Protein AF-A0AB34PVZ3-F1 (afdb_monomer_lite)

InterPro domains:
  IPR032675 Leucine-rich repeat domain superfamily [G3DSA:3.80.10.10] (168-484)

Radius of gyration: 29.31 Å; chains: 1; bounding box: 71×50×78 Å

Secondary structure (DSSP, 8-state):
----S--HHHHHHGGGS-HHHHHHHHHTS-GGGHHHHTT-TTTHHHHHHHHHHEEEE-SS--PPPPB-STTTBTTT---SSEEE-HHHHHHHHHHH----SEEEE-SHHHHHHHHHH-TTHHHH-SEEEEEEE--S-HHHHHHHHHHHTSS--EEEEEEES-SS-TT--S-EEEEEEEEEEP--B--TT--EEEEEEEE--S---EEEB-TT-SEEEEEESS-EEEE--TT-SEEEEEESS--EEEE-S--TT--EEEEE-TT--BSGGG----TT--EEEEE-TT--B-GGGGG-TT--EEEEESSB--GGG-SS--TT--EEEEESPBPP--GGGGG------TT--EEEEE-TT-SS--GGG----TT--EEEEEEEEE--S---TT-SEEEEEEEEEEE-TT----TT-SEEEEEEEEEEES-SGGGGS--TT--EEEEEEEEEEEPPPP-S-----TT--EEEEESS---HHHHHHTT-

pLDDT: mean 82.57, std 12.22, range [41.12, 98.38]

Sequence (484 aa):
MVITSIDIDLFINLGELPSEVIALILVLLPKCMLPELLYCLPIRKIVASNILSNVNIIDEIRRHKFSDMPGDGYSECVCEQFELTLSNLKQGIRQWNVFPRCVHLNHTNQLENVRDEYPELLVDAQSINGSFLGNEDQSSEESLRGFFTSKFKFDSLTLSYFRNPLTIPPIATNVTLRNVRMNNYVIPGVKKLDISVCFDNDESHLYMFSPDLEDLRIYTERSMQVILPPNLRKLAIVTESYPISFISEEMVNLKHLSLLWPGMSSFEQTGIEAPNLETLILESINVADFTGLQNLEHLKQLEVVQSIFPIGLFNEGFPELEMLSFSDCIFPDFEDFNNSSLIFSSNLKELRIKNSGFSSVHFSNFVQPPTLKILDLDSLSFNYEHLGENLSYIHVRASKATLKSDFRIPPMTEKFTLNASYLTFESMDFMYHLPTNLASLHLSAKRSGKLYPITQMVEWPSKMSEINFKNFNIDYFKLKQLNL

Structure (mmCIF, N/CA/C/O backbone):
data_AF-A0AB34PVZ3-F1
#
_entry.id   AF-A0AB34PVZ3-F1
#
loop_
_atom_site.group_PDB
_atom_site.id
_atom_site.type_symbol
_atom_site.label_atom_id
_atom_site.label_alt_id
_atom_site.label_comp_id
_atom_site.label_asym_id
_atom_site.label_entity_id
_atom_site.label_seq_id
_atom_site.pdbx_PDB_ins_code
_atom_site.Cartn_x
_atom_site.Cartn_y
_atom_site.Cartn_z
_atom_site.occupancy
_atom_site.B_iso_or_equiv
_atom_site.auth_seq_id
_atom_site.auth_comp_id
_atom_site.auth_asym_id
_atom_site.auth_atom_id
_atom_site.pdbx_PDB_model_num
ATOM 1 N N . MET A 1 1 ? -17.771 -1.722 -13.453 1.00 41.12 1 MET A N 1
ATOM 2 C CA . MET A 1 1 ? -18.915 -2.395 -14.104 1.00 41.12 1 MET A CA 1
ATOM 3 C C . MET A 1 1 ? -20.128 -1.523 -13.846 1.00 41.12 1 MET A C 1
ATOM 5 O O . MET A 1 1 ? -20.452 -1.320 -12.687 1.00 41.12 1 MET A O 1
ATOM 9 N N . VAL A 1 2 ? -20.709 -0.915 -14.881 1.00 43.91 2 VAL A N 1
ATOM 10 C CA . VAL A 1 2 ? -21.877 -0.037 -14.722 1.00 43.91 2 VAL A CA 1
ATOM 11 C C . VAL A 1 2 ? -23.125 -0.904 -14.841 1.00 43.91 2 VAL A C 1
ATOM 13 O O . VAL A 1 2 ? -23.388 -1.454 -15.906 1.00 43.91 2 VAL A O 1
ATOM 16 N N . ILE A 1 3 ? -23.840 -1.095 -13.732 1.00 53.56 3 ILE A N 1
ATOM 17 C CA . ILE A 1 3 ? -25.097 -1.849 -13.711 1.00 53.56 3 ILE A CA 1
ATOM 18 C C . ILE A 1 3 ? -26.221 -0.846 -13.978 1.00 53.56 3 ILE A C 1
ATOM 20 O O . ILE A 1 3 ? -26.562 -0.035 -13.118 1.00 53.56 3 ILE A O 1
ATOM 24 N N . THR A 1 4 ? -26.745 -0.874 -15.203 1.00 52.47 4 THR A N 1
ATOM 25 C CA . THR A 1 4 ? -27.746 0.078 -15.711 1.00 52.47 4 THR A CA 1
ATOM 26 C C . THR A 1 4 ? -29.192 -0.364 -15.480 1.00 52.47 4 THR A C 1
ATOM 28 O O . THR A 1 4 ? -30.096 0.430 -15.700 1.00 52.47 4 THR A O 1
ATOM 31 N N . SER A 1 5 ? -29.438 -1.607 -15.050 1.00 60.06 5 SER A N 1
ATOM 32 C CA . SER A 1 5 ? -30.764 -2.109 -14.655 1.00 60.06 5 SER A CA 1
ATOM 33 C C . SER A 1 5 ? -30.649 -3.404 -13.839 1.00 60.06 5 SER A C 1
ATOM 35 O O . SER A 1 5 ? -29.633 -4.101 -13.916 1.00 60.06 5 SER A O 1
ATOM 37 N N . ILE A 1 6 ? -31.679 -3.724 -13.048 1.00 65.19 6 ILE A N 1
ATOM 38 C CA . ILE A 1 6 ? -31.799 -5.016 -12.360 1.00 65.19 6 ILE A CA 1
ATOM 39 C C . ILE A 1 6 ? -32.455 -6.017 -13.314 1.00 65.19 6 ILE A C 1
ATOM 41 O O . ILE A 1 6 ? -33.667 -5.978 -13.521 1.00 65.19 6 ILE A O 1
ATOM 45 N N . ASP A 1 7 ? -31.666 -6.930 -13.874 1.00 72.38 7 ASP A N 1
ATOM 46 C CA . ASP A 1 7 ? -32.195 -8.086 -14.602 1.00 72.38 7 ASP A CA 1
ATOM 47 C C . ASP A 1 7 ? -32.738 -9.111 -13.593 1.00 72.38 7 ASP A C 1
ATOM 49 O O . ASP A 1 7 ? -31.992 -9.883 -12.990 1.00 72.38 7 ASP A O 1
ATOM 53 N N . ILE A 1 8 ? -34.048 -9.076 -13.349 1.00 68.50 8 ILE A N 1
ATOM 54 C CA . ILE A 1 8 ? -34.706 -9.940 -12.361 1.00 68.50 8 ILE A CA 1
ATOM 55 C C . ILE A 1 8 ? -34.503 -11.426 -12.700 1.00 68.50 8 ILE A C 1
ATOM 57 O O . ILE A 1 8 ? -34.313 -12.225 -11.782 1.00 68.50 8 ILE A O 1
ATOM 61 N N . ASP A 1 9 ? -34.474 -11.795 -13.984 1.00 74.31 9 ASP A N 1
ATOM 62 C CA . ASP A 1 9 ? -34.283 -13.184 -14.412 1.00 74.31 9 ASP A CA 1
ATOM 63 C C . ASP A 1 9 ? -32.865 -13.666 -14.079 1.00 74.31 9 ASP A C 1
ATOM 65 O O . ASP A 1 9 ? -32.684 -14.782 -13.585 1.00 74.31 9 ASP A O 1
ATOM 69 N N . LEU A 1 10 ? -31.859 -12.796 -14.232 1.00 79.94 10 LEU A N 1
ATOM 70 C CA . LEU A 1 10 ? -30.496 -13.066 -13.768 1.00 79.94 10 LEU A CA 1
ATOM 71 C C . LEU A 1 10 ? -30.470 -13.380 -12.263 1.00 79.94 10 LEU A C 1
ATOM 73 O O . LEU A 1 10 ? -29.889 -14.386 -11.855 1.00 79.94 10 LEU A O 1
ATOM 77 N N . PHE A 1 11 ? -31.111 -12.553 -11.430 1.00 78.88 11 PHE A N 1
ATOM 78 C CA . PHE A 1 11 ? -31.098 -12.724 -9.968 1.00 78.88 11 PHE A CA 1
ATOM 79 C C . PHE A 1 11 ? -31.953 -13.893 -9.474 1.00 78.88 11 PHE A C 1
ATOM 81 O O . PHE A 1 11 ? -31.647 -14.471 -8.428 1.00 78.88 11 PHE A O 1
ATOM 88 N N . ILE A 1 12 ? -32.993 -14.277 -10.215 1.00 77.56 12 ILE A N 1
ATOM 89 C CA . ILE A 1 12 ? -33.734 -15.516 -9.963 1.00 77.56 12 ILE A CA 1
ATOM 90 C C . ILE A 1 12 ? -32.826 -16.723 -10.220 1.00 77.56 12 ILE A C 1
ATOM 92 O O . ILE A 1 12 ? -32.728 -17.591 -9.351 1.00 77.56 12 ILE A O 1
ATOM 96 N N . ASN A 1 13 ? -32.106 -16.736 -11.347 1.00 82.44 13 ASN A N 1
ATOM 97 C CA . ASN A 1 13 ? -31.187 -17.820 -11.707 1.00 82.44 13 ASN A CA 1
ATOM 98 C C . ASN A 1 13 ? -29.995 -17.935 -10.742 1.00 82.44 13 ASN A C 1
ATOM 100 O O . ASN A 1 13 ? -29.501 -19.034 -10.501 1.00 82.44 13 ASN A O 1
ATOM 104 N N . LEU A 1 14 ? -29.565 -16.834 -10.107 1.00 82.25 14 LEU A N 1
ATOM 105 C CA . LEU A 1 14 ? -28.553 -16.897 -9.042 1.00 82.25 14 LEU A CA 1
ATOM 106 C C . LEU A 1 14 ? -28.972 -17.793 -7.870 1.00 82.25 14 LEU A C 1
ATOM 108 O O . LEU A 1 14 ? -28.100 -18.298 -7.171 1.00 82.25 14 LEU A O 1
ATOM 112 N N . GLY A 1 15 ? -30.273 -18.016 -7.657 1.00 80.12 15 GLY A N 1
ATOM 113 C CA . GLY A 1 15 ? -30.778 -18.919 -6.622 1.00 80.12 15 GLY A CA 1
ATOM 114 C C . GLY A 1 15 ? -30.360 -20.384 -6.789 1.00 80.12 15 GLY A C 1
ATOM 115 O O . GLY A 1 15 ? -30.480 -21.147 -5.834 1.00 80.12 15 GLY A O 1
ATOM 116 N N . GLU A 1 16 ? -29.864 -20.777 -7.964 1.00 87.50 16 GLU A N 1
ATOM 117 C CA . GLU A 1 16 ? -29.350 -22.127 -8.229 1.00 87.50 16 GLU A CA 1
ATOM 118 C C . GLU A 1 16 ? -27.898 -22.323 -7.756 1.00 87.50 16 GLU A C 1
ATOM 120 O O . GLU A 1 16 ? -27.406 -23.451 -7.693 1.00 87.50 16 GLU A O 1
ATOM 125 N N . LEU A 1 17 ? -27.196 -21.237 -7.413 1.00 89.31 17 LEU A N 1
ATOM 126 C CA . LEU A 1 17 ? -25.806 -21.280 -6.964 1.00 89.31 17 LEU A CA 1
ATOM 127 C C . LEU A 1 17 ? -25.690 -21.562 -5.453 1.00 89.31 17 LEU A C 1
ATOM 129 O O . LEU A 1 17 ? -26.611 -21.275 -4.685 1.00 89.31 17 LEU A O 1
ATOM 133 N N . PRO A 1 18 ? -24.530 -22.064 -4.982 1.00 90.75 18 PRO A N 1
ATOM 134 C CA . PRO A 1 18 ? -24.247 -22.170 -3.552 1.00 90.75 18 PRO A CA 1
ATOM 135 C C . PRO A 1 18 ? -24.325 -20.813 -2.840 1.00 90.75 18 PRO A C 1
ATOM 137 O O . PRO A 1 18 ? -23.940 -19.777 -3.393 1.00 90.75 18 PRO A O 1
ATOM 140 N N . SER A 1 19 ? -24.765 -20.819 -1.579 1.00 86.56 19 SER A N 1
ATOM 141 C CA . SER A 1 19 ? -24.972 -19.610 -0.772 1.00 86.56 19 SER A CA 1
ATOM 142 C C . SER A 1 19 ? -23.733 -18.727 -0.654 1.00 86.56 19 SER A C 1
ATOM 144 O O . SER A 1 19 ? -23.842 -17.500 -0.644 1.00 86.56 19 SER A O 1
ATOM 146 N N . GLU A 1 20 ? -22.555 -19.339 -0.594 1.00 88.00 20 GLU A N 1
ATOM 147 C CA . GLU A 1 20 ? -21.269 -18.658 -0.468 1.00 88.00 20 GLU A CA 1
ATOM 148 C C . GLU A 1 20 ? -20.942 -17.879 -1.745 1.00 88.00 20 GLU A C 1
ATOM 150 O O . GLU A 1 20 ? -20.461 -16.748 -1.681 1.00 88.00 20 GLU A O 1
ATOM 155 N N . VAL A 1 21 ? -21.265 -18.454 -2.908 1.00 88.50 21 VAL A N 1
ATOM 156 C CA . VAL A 1 21 ? -21.062 -17.817 -4.215 1.00 88.50 21 VAL A CA 1
ATOM 157 C C . VAL A 1 21 ? -22.006 -16.629 -4.369 1.00 88.50 21 VAL A C 1
ATOM 159 O O . VAL A 1 21 ? -21.570 -15.546 -4.754 1.00 88.50 21 VAL A O 1
ATOM 162 N N . ILE A 1 22 ? -23.278 -16.790 -3.993 1.00 89.12 22 ILE A N 1
ATOM 163 C CA . ILE A 1 22 ? -24.257 -15.695 -4.019 1.00 89.12 22 ILE A CA 1
ATOM 164 C C . ILE A 1 22 ? -23.799 -14.558 -3.099 1.00 89.12 22 ILE A C 1
ATOM 166 O O . ILE A 1 22 ? -23.816 -13.397 -3.500 1.00 89.12 22 ILE A O 1
ATOM 170 N N . ALA A 1 23 ? -23.339 -14.872 -1.884 1.00 86.56 23 ALA A N 1
ATOM 171 C CA . ALA A 1 23 ? -22.845 -13.867 -0.947 1.00 86.56 23 ALA A CA 1
ATOM 172 C C . ALA A 1 23 ? -21.655 -13.075 -1.515 1.00 86.56 23 ALA A C 1
ATOM 174 O O . ALA A 1 23 ? -21.638 -11.851 -1.388 1.00 86.56 23 ALA A O 1
ATOM 175 N N . LEU A 1 24 ? -20.703 -13.744 -2.179 1.00 88.06 24 LEU A N 1
ATOM 176 C CA . LEU A 1 24 ? -19.575 -13.089 -2.852 1.00 88.06 24 LEU A CA 1
ATOM 177 C C . LEU A 1 24 ? -20.037 -12.160 -3.981 1.00 88.06 24 LEU A C 1
ATOM 179 O O . LEU A 1 24 ? -19.548 -11.036 -4.077 1.00 88.06 24 LEU A O 1
ATOM 183 N N . ILE A 1 25 ? -21.010 -12.587 -4.790 1.00 87.75 25 ILE A N 1
ATOM 184 C CA . ILE A 1 25 ? -21.585 -11.753 -5.857 1.00 87.75 25 ILE A CA 1
ATOM 185 C C . ILE A 1 25 ? -22.244 -10.504 -5.260 1.00 87.75 25 ILE A C 1
ATOM 187 O O . ILE A 1 25 ? -21.983 -9.395 -5.719 1.00 87.75 25 ILE A O 1
ATOM 191 N N . LEU A 1 26 ? -23.047 -10.655 -4.201 1.00 88.19 26 LEU A N 1
ATOM 192 C CA . LEU A 1 26 ? -23.746 -9.537 -3.556 1.00 88.19 26 LEU A CA 1
ATOM 193 C C . LEU A 1 26 ? -22.796 -8.502 -2.935 1.00 88.19 26 LEU A C 1
ATOM 195 O O . LEU A 1 26 ? -23.133 -7.320 -2.882 1.00 88.19 26 LEU A O 1
ATOM 199 N N . VAL A 1 27 ? -21.605 -8.911 -2.480 1.00 84.50 27 VAL A N 1
ATOM 200 C CA . VAL A 1 27 ? -20.591 -7.976 -1.958 1.00 84.50 27 VAL A CA 1
ATOM 201 C C . VAL A 1 27 ? -20.135 -6.989 -3.035 1.00 84.50 27 VAL A C 1
ATOM 203 O O . VAL A 1 27 ? -19.883 -5.832 -2.701 1.00 84.50 27 VAL A O 1
ATOM 2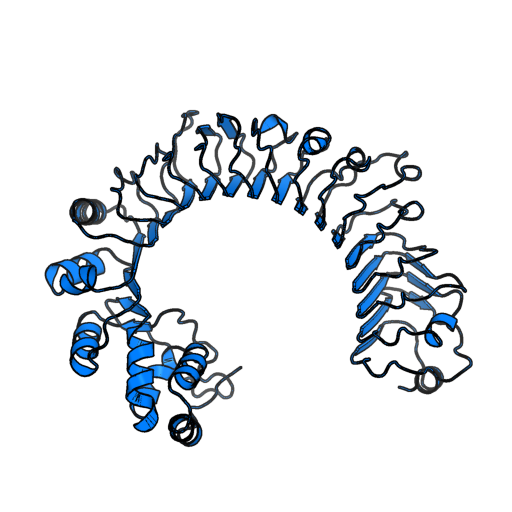06 N N . LEU A 1 28 ? -20.088 -7.425 -4.297 1.00 84.31 28 LEU A N 1
ATOM 207 C CA . LEU A 1 28 ? -19.641 -6.631 -5.445 1.00 84.31 28 LEU A CA 1
ATOM 208 C C . LEU A 1 28 ? -20.724 -5.695 -6.004 1.00 84.31 28 LEU A C 1
ATOM 210 O O . LEU A 1 28 ? -20.424 -4.870 -6.867 1.00 84.31 28 LEU A O 1
ATOM 214 N N . LEU A 1 29 ? -21.974 -5.817 -5.546 1.00 85.62 29 LEU A N 1
ATOM 215 C CA . LEU A 1 29 ? -23.074 -4.975 -6.012 1.00 85.62 29 LEU A CA 1
ATOM 216 C C . LEU A 1 29 ? -23.137 -3.641 -5.252 1.00 85.62 29 LEU A C 1
ATOM 218 O O . LEU A 1 29 ? -22.863 -3.604 -4.045 1.00 85.62 29 LEU A O 1
ATOM 222 N N . PRO A 1 30 ? -23.590 -2.557 -5.914 1.00 85.06 30 PRO A N 1
ATOM 223 C CA . PRO A 1 30 ? -23.926 -1.307 -5.243 1.00 85.06 30 PRO A CA 1
ATOM 224 C C . PRO A 1 30 ? -24.909 -1.542 -4.092 1.00 85.06 30 PRO A C 1
ATOM 226 O O . PRO A 1 30 ? -25.960 -2.161 -4.269 1.00 85.06 30 PRO A O 1
ATOM 229 N N . LYS A 1 31 ? -24.602 -1.020 -2.899 1.00 85.62 31 LYS A N 1
ATOM 230 C CA . LYS A 1 31 ? -25.418 -1.264 -1.696 1.00 85.62 31 LYS A CA 1
ATOM 231 C C . LYS A 1 31 ? -26.858 -0.771 -1.847 1.00 85.62 31 LYS A C 1
ATOM 233 O O . LYS A 1 31 ? -27.773 -1.412 -1.337 1.00 85.62 31 LYS A O 1
ATOM 238 N N . CYS A 1 32 ? -27.073 0.299 -2.612 1.00 85.06 32 CYS A N 1
ATOM 239 C CA . CYS A 1 32 ? -28.400 0.838 -2.917 1.00 85.06 32 CYS A CA 1
ATOM 240 C C . CYS A 1 32 ? -29.306 -0.115 -3.710 1.00 85.06 32 CYS A C 1
ATOM 242 O O . CYS A 1 32 ? -30.520 0.042 -3.642 1.00 85.06 32 CYS A O 1
ATOM 244 N N . MET A 1 33 ? -28.743 -1.111 -4.401 1.00 86.19 33 MET A N 1
ATOM 245 C CA . MET A 1 33 ? -29.489 -2.092 -5.195 1.00 86.19 33 MET A CA 1
ATOM 246 C C . MET A 1 33 ? -30.046 -3.246 -4.344 1.00 86.19 33 MET A C 1
ATOM 248 O O . MET A 1 33 ? -31.070 -3.844 -4.671 1.00 86.19 33 MET A O 1
ATOM 252 N N . LEU A 1 34 ? -29.399 -3.560 -3.215 1.00 88.19 34 LEU A N 1
ATOM 253 C CA . LEU A 1 34 ? -29.757 -4.706 -2.368 1.00 88.19 34 LEU A CA 1
ATOM 254 C C . LEU A 1 34 ? -31.228 -4.735 -1.895 1.00 88.19 34 LEU A C 1
ATOM 256 O O . LEU A 1 34 ? -31.793 -5.827 -1.843 1.00 88.19 34 LEU A O 1
ATOM 260 N N . PRO A 1 35 ? -31.895 -3.608 -1.568 1.00 88.06 35 PRO A N 1
ATOM 261 C CA . PRO A 1 35 ? -33.298 -3.619 -1.152 1.00 88.06 35 PRO A CA 1
ATOM 262 C C . PRO A 1 35 ? -34.239 -4.187 -2.209 1.00 88.06 35 PRO A C 1
ATOM 264 O O . PRO A 1 35 ? -35.200 -4.867 -1.866 1.00 88.06 35 PRO A O 1
ATOM 267 N N . GLU A 1 36 ? -33.964 -3.936 -3.487 1.00 85.81 36 GLU A N 1
ATOM 268 C CA . GLU A 1 36 ? -34.794 -4.420 -4.592 1.00 85.81 36 GLU A CA 1
ATOM 269 C C . GLU A 1 36 ? -34.632 -5.934 -4.770 1.00 85.81 36 GLU A C 1
ATOM 271 O O . GLU A 1 36 ? -35.592 -6.659 -5.037 1.00 85.81 36 GLU A O 1
ATOM 276 N N . LEU A 1 37 ? -33.440 -6.452 -4.468 1.00 88.94 37 LEU A N 1
ATOM 277 C CA . LEU A 1 37 ? -33.169 -7.886 -4.470 1.00 88.94 37 LEU A CA 1
ATOM 278 C C . LEU A 1 37 ? -33.864 -8.637 -3.324 1.00 88.94 37 LEU A C 1
ATOM 280 O O . LEU A 1 37 ? -33.986 -9.860 -3.387 1.00 88.94 37 LEU A O 1
ATOM 284 N N . LEU A 1 38 ? -34.400 -7.948 -2.306 1.00 88.56 38 LEU A N 1
ATOM 285 C CA . LEU A 1 38 ? -35.240 -8.598 -1.292 1.00 88.56 38 LEU A CA 1
ATOM 286 C C . LEU A 1 38 ? -36.540 -9.147 -1.893 1.00 88.56 38 LEU A C 1
ATOM 288 O O . LEU A 1 38 ? -37.104 -10.101 -1.355 1.00 88.56 38 LEU A O 1
ATOM 292 N N . TYR A 1 39 ? -37.023 -8.609 -3.015 1.00 86.56 39 TYR A N 1
ATOM 293 C CA . TYR A 1 39 ? -38.205 -9.158 -3.679 1.00 86.56 39 TYR A CA 1
ATOM 294 C C . TYR A 1 39 ? -37.913 -10.499 -4.369 1.00 86.56 39 TYR A C 1
ATOM 296 O O . TYR A 1 39 ? -38.815 -11.338 -4.447 1.00 86.56 39 TYR A O 1
ATOM 304 N N . CYS A 1 40 ? -36.653 -10.768 -4.732 1.00 87.50 40 CYS A N 1
ATOM 305 C CA . CYS A 1 40 ? -36.209 -12.018 -5.352 1.00 87.50 40 CYS A CA 1
ATOM 306 C C . CYS A 1 40 ? -36.230 -13.175 -4.340 1.00 87.50 40 CYS A C 1
ATOM 308 O O . CYS A 1 40 ? -35.287 -13.381 -3.576 1.00 87.50 40 CYS A O 1
ATOM 310 N N . LEU A 1 41 ? -37.324 -13.946 -4.339 1.00 86.69 41 LEU A N 1
ATOM 311 C CA . LEU A 1 41 ? -37.571 -15.053 -3.403 1.00 86.69 41 LEU A CA 1
ATOM 312 C C . LEU A 1 41 ? -36.387 -16.027 -3.221 1.00 86.69 41 LEU A C 1
ATOM 314 O O . LEU A 1 41 ? -36.099 -16.331 -2.060 1.00 86.69 41 LEU A O 1
ATOM 318 N N . PRO A 1 42 ? -35.686 -16.487 -4.282 1.00 88.38 42 PRO A N 1
ATOM 319 C CA . PRO A 1 42 ? -34.633 -17.498 -4.137 1.00 88.38 42 PRO A CA 1
ATOM 320 C C . PRO A 1 42 ? -33.430 -17.025 -3.311 1.00 88.38 42 PRO A C 1
ATOM 322 O O . PRO A 1 42 ? -32.888 -17.782 -2.512 1.00 88.38 42 PRO A O 1
ATOM 325 N N . ILE A 1 43 ? -33.045 -15.754 -3.451 1.00 89.88 43 ILE A N 1
ATOM 326 C CA . ILE A 1 43 ? -31.844 -15.187 -2.816 1.00 89.88 43 ILE A CA 1
ATOM 327 C C . ILE A 1 43 ? -32.157 -14.289 -1.612 1.00 89.88 43 ILE A C 1
ATOM 329 O O . ILE A 1 43 ? -31.247 -13.852 -0.907 1.00 89.88 43 ILE A O 1
ATOM 333 N N . ARG A 1 44 ? -33.443 -14.035 -1.333 1.00 91.12 44 ARG A N 1
ATOM 334 C CA . ARG A 1 44 ? -33.933 -13.060 -0.343 1.00 91.12 44 ARG A CA 1
ATOM 335 C C . ARG A 1 44 ? -33.239 -13.134 1.016 1.00 91.12 44 ARG A C 1
ATOM 337 O O . ARG A 1 44 ? -32.879 -12.102 1.572 1.00 91.12 44 ARG A O 1
ATOM 344 N N . LYS A 1 45 ? -33.054 -14.339 1.567 1.00 90.94 45 LYS A N 1
ATOM 345 C CA . LYS A 1 45 ? -32.412 -14.520 2.884 1.00 90.94 45 LYS A CA 1
ATOM 346 C C . LYS A 1 45 ? -30.938 -14.112 2.870 1.00 90.94 45 LYS A C 1
ATOM 348 O O . LYS A 1 45 ? -30.468 -13.501 3.824 1.00 90.94 45 LYS A O 1
ATOM 353 N N . ILE A 1 46 ? -30.227 -14.424 1.788 1.00 91.56 46 ILE A N 1
ATOM 354 C CA . ILE A 1 46 ? -28.808 -14.088 1.619 1.00 91.56 46 ILE A CA 1
ATOM 355 C C . ILE A 1 46 ? -28.663 -12.575 1.432 1.00 91.56 46 ILE A C 1
ATOM 357 O O . ILE A 1 46 ? -27.806 -11.957 2.060 1.00 91.56 46 ILE A O 1
ATOM 361 N N . VAL A 1 47 ? -29.561 -11.962 0.655 1.00 92.50 47 VAL A N 1
ATOM 362 C CA . VAL A 1 47 ? -29.638 -10.502 0.490 1.00 92.50 47 VAL A CA 1
ATOM 363 C C . VAL A 1 47 ? -29.890 -9.810 1.828 1.00 92.50 47 VAL A C 1
ATOM 365 O O . VAL A 1 47 ? -29.148 -8.900 2.188 1.00 92.50 47 VAL A O 1
ATOM 368 N N . ALA A 1 48 ? -30.882 -10.264 2.599 1.00 92.56 48 ALA A N 1
ATOM 369 C CA . ALA A 1 48 ? -31.168 -9.716 3.924 1.00 92.56 48 ALA A CA 1
ATOM 370 C C . ALA A 1 48 ? -29.966 -9.849 4.869 1.00 92.56 48 ALA A C 1
ATOM 372 O O . ALA A 1 48 ? -29.629 -8.900 5.574 1.00 92.56 48 ALA A O 1
ATOM 373 N N . SER A 1 49 ? -29.277 -10.994 4.840 1.00 91.69 49 SER A N 1
ATOM 374 C CA . SER A 1 49 ? -28.052 -11.191 5.613 1.00 91.69 49 SER A CA 1
ATOM 375 C C . SER A 1 49 ? -26.941 -10.226 5.193 1.00 91.69 49 SER A C 1
ATOM 377 O O . SER A 1 49 ? -26.286 -9.662 6.062 1.00 91.69 49 SER A O 1
ATOM 379 N N . ASN A 1 50 ? -26.759 -9.975 3.892 1.00 90.88 50 ASN A N 1
ATOM 380 C CA . ASN A 1 50 ? -25.756 -9.032 3.391 1.00 90.88 50 ASN A CA 1
ATOM 381 C C . ASN A 1 50 ? -26.071 -7.586 3.814 1.00 90.88 50 ASN A C 1
ATOM 383 O O . ASN A 1 50 ? -25.187 -6.892 4.309 1.00 90.88 50 ASN A O 1
ATOM 387 N N . ILE A 1 51 ? -27.340 -7.176 3.699 1.00 91.00 51 ILE A N 1
ATOM 388 C CA . ILE A 1 51 ? -27.837 -5.865 4.145 1.00 91.00 51 ILE A CA 1
ATOM 389 C C . ILE A 1 51 ? -27.578 -5.654 5.639 1.00 91.00 51 ILE A C 1
ATOM 391 O O . ILE A 1 51 ? -27.084 -4.604 6.037 1.00 91.00 51 ILE A O 1
ATOM 395 N N . LEU A 1 52 ? -27.918 -6.645 6.466 1.00 92.12 52 LEU A N 1
ATOM 396 C CA . LEU A 1 52 ? -27.821 -6.533 7.921 1.00 92.12 52 LEU A CA 1
ATOM 397 C C . LEU A 1 52 ? -26.401 -6.765 8.447 1.00 92.12 52 LEU A C 1
ATOM 399 O O . LEU A 1 52 ? -26.136 -6.439 9.595 1.00 92.12 52 LEU A O 1
ATOM 403 N N . SER A 1 53 ? -25.484 -7.317 7.646 1.00 89.88 53 SER A N 1
ATOM 404 C CA . SER A 1 53 ? -24.144 -7.682 8.115 1.00 89.88 53 SER A CA 1
ATOM 405 C C . SER A 1 53 ? -23.250 -6.477 8.413 1.00 89.88 53 SER A C 1
ATOM 407 O O . SER A 1 53 ? -22.413 -6.592 9.306 1.00 89.88 53 SER A O 1
ATOM 409 N N . ASN A 1 54 ? -23.364 -5.378 7.661 1.00 90.06 54 ASN A N 1
ATOM 410 C CA . ASN A 1 54 ? -22.533 -4.183 7.828 1.00 90.06 54 ASN A CA 1
ATOM 411 C C . ASN A 1 54 ? -23.391 -2.918 7.702 1.00 90.06 54 ASN A C 1
ATOM 413 O O . ASN A 1 54 ? -23.714 -2.487 6.590 1.00 90.06 54 ASN A O 1
ATOM 417 N N . VAL A 1 55 ? -23.787 -2.365 8.847 1.00 91.81 55 VAL A N 1
ATOM 418 C CA . VAL A 1 55 ? -24.839 -1.349 8.926 1.00 91.81 55 VAL A CA 1
ATOM 419 C C . VAL A 1 55 ? -24.297 -0.041 9.475 1.00 91.81 55 VAL A C 1
ATOM 421 O O . VAL A 1 55 ? -23.663 -0.019 10.525 1.00 91.81 55 VAL A O 1
ATOM 424 N N . ASN A 1 56 ? -24.626 1.054 8.798 1.00 91.56 56 ASN A N 1
ATOM 425 C CA . ASN A 1 56 ? -24.465 2.408 9.307 1.00 91.56 56 ASN A CA 1
ATOM 426 C C . ASN A 1 56 ? -25.800 2.902 9.866 1.00 91.56 56 ASN A C 1
ATOM 428 O O . ASN A 1 56 ? -26.781 3.003 9.120 1.00 91.56 56 ASN A O 1
ATOM 432 N N . ILE A 1 57 ? -25.851 3.165 11.172 1.00 91.06 57 ILE A N 1
ATOM 433 C CA . ILE A 1 57 ? -27.066 3.674 11.806 1.00 91.06 57 ILE A CA 1
ATOM 434 C C . ILE A 1 57 ? -27.150 5.169 11.544 1.00 91.06 57 ILE A C 1
ATOM 436 O O . ILE A 1 57 ? -26.226 5.909 11.858 1.00 91.06 57 ILE A O 1
ATOM 440 N N . ILE A 1 58 ? -28.267 5.609 10.975 1.00 89.31 58 ILE A N 1
ATOM 441 C CA . ILE A 1 58 ? -28.518 7.017 10.670 1.00 89.31 58 ILE A CA 1
ATOM 442 C C . ILE A 1 58 ? -29.922 7.439 11.080 1.00 89.31 58 ILE A C 1
ATOM 444 O O . ILE A 1 58 ? -30.826 6.610 11.181 1.00 89.31 58 ILE A O 1
ATOM 448 N N . ASP A 1 59 ? -30.112 8.738 11.292 1.00 82.88 59 ASP A N 1
ATOM 449 C CA . ASP A 1 59 ? -31.410 9.280 11.703 1.00 82.88 59 ASP A CA 1
ATOM 450 C C . ASP A 1 59 ? -32.389 9.365 10.519 1.00 82.88 59 ASP A C 1
ATOM 452 O O . ASP A 1 59 ? -33.574 9.065 10.659 1.00 82.88 59 ASP A O 1
ATOM 456 N N . GLU A 1 60 ? -31.885 9.689 9.323 1.00 79.88 60 GLU A N 1
ATOM 457 C CA . GLU A 1 60 ? -32.672 9.815 8.093 1.00 79.88 60 GLU A CA 1
ATOM 458 C C . GLU A 1 60 ? -32.009 9.081 6.928 1.00 79.88 60 GLU A C 1
ATOM 460 O O . GLU A 1 60 ? -30.845 9.321 6.625 1.00 79.88 60 GLU A O 1
ATOM 465 N N . ILE A 1 61 ? -32.758 8.228 6.224 1.00 76.88 61 ILE A N 1
ATOM 466 C CA . ILE A 1 61 ? -32.215 7.415 5.126 1.00 76.88 61 ILE A CA 1
ATOM 467 C C . ILE A 1 61 ? -31.948 8.261 3.879 1.00 76.88 61 ILE A C 1
ATOM 469 O O . ILE A 1 61 ? -32.893 8.746 3.255 1.00 76.88 61 ILE A O 1
ATOM 473 N N . ARG A 1 62 ? -30.679 8.356 3.456 1.00 68.25 62 ARG A N 1
ATOM 474 C CA . ARG A 1 62 ? -30.256 9.065 2.236 1.00 68.25 62 ARG A CA 1
ATOM 475 C C . ARG A 1 62 ? -29.578 8.119 1.250 1.00 68.25 62 ARG A C 1
ATOM 477 O O . ARG A 1 62 ? -28.401 8.233 0.940 1.00 68.25 62 ARG A O 1
ATOM 484 N N . ARG A 1 63 ? -30.353 7.184 0.702 1.00 69.56 63 ARG A N 1
ATOM 485 C CA . ARG A 1 63 ? -29.845 6.270 -0.331 1.00 69.56 63 ARG A CA 1
ATOM 486 C C . ARG A 1 63 ? -29.888 6.922 -1.705 1.00 69.56 63 ARG A C 1
ATOM 488 O O . ARG A 1 63 ? -30.913 7.498 -2.079 1.00 69.56 63 ARG A O 1
ATOM 495 N N . HIS A 1 64 ? -28.817 6.734 -2.474 1.00 71.81 64 HIS A N 1
ATOM 496 C CA . HIS A 1 64 ? -28.832 7.001 -3.908 1.00 71.81 64 HIS A CA 1
ATOM 497 C C . HIS A 1 64 ? -29.982 6.221 -4.544 1.00 71.81 64 HIS A C 1
ATOM 499 O O . HIS A 1 64 ? -30.152 5.021 -4.301 1.00 71.81 64 HIS A O 1
ATOM 505 N N . LYS A 1 65 ? -30.805 6.929 -5.314 1.00 70.56 65 LYS A N 1
ATOM 506 C CA . LYS A 1 65 ? -31.865 6.313 -6.104 1.00 70.56 65 LYS A CA 1
ATOM 507 C C . LYS A 1 65 ? -31.305 5.928 -7.464 1.00 70.56 65 LYS A C 1
ATOM 509 O O . LYS A 1 65 ? -30.353 6.540 -7.937 1.00 70.56 65 LYS A O 1
ATOM 514 N N . PHE A 1 66 ? -31.923 4.924 -8.069 1.00 68.56 66 PHE A N 1
ATOM 515 C CA . PHE A 1 66 ? -31.687 4.588 -9.463 1.00 68.56 66 PHE A CA 1
ATOM 516 C C . PHE A 1 66 ? -31.927 5.820 -10.352 1.00 68.56 66 PHE A C 1
ATOM 518 O O . PHE A 1 66 ? -32.941 6.503 -10.186 1.00 68.56 66 PHE A O 1
ATOM 525 N N . SER A 1 67 ? -30.990 6.108 -11.258 1.00 70.38 67 SER A N 1
ATOM 526 C CA . SER A 1 67 ? -31.133 7.155 -12.271 1.00 70.38 67 SER A CA 1
ATOM 527 C C . SER A 1 67 ? -31.677 6.572 -13.574 1.00 70.38 67 SER A C 1
ATOM 529 O O . SER A 1 67 ? -31.083 5.655 -14.143 1.00 70.38 67 SER A O 1
ATOM 531 N N . ASP A 1 68 ? -32.769 7.154 -14.076 1.00 67.44 68 ASP A N 1
ATOM 532 C CA . ASP A 1 68 ? -33.366 6.806 -15.374 1.00 67.44 68 ASP A CA 1
ATOM 533 C C . ASP A 1 68 ? -32.545 7.329 -16.572 1.00 67.44 68 ASP A C 1
ATOM 535 O O . ASP A 1 68 ? -32.876 7.056 -17.729 1.00 67.44 68 ASP A O 1
ATOM 539 N N . MET A 1 69 ? -31.476 8.097 -16.323 1.00 72.00 69 MET A N 1
ATOM 540 C CA . MET A 1 69 ? -30.596 8.597 -17.376 1.00 72.00 69 MET A CA 1
ATOM 541 C C . MET A 1 69 ? -29.785 7.443 -17.994 1.00 72.00 69 MET A C 1
ATOM 543 O O . MET A 1 69 ? -29.164 6.658 -17.268 1.00 72.00 69 MET A O 1
ATOM 547 N N . PRO A 1 70 ? -29.760 7.313 -19.337 1.00 64.81 70 PRO A N 1
ATOM 548 C CA . PRO A 1 70 ? -29.043 6.233 -20.004 1.00 64.81 70 PRO A CA 1
ATOM 549 C C . PRO A 1 70 ? -27.552 6.225 -19.648 1.00 64.81 70 PRO A C 1
ATOM 551 O O . PRO A 1 70 ? -26.827 7.156 -19.981 1.00 64.81 70 PRO A O 1
ATOM 554 N N . GLY A 1 71 ? -27.094 5.139 -19.022 1.00 62.66 71 GLY A N 1
ATOM 555 C CA . GLY A 1 71 ? -25.699 4.972 -18.600 1.00 62.66 71 GLY A CA 1
ATOM 556 C C . GLY A 1 71 ? -25.427 5.305 -17.131 1.00 62.66 71 GLY A C 1
ATOM 557 O O . GLY A 1 71 ? -24.368 4.921 -16.640 1.00 62.66 71 GLY A O 1
ATOM 558 N N . ASP A 1 72 ? -26.381 5.910 -16.418 1.00 67.94 72 ASP A N 1
ATOM 559 C CA . ASP A 1 72 ? -26.190 6.306 -15.022 1.00 67.94 72 ASP A CA 1
ATOM 560 C C . ASP A 1 72 ? -26.646 5.195 -14.067 1.00 67.94 72 ASP A C 1
ATOM 562 O O . ASP A 1 72 ? -25.815 4.615 -13.380 1.00 67.94 72 ASP A O 1
ATOM 566 N N . GLY A 1 73 ? -27.918 4.780 -14.057 1.00 70.75 73 GLY A N 1
ATOM 567 C CA . GLY A 1 73 ? -28.377 3.665 -13.209 1.00 70.75 73 GLY A CA 1
ATOM 568 C C . GLY A 1 73 ? -27.938 3.801 -11.739 1.00 70.75 73 GLY A C 1
ATOM 569 O O . GLY A 1 73 ? -28.323 4.759 -11.072 1.00 70.75 73 GLY A O 1
ATOM 570 N N . TYR A 1 74 ? -27.123 2.858 -11.233 1.00 71.94 74 TYR A N 1
ATOM 571 C CA . TYR A 1 74 ? -26.462 2.946 -9.910 1.00 71.94 74 TYR A CA 1
ATOM 572 C C . TYR A 1 74 ? -24.965 3.309 -9.971 1.00 71.94 74 TYR A C 1
ATOM 574 O O . TYR A 1 74 ? -24.237 3.073 -9.005 1.00 71.94 74 TYR A O 1
ATOM 582 N N . SER A 1 75 ? -24.470 3.834 -11.090 1.00 66.38 75 SER A N 1
ATOM 583 C CA . SER A 1 75 ? -23.050 4.162 -11.289 1.00 66.38 75 SER A CA 1
ATOM 584 C C . SER A 1 75 ? -22.518 5.179 -10.274 1.00 66.38 75 SER A C 1
ATOM 586 O O . SER A 1 75 ? -21.351 5.106 -9.901 1.00 66.38 75 SER A O 1
ATOM 588 N N . GLU A 1 76 ? -23.383 6.066 -9.778 1.00 68.69 76 GLU A N 1
ATOM 589 C CA . GLU A 1 76 ? -23.054 7.106 -8.795 1.00 68.69 76 GLU A CA 1
ATOM 590 C C . GLU A 1 76 ? -23.161 6.630 -7.335 1.00 68.69 76 GLU A C 1
ATOM 592 O O . GLU A 1 76 ? -22.934 7.398 -6.401 1.00 68.69 76 GLU A O 1
ATOM 597 N N . CYS A 1 77 ? -23.517 5.364 -7.095 1.00 74.94 77 CYS A N 1
ATOM 598 C CA . CYS A 1 77 ? -23.655 4.843 -5.740 1.00 74.94 77 CYS A CA 1
ATOM 599 C C . CYS A 1 77 ? -22.289 4.717 -5.045 1.00 74.94 77 CYS A C 1
ATOM 601 O O . CYS A 1 77 ? -21.575 3.733 -5.232 1.00 74.94 77 CYS A O 1
ATOM 603 N N . VAL A 1 78 ? -21.986 5.655 -4.145 1.00 72.69 78 VAL A N 1
ATOM 604 C CA . VAL A 1 78 ? -20.774 5.650 -3.299 1.00 72.69 78 VAL A CA 1
ATOM 605 C C . VAL A 1 78 ? -20.987 5.049 -1.902 1.00 72.69 78 VAL A C 1
ATOM 607 O O . VAL A 1 78 ? -20.172 5.233 -1.004 1.00 72.69 78 VAL A O 1
ATOM 610 N N . CYS A 1 79 ? -22.098 4.342 -1.676 1.00 77.31 79 CYS A N 1
ATOM 611 C CA . CYS A 1 79 ? -22.398 3.756 -0.369 1.00 77.31 79 CYS A CA 1
ATOM 612 C C . CYS A 1 79 ? -21.437 2.601 -0.043 1.00 77.31 79 CYS A C 1
ATOM 614 O O . CYS A 1 79 ? -21.583 1.499 -0.573 1.00 77.31 79 CYS A O 1
ATOM 616 N N . GLU A 1 80 ? -20.495 2.836 0.870 1.00 77.56 80 GLU A N 1
ATOM 617 C CA . GLU A 1 80 ? -19.599 1.795 1.393 1.00 77.56 80 GLU A CA 1
ATOM 618 C C . GLU A 1 80 ? -20.312 0.868 2.391 1.00 77.56 80 GLU A C 1
ATOM 620 O O . GLU A 1 80 ? -20.106 -0.348 2.402 1.00 77.56 80 GLU A O 1
ATOM 625 N N . GLN A 1 81 ? -21.194 1.446 3.209 1.00 85.38 81 GLN A N 1
ATOM 626 C CA . GLN A 1 81 ? -21.968 0.770 4.250 1.00 85.38 81 GLN A CA 1
ATOM 627 C C . GLN A 1 81 ? -23.458 0.865 3.938 1.00 85.38 81 GLN A C 1
ATOM 629 O O . GLN A 1 81 ? -23.910 1.777 3.240 1.00 85.38 81 GLN A O 1
ATOM 634 N N . PHE A 1 82 ? -24.243 -0.078 4.461 1.00 88.19 82 PHE A N 1
ATOM 635 C CA . PHE A 1 82 ? -25.681 -0.041 4.262 1.00 88.19 82 PHE A CA 1
ATOM 636 C C . PHE A 1 82 ? -26.359 0.807 5.341 1.00 88.19 82 PHE A C 1
ATOM 638 O O . PHE A 1 82 ? -26.302 0.507 6.530 1.00 88.19 82 PHE A O 1
ATOM 645 N N . GLU A 1 83 ? -27.023 1.871 4.915 1.00 89.50 83 GLU A N 1
ATOM 646 C CA . GLU A 1 83 ? -27.648 2.848 5.800 1.00 89.50 83 GLU A CA 1
ATOM 647 C C . GLU A 1 83 ? -29.041 2.417 6.283 1.00 89.50 83 GLU A C 1
ATOM 649 O O . GLU A 1 83 ? -29.941 2.161 5.470 1.00 89.50 83 GLU A O 1
ATOM 654 N N . LEU A 1 84 ? -29.251 2.379 7.601 1.00 89.69 84 LEU A N 1
ATOM 655 C CA . LEU A 1 84 ? -30.530 2.042 8.235 1.00 89.69 84 LEU A CA 1
ATOM 656 C C . LEU A 1 84 ? -30.820 2.942 9.436 1.00 89.69 84 LEU A C 1
ATOM 658 O O . LEU A 1 84 ? -29.930 3.276 10.207 1.00 89.69 84 LEU A O 1
ATOM 662 N N . THR A 1 85 ? -32.097 3.251 9.656 1.00 91.94 85 THR A N 1
ATOM 663 C CA . THR A 1 85 ? -32.539 3.761 10.959 1.00 91.94 85 THR A CA 1
ATOM 664 C C . THR A 1 85 ? -32.510 2.646 11.999 1.00 91.94 85 THR A C 1
ATOM 666 O O . THR A 1 85 ? -32.687 1.467 11.668 1.00 91.94 85 THR A O 1
ATOM 669 N N . LEU A 1 86 ? -32.371 3.008 13.278 1.00 92.25 86 LEU A N 1
ATOM 670 C CA . LEU A 1 86 ? -32.419 2.043 14.381 1.00 92.25 86 LEU A CA 1
ATOM 671 C C . LEU A 1 86 ? -33.728 1.230 14.384 1.00 92.25 86 LEU A C 1
ATOM 673 O O . LEU A 1 86 ? -33.713 0.020 14.610 1.00 92.25 86 LEU A O 1
ATOM 677 N N . SER A 1 87 ? -34.862 1.866 14.075 1.00 92.06 87 SER A N 1
ATOM 678 C CA . SER A 1 87 ? -36.167 1.199 13.972 1.00 92.06 87 SER A CA 1
ATOM 679 C C . SER A 1 87 ? -36.202 0.135 12.869 1.00 92.06 87 SER A C 1
ATOM 681 O O . SER A 1 87 ? -36.641 -0.992 13.113 1.00 92.06 87 SER A O 1
ATOM 683 N N . ASN A 1 88 ? -35.679 0.451 11.681 1.00 91.62 88 ASN A N 1
ATOM 684 C CA . ASN A 1 88 ? -35.622 -0.485 10.560 1.00 91.62 88 ASN A CA 1
ATOM 685 C C . ASN A 1 88 ? -34.626 -1.617 10.821 1.00 91.62 88 ASN A C 1
ATOM 687 O O . ASN A 1 88 ? -34.892 -2.757 10.442 1.00 91.62 88 ASN A O 1
ATOM 691 N N . LEU A 1 89 ? -33.514 -1.335 11.506 1.00 92.81 89 LEU A N 1
ATOM 692 C CA . LEU A 1 89 ? -32.566 -2.359 11.931 1.00 92.81 89 LEU A CA 1
ATOM 693 C C . LEU A 1 89 ? -33.221 -3.347 12.907 1.00 92.81 89 LEU A C 1
ATOM 695 O O . LEU A 1 89 ? -33.178 -4.552 12.671 1.00 92.81 89 LEU A O 1
ATOM 699 N N . LYS A 1 90 ? -33.912 -2.852 13.945 1.00 93.38 90 LYS A N 1
ATOM 700 C CA . LYS A 1 90 ? -34.686 -3.686 14.885 1.00 93.38 90 LYS A CA 1
ATOM 701 C C . LYS A 1 90 ? -35.688 -4.577 14.151 1.00 93.38 90 LYS A C 1
ATOM 703 O O . LYS A 1 90 ? -35.786 -5.770 14.436 1.00 93.38 90 LYS A O 1
ATOM 708 N N . GLN A 1 91 ? -36.435 -4.010 13.202 1.00 92.75 91 GLN A N 1
ATOM 709 C CA . GLN A 1 91 ? -37.404 -4.763 12.408 1.00 92.75 91 GLN A CA 1
ATOM 710 C C . GLN A 1 91 ? -36.720 -5.821 11.534 1.00 92.75 91 GLN A C 1
ATOM 712 O O . GLN A 1 91 ? -37.175 -6.963 11.500 1.00 92.75 91 GLN A O 1
ATOM 717 N N . GLY A 1 92 ? -35.617 -5.467 10.874 1.00 91.75 92 GLY A N 1
ATOM 718 C CA . GLY A 1 92 ? -34.838 -6.374 10.037 1.00 91.75 92 GLY A CA 1
ATOM 719 C C . GLY A 1 92 ? -34.267 -7.554 10.821 1.00 91.75 92 GLY A C 1
ATOM 720 O O . GLY A 1 92 ? -34.459 -8.696 10.409 1.00 91.75 92 GLY A O 1
ATOM 721 N N . ILE A 1 93 ? -33.651 -7.301 11.980 1.00 91.94 93 ILE A N 1
ATOM 722 C CA . ILE A 1 93 ? -33.130 -8.351 12.869 1.00 91.94 93 ILE A CA 1
ATOM 723 C C . ILE A 1 93 ? -34.262 -9.291 13.291 1.00 91.94 93 ILE A C 1
ATOM 725 O O . ILE A 1 93 ? -34.130 -10.503 13.153 1.00 91.94 93 ILE A O 1
ATOM 729 N N . ARG A 1 94 ? -35.408 -8.754 13.732 1.00 92.12 94 ARG A N 1
ATOM 730 C CA . ARG A 1 94 ? -36.570 -9.570 14.134 1.00 92.12 94 ARG A CA 1
ATOM 731 C C . ARG A 1 94 ? -37.137 -10.398 12.983 1.00 92.12 94 ARG A C 1
ATOM 733 O O . ARG A 1 94 ? -37.530 -11.540 13.189 1.00 92.12 94 ARG A O 1
ATOM 740 N N . GLN A 1 95 ? -37.202 -9.824 11.785 1.00 93.38 95 GLN A N 1
ATOM 741 C CA . GLN A 1 95 ? -37.778 -10.482 10.615 1.00 93.38 95 GLN A CA 1
ATOM 742 C C . GLN A 1 95 ? -36.871 -11.583 10.057 1.00 93.38 95 GLN A C 1
ATOM 744 O O . GLN A 1 95 ? -37.366 -12.621 9.620 1.00 93.38 95 GLN A O 1
ATOM 749 N N . TRP A 1 96 ? -35.558 -11.353 10.043 1.00 91.75 96 TRP A N 1
ATOM 750 C CA . TRP A 1 96 ? -34.595 -12.226 9.367 1.00 91.75 96 TRP A CA 1
ATOM 751 C C . TRP A 1 96 ? -33.758 -13.079 10.317 1.00 91.75 96 TRP A C 1
ATOM 753 O O . TRP A 1 96 ? -33.100 -14.008 9.855 1.00 91.75 96 TRP A O 1
ATOM 763 N N . ASN A 1 97 ? -33.807 -12.804 11.622 1.00 90.00 97 ASN A N 1
ATOM 764 C CA . ASN A 1 97 ? -32.994 -13.440 12.656 1.00 90.00 97 ASN A CA 1
ATOM 765 C C . ASN A 1 97 ? -31.485 -13.385 12.343 1.00 90.00 97 ASN A C 1
ATOM 767 O O . ASN A 1 97 ? -30.760 -14.364 12.516 1.00 90.00 97 ASN A O 1
ATOM 771 N N . VAL A 1 98 ? -31.026 -12.239 11.830 1.00 88.19 98 VAL A N 1
ATOM 772 C CA . VAL A 1 98 ? -29.616 -11.970 11.525 1.00 88.19 98 VAL A CA 1
ATOM 773 C C . VAL A 1 98 ? -29.176 -10.762 12.332 1.00 88.19 98 VAL A C 1
ATOM 775 O O . VAL A 1 98 ? -29.693 -9.667 12.118 1.00 88.19 98 VAL A O 1
ATOM 778 N N . PHE A 1 99 ? -28.212 -10.961 13.229 1.00 88.50 99 PHE A N 1
ATOM 779 C CA . PHE A 1 99 ? -27.542 -9.868 13.924 1.00 88.50 99 PHE A CA 1
ATOM 780 C C . PHE A 1 99 ? -26.411 -9.282 13.069 1.00 88.50 99 PHE A C 1
ATOM 782 O O . PHE A 1 99 ? -25.743 -10.034 12.347 1.00 88.50 99 PHE A O 1
ATOM 789 N N . PRO A 1 100 ? -26.177 -7.961 13.140 1.00 90.12 100 PRO A N 1
ATOM 790 C CA . PRO A 1 100 ? -25.074 -7.342 12.426 1.00 90.12 100 PRO A CA 1
ATOM 791 C C . PRO A 1 100 ? -23.718 -7.881 12.856 1.00 90.12 100 PRO A C 1
ATOM 793 O O . PRO A 1 100 ? -23.449 -8.069 14.043 1.00 90.12 100 PRO A O 1
ATOM 796 N N . ARG A 1 101 ? -22.833 -8.079 11.876 1.00 89.62 101 ARG A N 1
ATOM 797 C CA . ARG A 1 101 ? -21.417 -8.328 12.161 1.00 89.62 101 ARG A CA 1
ATOM 798 C C . ARG A 1 101 ? -20.713 -7.026 12.508 1.00 89.62 101 ARG A C 1
ATOM 800 O O . ARG A 1 101 ? -19.870 -7.024 13.387 1.00 89.62 101 ARG A O 1
ATOM 807 N N . CYS A 1 102 ? -21.065 -5.934 11.838 1.00 90.56 102 CYS A N 1
ATOM 808 C CA . CYS A 1 102 ? -20.493 -4.622 12.094 1.00 90.56 102 CYS A CA 1
ATOM 809 C C . CYS A 1 102 ? -21.583 -3.550 12.152 1.00 90.56 102 CYS A C 1
ATOM 811 O O . CYS A 1 102 ? -22.497 -3.539 11.318 1.00 90.56 102 CYS A O 1
ATOM 813 N N . VAL A 1 103 ? -21.474 -2.664 13.140 1.00 91.94 103 VAL A N 1
ATOM 814 C CA . VAL A 1 103 ? -22.345 -1.500 13.321 1.00 91.94 103 VAL A CA 1
ATOM 815 C C . VAL A 1 103 ? -21.494 -0.237 13.353 1.00 91.94 103 VAL A C 1
ATOM 817 O O . VAL A 1 103 ? -20.538 -0.153 14.122 1.00 91.94 103 VAL A O 1
ATOM 820 N N . HIS A 1 104 ? -21.868 0.752 12.546 1.00 92.25 104 HIS A N 1
ATOM 821 C CA . HIS A 1 104 ? -21.253 2.072 12.512 1.00 92.25 104 HIS A CA 1
ATOM 822 C C . HIS A 1 104 ? -22.176 3.117 13.147 1.00 92.25 104 HIS A C 1
ATOM 824 O O . HIS A 1 104 ? -23.377 3.148 12.866 1.00 92.25 104 HIS A O 1
ATOM 830 N N . LEU A 1 105 ? -21.594 3.958 14.003 1.00 89.94 105 LEU A N 1
ATOM 831 C CA . LEU A 1 105 ? -22.248 5.064 14.701 1.00 89.94 105 LEU A CA 1
ATOM 832 C C . LEU A 1 105 ? -21.458 6.342 14.419 1.00 89.94 105 LEU A C 1
ATOM 834 O O . LEU A 1 105 ? -20.307 6.449 14.835 1.00 89.94 105 LEU A O 1
ATOM 838 N N . ASN A 1 106 ? -22.067 7.299 13.723 1.00 87.00 106 ASN A N 1
ATOM 839 C CA . ASN A 1 106 ? -21.393 8.514 13.249 1.00 87.00 106 ASN A CA 1
ATOM 840 C C . ASN A 1 106 ? -21.770 9.785 14.029 1.00 87.00 106 ASN A C 1
ATOM 842 O O . ASN A 1 106 ? -21.204 10.856 13.808 1.00 87.00 106 ASN A O 1
ATOM 846 N N . HIS A 1 107 ? -22.747 9.687 14.931 1.00 83.19 107 HIS A N 1
ATOM 847 C CA . HIS A 1 107 ? -23.209 10.805 15.744 1.00 83.19 107 HIS A CA 1
ATOM 848 C C . HIS A 1 107 ? -23.524 10.354 17.175 1.00 83.19 107 HIS A C 1
ATOM 850 O O . HIS A 1 107 ? -23.915 9.213 17.423 1.00 83.19 107 HIS A O 1
ATOM 856 N N . THR A 1 108 ? -23.341 11.254 18.142 1.00 79.25 108 THR A N 1
ATOM 857 C CA . THR A 1 108 ? -23.531 10.953 19.571 1.00 79.25 108 THR A CA 1
ATOM 858 C C . THR A 1 108 ? -24.985 10.626 19.912 1.00 79.25 108 THR A C 1
ATOM 860 O O . THR A 1 108 ? -25.232 9.724 20.706 1.00 79.25 108 THR A O 1
ATOM 863 N N . ASN A 1 109 ? -25.950 11.275 19.259 1.00 81.38 109 ASN A N 1
ATOM 864 C CA . ASN A 1 109 ? -27.376 10.971 19.404 1.00 81.38 109 ASN A CA 1
ATOM 865 C C . ASN A 1 109 ? -27.714 9.524 18.988 1.00 81.38 109 ASN A C 1
ATOM 867 O O . ASN A 1 109 ? -28.541 8.876 19.618 1.00 81.38 109 ASN A O 1
ATOM 871 N N . GLN A 1 110 ? -27.051 8.973 17.968 1.00 86.38 110 GLN A N 1
ATOM 872 C CA . GLN A 1 110 ? -27.244 7.582 17.543 1.00 86.38 110 GLN A CA 1
ATOM 873 C C . GLN A 1 110 ? -26.769 6.616 18.623 1.00 86.38 110 GLN A C 1
ATOM 875 O O . GLN A 1 110 ? -27.432 5.620 18.905 1.00 86.38 110 GLN A O 1
ATOM 880 N N . LEU A 1 111 ? -25.633 6.931 19.247 1.00 83.31 111 LEU A N 1
ATOM 881 C CA . LEU A 1 111 ? -25.091 6.170 20.364 1.00 83.31 111 LEU A CA 1
ATOM 882 C C . LEU A 1 111 ? -26.048 6.180 21.564 1.00 83.31 111 LEU A C 1
ATOM 884 O O . LEU A 1 111 ? -26.305 5.128 22.147 1.00 83.31 111 LEU A O 1
ATOM 888 N N . GLU A 1 112 ? -26.609 7.344 21.898 1.00 81.56 112 GLU A N 1
ATOM 889 C CA . GLU A 1 112 ? -27.627 7.493 22.946 1.00 81.56 112 GLU A CA 1
ATOM 890 C C . GLU A 1 112 ? -28.894 6.698 22.624 1.00 81.56 112 GLU A C 1
ATOM 892 O O . GLU A 1 112 ? -29.323 5.884 23.437 1.00 81.56 112 GLU A O 1
ATOM 897 N N . ASN A 1 113 ? -29.434 6.839 21.412 1.00 86.25 113 ASN A N 1
ATOM 898 C CA . ASN A 1 113 ? -30.635 6.128 20.976 1.00 86.25 113 ASN A CA 1
ATOM 899 C C . ASN A 1 113 ? -30.449 4.605 21.026 1.00 86.25 113 ASN A C 1
ATOM 901 O O . ASN A 1 113 ? -31.336 3.874 21.469 1.00 86.25 113 ASN A O 1
ATOM 905 N N . VAL A 1 114 ? -29.288 4.098 20.595 1.00 88.12 114 VAL A N 1
ATOM 906 C CA . VAL A 1 114 ? -28.980 2.665 20.687 1.00 88.12 114 VAL A CA 1
ATOM 907 C C . VAL A 1 114 ? -28.872 2.232 22.146 1.00 88.12 114 VAL A C 1
ATOM 909 O O . VAL A 1 114 ? -29.451 1.213 22.511 1.00 88.12 114 VAL A O 1
ATOM 912 N N . ARG A 1 115 ? -28.177 2.998 22.992 1.00 83.50 115 ARG A N 1
ATOM 913 C CA . ARG A 1 115 ? -28.041 2.690 24.422 1.00 83.50 115 ARG A CA 1
ATOM 914 C C . ARG A 1 115 ? -29.398 2.646 25.126 1.00 83.50 115 ARG A C 1
ATOM 916 O O . ARG A 1 115 ? -29.639 1.734 25.913 1.00 83.50 115 ARG A O 1
ATOM 923 N N . ASP A 1 116 ? -30.260 3.614 24.845 1.00 84.69 116 ASP A N 1
ATOM 924 C CA . ASP A 1 116 ? -31.502 3.817 25.586 1.00 84.69 116 ASP A CA 1
ATOM 925 C C . ASP A 1 116 ? -32.628 2.914 25.059 1.00 84.69 116 ASP A C 1
ATOM 927 O O . ASP A 1 116 ? -33.438 2.410 25.837 1.00 84.69 116 ASP A O 1
ATOM 931 N N . GLU A 1 117 ? -32.662 2.638 23.750 1.00 88.56 117 GLU A N 1
ATOM 932 C CA . GLU A 1 117 ? -33.741 1.858 23.146 1.00 88.56 117 GLU A CA 1
ATOM 933 C C . GLU A 1 117 ? -33.365 0.443 22.681 1.00 88.56 117 GLU A C 1
ATOM 935 O O . GLU A 1 117 ? -34.266 -0.327 22.322 1.00 88.56 117 GLU A O 1
ATOM 940 N N . TYR A 1 118 ? -32.077 0.110 22.538 1.00 88.69 118 TYR A N 1
ATOM 941 C CA . TYR A 1 118 ? -31.631 -1.207 22.052 1.00 88.69 118 TYR A CA 1
ATOM 942 C C . TYR A 1 118 ? -30.207 -1.603 22.484 1.00 88.69 118 TYR A C 1
ATOM 944 O O . TYR A 1 118 ? -29.373 -1.940 21.638 1.00 88.69 118 TYR A O 1
ATOM 952 N N . PRO A 1 119 ? -29.913 -1.603 23.795 1.00 84.94 119 PRO A N 1
ATOM 953 C CA . PRO A 1 119 ? -28.557 -1.812 24.300 1.00 84.94 119 PRO A CA 1
ATOM 954 C C . PRO A 1 119 ? -27.971 -3.187 23.947 1.00 84.94 119 PRO A C 1
ATOM 956 O O . PRO A 1 119 ? -26.756 -3.311 23.828 1.00 84.94 119 PRO A O 1
ATOM 959 N N . GLU A 1 120 ? -28.815 -4.205 23.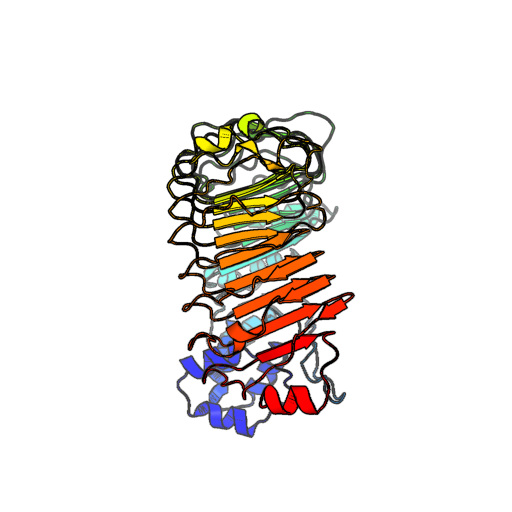738 1.00 85.06 120 GLU A N 1
ATOM 960 C CA . GLU A 1 120 ? -28.407 -5.559 23.321 1.00 85.06 120 GLU A CA 1
ATOM 961 C C . GLU A 1 120 ? -27.601 -5.543 22.012 1.00 85.06 120 GLU A C 1
ATOM 963 O O . GLU A 1 120 ? -26.654 -6.311 21.860 1.00 85.06 120 GLU A O 1
ATOM 968 N N . LEU A 1 121 ? -27.878 -4.593 21.107 1.00 86.12 121 LEU A N 1
ATOM 969 C CA . LEU A 1 121 ? -27.116 -4.432 19.866 1.00 86.12 121 LEU A CA 1
ATOM 970 C C . LEU A 1 121 ? -25.625 -4.181 20.117 1.00 86.12 121 LEU A C 1
ATOM 972 O O . LEU A 1 121 ? -24.796 -4.627 19.332 1.00 86.12 121 LEU A O 1
ATOM 976 N N . LEU A 1 122 ? -25.287 -3.482 21.203 1.00 79.19 122 LEU A N 1
ATOM 977 C CA . LEU A 1 122 ? -23.905 -3.159 21.568 1.00 79.19 122 LEU A CA 1
ATOM 978 C C . LEU A 1 122 ? -23.183 -4.323 22.266 1.00 79.19 122 LEU A C 1
ATOM 980 O O . LEU A 1 122 ? -21.985 -4.234 22.523 1.00 79.19 122 LEU A O 1
ATOM 984 N N . VAL A 1 123 ? -23.908 -5.386 22.620 1.00 79.19 123 VAL A N 1
ATOM 985 C CA . VAL A 1 123 ? -23.353 -6.598 23.238 1.00 79.19 123 VAL A CA 1
ATOM 986 C C . VAL A 1 123 ? -23.228 -7.718 22.209 1.00 79.19 123 VAL A C 1
ATOM 988 O O . VAL A 1 123 ? -22.226 -8.427 22.201 1.00 79.19 123 VAL A O 1
ATOM 991 N N . ASP A 1 124 ? -24.229 -7.856 21.338 1.00 80.81 124 ASP A N 1
ATOM 992 C CA . ASP A 1 124 ? -24.339 -8.976 20.401 1.00 80.81 124 ASP A CA 1
ATOM 993 C C . ASP A 1 124 ? -23.685 -8.707 19.036 1.00 80.81 124 ASP A C 1
ATOM 995 O O . ASP A 1 124 ? -23.444 -9.646 18.270 1.00 80.81 124 ASP A O 1
ATOM 999 N N . ALA A 1 125 ? -23.393 -7.444 18.701 1.00 80.06 125 ALA A N 1
ATOM 1000 C CA . ALA A 1 125 ? -22.631 -7.123 17.499 1.00 80.06 125 ALA A CA 1
ATOM 1001 C C . ALA A 1 125 ? -21.202 -7.674 17.608 1.00 80.06 125 ALA A C 1
ATOM 1003 O O . ALA A 1 125 ? -20.535 -7.515 18.629 1.00 80.06 125 ALA A O 1
ATOM 1004 N N . GLN A 1 126 ? -20.708 -8.292 16.529 1.00 82.88 126 GLN A N 1
ATOM 1005 C CA . GLN A 1 126 ? -19.324 -8.789 16.496 1.00 82.88 126 GLN A CA 1
ATOM 1006 C C . GLN A 1 126 ? -18.309 -7.649 16.468 1.00 82.88 126 GLN A C 1
ATOM 1008 O O . GLN A 1 126 ? -17.183 -7.838 16.919 1.00 82.88 126 GLN A O 1
ATOM 1013 N N . SER A 1 127 ? -18.702 -6.505 15.905 1.00 87.56 127 SER A N 1
ATOM 1014 C CA . SER A 1 127 ? -17.870 -5.324 15.825 1.00 87.56 127 SER A CA 1
ATOM 1015 C C . SER A 1 127 ? -18.666 -4.022 15.867 1.00 87.56 127 SER A C 1
ATOM 1017 O O . SER A 1 127 ? -19.740 -3.911 15.266 1.00 87.56 127 SER A O 1
ATOM 1019 N N . ILE A 1 128 ? -18.119 -3.020 16.554 1.00 88.06 128 ILE A N 1
ATOM 1020 C CA . ILE A 1 128 ? -18.722 -1.693 16.703 1.00 88.06 128 ILE A CA 1
ATOM 1021 C C . ILE A 1 128 ? -17.685 -0.629 16.354 1.00 88.06 128 ILE A C 1
ATOM 1023 O O . ILE A 1 128 ? -16.613 -0.563 16.957 1.00 88.06 128 ILE A O 1
ATOM 1027 N N . ASN A 1 129 ? -18.038 0.243 15.414 1.00 89.81 129 ASN A N 1
ATOM 1028 C CA . ASN A 1 129 ? -17.202 1.341 14.956 1.00 89.81 129 ASN A CA 1
ATOM 1029 C C . ASN A 1 129 ? -17.874 2.680 15.262 1.00 89.81 129 ASN A C 1
ATOM 1031 O O . ASN A 1 129 ? -18.978 2.955 14.792 1.00 89.81 129 ASN A O 1
ATOM 1035 N N . GLY A 1 130 ? -17.206 3.520 16.046 1.00 88.50 130 GLY A N 1
ATOM 1036 C CA . GLY A 1 130 ? -17.669 4.867 16.368 1.00 88.50 130 GLY A CA 1
ATOM 1037 C C . GLY A 1 130 ? -16.886 5.919 15.592 1.00 88.50 130 GLY A C 1
ATOM 1038 O O . GLY A 1 130 ? -15.664 5.837 15.515 1.00 88.50 130 GLY A O 1
ATOM 1039 N N . SER A 1 131 ? -17.559 6.927 15.051 1.00 87.88 131 SER A N 1
ATOM 1040 C CA . SER A 1 131 ? -16.941 8.127 14.491 1.00 87.88 131 SER A CA 1
ATOM 1041 C C . SER A 1 131 ? -17.692 9.343 15.001 1.00 87.88 131 SER A C 1
ATOM 1043 O O . SER A 1 131 ? -18.835 9.552 14.632 1.00 87.88 131 SER A O 1
ATOM 1045 N N . PHE A 1 132 ? -17.077 10.157 15.848 1.00 84.75 132 PHE A N 1
ATOM 1046 C CA . PHE A 1 132 ? -17.761 11.276 16.485 1.00 84.75 132 PHE A CA 1
ATOM 1047 C C . PHE A 1 132 ? -17.045 12.590 16.193 1.00 84.75 132 PHE A C 1
ATOM 1049 O O . PHE A 1 132 ? -15.814 12.658 16.126 1.00 84.75 132 PHE A O 1
ATOM 1056 N N . LEU A 1 133 ? -17.843 13.639 16.017 1.00 80.31 133 LEU A N 1
ATOM 1057 C CA . LEU A 1 133 ? -17.387 15.013 15.865 1.00 80.31 133 LEU A CA 1
ATOM 1058 C C . LEU A 1 133 ? -17.639 15.747 17.183 1.00 80.31 133 LEU A C 1
ATOM 1060 O O . LEU A 1 133 ? -18.763 15.758 17.683 1.00 80.31 133 LEU A O 1
ATOM 1064 N N . GLY A 1 134 ? -16.590 16.342 17.738 1.00 72.25 134 GLY A N 1
ATOM 1065 C CA . GLY A 1 134 ? -16.680 17.290 18.832 1.00 72.25 134 GLY A CA 1
ATOM 1066 C C . GLY A 1 134 ? -17.200 18.609 18.280 1.00 72.25 134 GLY A C 1
ATOM 1067 O O . GLY A 1 134 ? -16.508 19.283 17.519 1.00 72.25 134 GLY A O 1
ATOM 1068 N N . ASN A 1 135 ? -18.429 18.965 18.640 1.00 64.06 135 ASN A N 1
ATOM 1069 C CA . ASN A 1 135 ? -18.918 20.329 18.477 1.00 64.06 135 ASN A CA 1
ATOM 1070 C C . ASN A 1 135 ? -18.507 21.138 19.718 1.00 64.06 135 ASN A C 1
ATOM 1072 O O . ASN A 1 135 ? -18.277 20.566 20.780 1.00 64.06 135 ASN A O 1
ATOM 1076 N N . GLU A 1 136 ? -18.459 22.471 19.626 1.00 48.22 136 GLU A N 1
ATOM 1077 C CA . GLU A 1 136 ? -18.189 23.336 20.794 1.00 48.22 136 GLU A CA 1
ATOM 1078 C C . GLU A 1 136 ? -19.241 23.206 21.919 1.00 48.22 136 GLU A C 1
ATOM 1080 O O . GLU A 1 136 ? -19.043 23.719 23.023 1.00 48.22 136 GLU A O 1
ATOM 1085 N N . ASP A 1 137 ? -20.343 22.494 21.663 1.00 52.97 137 ASP A N 1
ATOM 1086 C CA . ASP A 1 137 ? -21.397 22.220 22.629 1.00 52.97 137 ASP A CA 1
ATOM 1087 C C . ASP A 1 137 ? -20.953 21.144 23.637 1.00 52.97 137 ASP A C 1
ATOM 1089 O O . ASP A 1 137 ? -20.901 19.947 23.326 1.00 52.97 137 ASP A O 1
ATOM 1093 N N . GLN A 1 138 ? -20.711 21.576 24.882 1.00 57.59 138 GLN A N 1
ATOM 1094 C CA . GLN A 1 138 ? -20.316 20.753 26.044 1.00 57.59 138 GLN A CA 1
ATOM 1095 C C . GLN A 1 138 ? -21.154 19.473 26.238 1.00 57.59 138 GLN A C 1
ATOM 1097 O O . GLN A 1 138 ? -20.648 18.479 26.754 1.00 57.59 138 GLN A O 1
ATOM 1102 N N . SER A 1 139 ? -22.412 19.473 25.783 1.00 57.00 139 SER A N 1
ATOM 1103 C CA . SER A 1 139 ? -23.325 18.324 25.873 1.00 57.00 139 SER A CA 1
ATOM 1104 C C . SER A 1 139 ? -22.796 17.068 25.168 1.00 57.00 139 SER A C 1
ATOM 1106 O O . SER A 1 139 ? -22.932 15.965 25.690 1.00 57.00 139 SER A O 1
ATOM 1108 N N . SER A 1 140 ? -22.132 17.219 24.018 1.00 60.75 140 SER A N 1
ATOM 1109 C CA . SER A 1 140 ? -21.637 16.080 23.233 1.00 60.75 140 SER A CA 1
ATOM 1110 C C . SER A 1 140 ? -20.464 15.358 23.914 1.00 60.75 140 SER A C 1
ATOM 1112 O O . SER A 1 140 ? -20.390 14.126 23.896 1.00 60.75 140 SER A O 1
ATOM 1114 N N . GLU A 1 141 ? -19.582 16.109 24.582 1.00 64.25 141 GLU A N 1
ATOM 1115 C CA . GLU A 1 141 ? -18.473 15.562 25.368 1.00 64.25 141 GLU A CA 1
ATOM 1116 C C . GLU A 1 141 ? -18.965 14.837 26.634 1.00 64.25 141 GLU A C 1
ATOM 1118 O O . GLU A 1 141 ? -18.448 13.771 26.977 1.00 64.25 141 GLU A O 1
ATOM 1123 N N . GLU A 1 142 ? -19.979 15.371 27.323 1.00 66.19 142 GLU A N 1
ATOM 1124 C CA . GLU A 1 142 ? -20.569 14.741 28.515 1.00 66.19 142 GLU A CA 1
ATOM 1125 C C . GLU A 1 142 ? -21.260 13.409 28.193 1.00 66.19 142 GLU A C 1
ATOM 1127 O O . GLU A 1 142 ? -21.056 12.416 28.901 1.00 66.19 142 GLU A O 1
ATOM 1132 N N . SER A 1 143 ? -22.007 13.348 27.089 1.00 64.06 143 SER A N 1
ATOM 1133 C CA . SER A 1 143 ? -22.652 12.119 26.620 1.00 64.06 143 SER A CA 1
ATOM 1134 C C . SER A 1 143 ? -21.646 11.015 26.299 1.00 64.06 143 SER A C 1
ATOM 1136 O O . SER A 1 143 ? -21.831 9.856 26.691 1.00 64.06 143 SER A O 1
ATOM 1138 N N . LEU A 1 144 ? -20.537 11.377 25.647 1.00 70.44 144 LEU A N 1
ATOM 1139 C CA . LEU A 1 144 ? -19.452 10.444 25.359 1.00 70.44 144 LEU A CA 1
ATOM 1140 C C . LEU A 1 144 ? -18.740 9.984 26.633 1.00 70.44 144 LEU A C 1
ATOM 1142 O O . LEU A 1 144 ? -18.462 8.795 26.754 1.00 70.44 144 LEU A O 1
ATOM 1146 N N . ARG A 1 145 ? -18.521 10.857 27.629 1.00 67.31 145 ARG A N 1
ATOM 1147 C CA . ARG A 1 145 ? -17.958 10.446 28.933 1.00 67.31 145 ARG A CA 1
ATOM 1148 C C . ARG A 1 145 ? -18.790 9.358 29.606 1.00 67.31 145 ARG A C 1
ATOM 1150 O O . ARG A 1 145 ? -18.227 8.371 30.076 1.00 67.31 145 ARG A O 1
ATOM 1157 N N . GLY A 1 146 ? -20.114 9.521 29.647 1.00 65.25 146 GLY A N 1
ATOM 1158 C CA . GLY A 1 146 ? -21.007 8.517 30.229 1.00 65.25 146 GLY A CA 1
ATOM 1159 C C . GLY A 1 146 ? -20.906 7.176 29.500 1.00 65.25 146 GLY A C 1
ATOM 1160 O O . GLY A 1 146 ? -20.841 6.120 30.133 1.00 65.25 146 GLY A O 1
ATOM 1161 N N . PHE A 1 147 ? -20.792 7.209 28.171 1.00 66.25 147 PHE A N 1
ATOM 1162 C CA . PHE A 1 147 ? -20.578 6.004 27.375 1.00 66.25 147 PHE A CA 1
ATOM 1163 C C . PHE A 1 147 ? -19.198 5.384 27.608 1.00 66.25 147 PHE A C 1
ATOM 1165 O O . PHE A 1 147 ? -19.065 4.169 27.714 1.00 66.25 147 PHE A O 1
ATOM 1172 N N . PHE A 1 148 ? -18.171 6.207 27.762 1.00 65.38 148 PHE A N 1
ATOM 1173 C CA . PHE A 1 148 ? -16.814 5.756 28.017 1.00 65.38 148 PHE A CA 1
ATOM 1174 C C . PHE A 1 148 ? -16.661 5.059 29.380 1.00 65.38 148 PHE A C 1
ATOM 1176 O O . PHE A 1 148 ? -15.849 4.156 29.539 1.00 65.38 148 PHE A O 1
ATOM 1183 N N . THR A 1 149 ? -17.506 5.380 30.358 1.00 59.69 149 THR A N 1
ATOM 1184 C CA . THR A 1 149 ? -17.556 4.636 31.631 1.00 59.69 149 THR A CA 1
ATOM 1185 C C . THR A 1 149 ? -18.325 3.308 31.576 1.00 59.69 149 THR A C 1
ATOM 1187 O O . THR A 1 149 ? -18.414 2.605 32.583 1.00 59.69 149 THR A O 1
ATOM 1190 N N . SER A 1 150 ? -18.899 2.949 30.426 1.00 64.31 150 SER A N 1
ATOM 1191 C CA . SER A 1 150 ? -19.671 1.714 30.256 1.00 64.31 150 SER A CA 1
ATOM 1192 C C . SER A 1 150 ? -18.785 0.480 30.001 1.00 64.31 150 SER A C 1
ATOM 1194 O O . SER A 1 150 ? -17.576 0.579 29.814 1.00 64.31 150 SER A O 1
ATOM 1196 N N . LYS A 1 151 ? -19.392 -0.717 29.987 1.00 67.12 151 LYS A N 1
ATOM 1197 C CA . LYS A 1 151 ? -18.709 -1.988 29.664 1.00 67.12 151 LYS A CA 1
ATOM 1198 C C . LYS A 1 151 ? -18.576 -2.257 28.157 1.00 67.12 151 LYS A C 1
ATOM 1200 O O . LYS A 1 151 ? -18.059 -3.312 27.790 1.00 67.12 151 LYS A O 1
ATOM 1205 N N . PHE A 1 152 ? -19.091 -1.372 27.304 1.00 70.88 152 PHE A N 1
ATOM 1206 C CA . PHE A 1 152 ? -19.071 -1.571 25.857 1.00 70.88 152 PHE A CA 1
ATOM 1207 C C . PHE A 1 152 ? -17.653 -1.414 25.306 1.00 70.88 152 PHE A C 1
ATOM 1209 O O . PHE A 1 152 ? -16.823 -0.743 25.916 1.00 70.88 152 PHE A O 1
ATOM 1216 N N . LYS A 1 153 ? -17.375 -2.055 24.168 1.00 75.81 153 LYS A N 1
ATOM 1217 C CA . LYS A 1 153 ? -16.095 -1.977 23.459 1.00 75.81 153 LYS A CA 1
ATOM 1218 C C . LYS A 1 153 ? -16.345 -1.617 22.000 1.00 75.81 153 LYS A C 1
ATOM 1220 O O . LYS A 1 153 ? -17.252 -2.159 21.381 1.00 75.81 153 LYS A O 1
ATOM 1225 N N . PHE A 1 154 ? -15.550 -0.695 21.483 1.00 81.06 154 PHE A N 1
ATOM 1226 C CA . PHE A 1 154 ? -15.422 -0.413 20.063 1.00 81.06 154 PHE A CA 1
ATOM 1227 C C . PHE A 1 154 ? -14.271 -1.257 19.505 1.00 81.06 154 PHE A C 1
ATOM 1229 O O . PHE A 1 154 ? -13.296 -1.528 20.197 1.00 81.06 154 PHE A O 1
ATOM 1236 N N . ASP A 1 155 ? -14.317 -1.639 18.240 1.00 84.75 155 ASP A N 1
ATOM 1237 C CA . ASP A 1 155 ? -13.118 -2.140 17.556 1.00 84.75 155 ASP A CA 1
ATOM 1238 C C . ASP A 1 155 ? -12.331 -0.972 16.978 1.00 84.75 155 ASP A C 1
ATOM 1240 O O . ASP A 1 155 ? -11.099 -0.935 17.059 1.00 84.75 155 ASP A O 1
ATOM 1244 N N . SER A 1 156 ? -13.058 0.014 16.443 1.00 87.56 156 SER A N 1
ATOM 1245 C CA . SER A 1 156 ? -12.516 1.267 15.942 1.00 87.56 156 SER A CA 1
ATOM 1246 C C . SER A 1 156 ? -13.267 2.471 16.498 1.00 87.56 156 SER A C 1
ATOM 1248 O O . SER A 1 156 ? -14.498 2.509 16.512 1.00 87.56 156 SER A O 1
ATOM 1250 N N . LEU A 1 157 ? -12.516 3.480 16.932 1.00 87.38 157 LEU A N 1
ATOM 1251 C CA . LEU A 1 157 ? -13.059 4.744 17.409 1.00 87.38 157 LEU A CA 1
ATOM 1252 C C . LEU A 1 157 ? -12.349 5.915 16.728 1.00 87.38 157 LEU A C 1
ATOM 1254 O O . LEU A 1 157 ? -11.151 6.106 16.911 1.00 87.38 157 LEU A O 1
ATOM 1258 N N . THR A 1 158 ? -13.096 6.721 15.979 1.00 87.81 158 THR A N 1
ATOM 1259 C CA . THR A 1 158 ? -12.638 7.987 15.403 1.00 87.81 158 THR A CA 1
ATOM 1260 C C . THR A 1 158 ? -13.228 9.154 16.186 1.00 87.81 158 THR A C 1
ATOM 1262 O O . THR A 1 158 ? -14.442 9.253 16.334 1.00 87.81 158 THR A O 1
ATOM 1265 N N . LEU A 1 159 ? -12.388 10.061 16.673 1.00 84.75 159 LEU A N 1
ATOM 1266 C CA . LEU A 1 159 ? -12.799 11.276 17.376 1.00 84.75 159 LEU A CA 1
ATOM 1267 C C . LEU A 1 159 ? -12.192 12.480 16.666 1.00 84.75 159 LEU A C 1
ATOM 1269 O O . LEU A 1 159 ? -10.973 12.546 16.519 1.00 84.75 159 LEU A O 1
ATOM 1273 N N . SER A 1 160 ? -13.016 13.434 16.234 1.00 84.69 160 SER A N 1
ATOM 1274 C CA . SER A 1 160 ? -12.532 14.646 15.558 1.00 84.69 160 SER A CA 1
ATOM 1275 C C . SER A 1 160 ? -12.902 15.913 16.323 1.00 84.69 160 SER A C 1
ATOM 1277 O O . SER A 1 160 ? -14.012 15.983 16.829 1.00 84.69 160 SER A O 1
ATOM 1279 N N . TYR A 1 161 ? -12.025 16.921 16.371 1.00 78.88 161 TYR A N 1
ATOM 1280 C CA . TYR A 1 161 ? -12.292 18.249 16.966 1.00 78.88 161 TYR A CA 1
ATOM 1281 C C . TYR A 1 161 ? -12.600 18.269 18.476 1.00 78.88 161 TYR A C 1
ATOM 1283 O O . TYR A 1 161 ? -13.124 19.250 19.000 1.00 78.88 161 TYR A O 1
ATOM 1291 N N . PHE A 1 162 ? -12.231 17.219 19.212 1.00 73.75 162 PHE A N 1
ATOM 1292 C CA . PHE A 1 162 ? -12.346 17.201 20.673 1.00 73.75 162 PHE A CA 1
ATOM 1293 C C . PHE A 1 162 ? -11.213 18.010 21.316 1.00 73.75 162 PHE A C 1
ATOM 1295 O O . PHE A 1 162 ? -10.032 17.733 21.086 1.00 73.75 162 PHE A O 1
ATOM 1302 N N . ARG A 1 163 ? -11.561 19.004 22.150 1.00 62.28 163 ARG A N 1
ATOM 1303 C CA . ARG A 1 163 ? -10.582 19.919 22.778 1.00 62.28 163 ARG A CA 1
ATOM 1304 C C . ARG A 1 163 ? -9.749 19.250 23.867 1.00 62.28 163 ARG A C 1
ATOM 1306 O O . ARG A 1 163 ? -8.622 19.662 24.131 1.00 62.28 163 ARG A O 1
ATOM 1313 N N . ASN A 1 164 ? -10.301 18.228 24.504 1.00 61.25 164 ASN A N 1
ATOM 1314 C CA . ASN A 1 164 ? -9.596 17.370 25.437 1.00 61.25 164 ASN A CA 1
ATOM 1315 C C . ASN A 1 164 ? -10.148 15.964 25.208 1.00 61.25 164 ASN A C 1
ATOM 1317 O O . ASN A 1 164 ? -11.276 15.713 25.628 1.00 61.25 164 ASN A O 1
ATOM 1321 N N . PRO A 1 165 ? -9.452 15.054 24.503 1.00 55.94 165 PRO A N 1
ATOM 1322 C CA . PRO A 1 165 ? -9.922 13.680 24.367 1.00 55.94 165 PRO A CA 1
ATOM 1323 C C . PRO A 1 165 ? -9.676 12.998 25.711 1.00 55.94 165 PRO A C 1
ATOM 1325 O O . PRO A 1 165 ? -8.662 12.354 25.963 1.00 55.94 165 PRO A O 1
ATOM 1328 N N . LEU A 1 166 ? -10.585 13.294 26.628 1.00 52.69 166 LEU A N 1
ATOM 1329 C CA . LEU A 1 166 ? -10.647 12.854 28.004 1.00 52.69 166 LEU A CA 1
ATOM 1330 C C . LEU A 1 166 ? -10.286 11.393 28.080 1.00 52.69 166 LEU A C 1
ATOM 1332 O O . LEU A 1 166 ? -11.006 10.617 27.463 1.00 52.69 166 LEU A O 1
ATOM 1336 N N . THR A 1 167 ? -9.209 11.072 28.815 1.00 56.66 167 THR A N 1
ATOM 1337 C CA . THR A 1 167 ? -8.811 9.728 29.278 1.00 56.66 167 THR A CA 1
ATOM 1338 C C . THR A 1 167 ? -9.673 8.646 28.649 1.00 56.66 167 THR A C 1
ATOM 1340 O O . THR A 1 167 ? -10.612 8.165 29.288 1.00 56.66 167 THR A O 1
ATOM 1343 N N . ILE A 1 168 ? -9.444 8.388 27.356 1.00 58.03 168 ILE A N 1
ATOM 1344 C CA . ILE A 1 168 ? -10.286 7.476 26.591 1.00 58.03 168 ILE A CA 1
ATOM 1345 C C . ILE A 1 168 ? -10.111 6.138 27.309 1.00 58.03 168 ILE A C 1
ATOM 1347 O O . ILE A 1 168 ? -8.973 5.698 27.481 1.00 58.03 168 ILE A O 1
ATOM 1351 N N . PRO A 1 169 ? -11.166 5.526 27.860 1.00 53.12 169 PRO A N 1
ATOM 1352 C CA . PRO A 1 169 ? -11.000 4.275 28.579 1.00 53.12 169 PRO A CA 1
ATOM 1353 C C . PRO A 1 169 ? -10.645 3.169 27.578 1.00 53.12 169 PRO A C 1
ATOM 1355 O O . PRO A 1 169 ? -10.783 3.371 26.367 1.00 53.12 169 PRO A O 1
ATOM 1358 N N . PRO A 1 170 ? -10.182 2.001 28.049 1.00 56.69 170 PRO A N 1
ATOM 1359 C CA . PRO A 1 170 ? -9.743 0.889 27.208 1.00 56.69 170 PRO A CA 1
ATOM 1360 C C . PRO A 1 170 ? -10.932 0.219 26.510 1.00 56.69 170 PRO A C 1
ATOM 1362 O O . PRO A 1 170 ? -11.388 -0.863 26.880 1.00 56.69 170 PRO A O 1
ATOM 1365 N N . ILE A 1 171 ? -11.477 0.922 25.529 1.00 64.81 171 ILE A N 1
ATOM 1366 C CA . ILE A 1 171 ? -12.721 0.590 24.850 1.00 64.81 171 ILE A CA 1
ATOM 1367 C C . ILE A 1 171 ? -12.423 0.178 23.417 1.00 64.81 171 ILE A C 1
ATOM 1369 O O . ILE A 1 171 ? -13.184 -0.615 22.889 1.00 64.81 171 ILE A O 1
ATOM 1373 N N . ALA A 1 172 ? -11.330 0.663 22.814 1.00 72.69 172 ALA A N 1
ATOM 1374 C CA . ALA A 1 172 ? -11.009 0.452 21.406 1.00 72.69 172 ALA A CA 1
ATOM 1375 C C . ALA A 1 172 ? -9.646 -0.210 21.183 1.00 72.69 172 ALA A C 1
ATOM 1377 O O . ALA A 1 172 ? -8.676 0.116 21.861 1.00 72.69 172 ALA A O 1
ATOM 1378 N N . THR A 1 173 ? -9.557 -1.111 20.201 1.00 79.94 173 THR A N 1
ATOM 1379 C CA . THR A 1 173 ? -8.269 -1.649 19.725 1.00 79.94 173 THR A CA 1
ATOM 1380 C C . THR A 1 173 ? -7.604 -0.695 18.732 1.00 79.94 173 THR A C 1
ATOM 1382 O O . THR A 1 173 ? -6.379 -0.560 18.742 1.00 79.94 173 THR A O 1
ATOM 1385 N N . ASN A 1 174 ? -8.406 0.008 17.925 1.00 86.31 174 ASN A N 1
ATOM 1386 C CA . ASN A 1 174 ? -7.952 0.989 16.944 1.00 86.31 174 ASN A CA 1
ATOM 1387 C C . ASN A 1 174 ? -8.559 2.363 17.246 1.00 86.31 174 ASN A C 1
ATOM 1389 O O . ASN A 1 174 ? -9.780 2.503 17.318 1.00 86.31 174 ASN A O 1
ATOM 1393 N N . VAL A 1 175 ? -7.725 3.388 17.381 1.00 88.44 175 VAL A N 1
ATOM 1394 C CA . VAL A 1 175 ? -8.169 4.756 17.667 1.00 88.44 175 VAL A CA 1
ATOM 1395 C C . VAL A 1 175 ? -7.636 5.710 16.607 1.00 88.44 175 VAL A C 1
ATOM 1397 O O . VAL A 1 175 ? -6.461 5.666 16.253 1.00 88.44 175 VAL A O 1
ATOM 1400 N N . THR A 1 176 ? -8.497 6.598 16.119 1.00 89.38 176 THR A N 1
ATOM 1401 C CA . THR A 1 176 ? -8.130 7.694 15.225 1.00 89.38 176 THR A CA 1
ATOM 1402 C C . THR A 1 176 ? -8.562 9.018 15.842 1.00 89.38 176 THR A C 1
ATOM 1404 O O . THR A 1 176 ? -9.743 9.246 16.082 1.00 89.38 176 THR A O 1
ATOM 1407 N N . LEU A 1 177 ? -7.620 9.919 16.085 1.00 87.44 177 LEU A N 1
ATOM 1408 C CA . LEU A 1 177 ? -7.866 11.248 16.633 1.00 87.44 177 LEU A CA 1
ATOM 1409 C C . LEU A 1 177 ? -7.573 12.290 15.553 1.00 87.44 177 LEU A C 1
ATOM 1411 O O . LEU A 1 177 ? -6.453 12.363 15.057 1.00 87.44 177 LEU A O 1
ATOM 1415 N N . ARG A 1 178 ? -8.564 13.091 15.158 1.00 86.31 178 ARG A N 1
ATOM 1416 C CA . ARG A 1 178 ? -8.425 14.090 14.085 1.00 86.31 178 ARG A CA 1
ATOM 1417 C C . ARG A 1 178 ? -8.604 15.499 14.614 1.00 86.31 178 ARG A C 1
ATOM 1419 O O . ARG A 1 178 ? -9.594 15.782 15.280 1.00 86.31 178 ARG A O 1
ATOM 1426 N N . ASN A 1 179 ? -7.694 16.401 14.267 1.00 80.19 179 ASN A N 1
ATOM 1427 C CA . ASN A 1 179 ? -7.753 17.805 14.672 1.00 80.19 179 ASN A CA 1
ATOM 1428 C C . ASN A 1 179 ? -7.992 17.917 16.184 1.00 80.19 179 ASN A C 1
ATOM 1430 O O . ASN A 1 179 ? -8.927 18.569 16.636 1.00 80.19 179 ASN A O 1
ATOM 1434 N N . VAL A 1 180 ? -7.208 17.179 16.967 1.00 75.12 180 VAL A N 1
ATOM 1435 C CA . VAL A 1 180 ? -7.282 17.210 18.432 1.00 75.12 180 VAL A CA 1
ATOM 1436 C C . VAL A 1 180 ? -6.152 18.064 18.993 1.00 75.12 180 VAL A C 1
ATOM 1438 O O . VAL A 1 180 ? -5.169 18.354 18.302 1.00 75.12 180 VAL A O 1
ATOM 1441 N N . ARG A 1 181 ? -6.293 18.468 20.257 1.00 72.88 181 ARG A N 1
ATOM 1442 C CA . ARG A 1 181 ? -5.178 19.022 21.029 1.00 72.88 181 ARG A CA 1
ATOM 1443 C C . ARG A 1 181 ? -4.178 17.917 21.360 1.00 72.88 181 ARG A C 1
ATOM 1445 O O . ARG A 1 181 ? -4.601 16.810 21.682 1.00 72.88 181 ARG A O 1
ATOM 1452 N N . MET A 1 182 ? -2.875 18.171 21.289 1.00 69.50 182 MET A N 1
ATOM 1453 C CA . MET A 1 182 ? -1.894 17.144 21.657 1.00 69.50 182 MET A CA 1
ATOM 1454 C C . MET A 1 182 ? -1.890 16.920 23.179 1.00 69.50 182 MET A C 1
ATOM 1456 O O . MET A 1 182 ? -1.988 17.863 23.958 1.00 69.50 182 MET A O 1
ATOM 1460 N N . ASN A 1 183 ? -1.830 15.664 23.624 1.00 71.31 183 ASN A N 1
ATOM 1461 C CA . ASN A 1 183 ? -1.806 15.304 25.045 1.00 71.31 183 ASN A CA 1
ATOM 1462 C C . ASN A 1 183 ? -1.119 13.939 25.230 1.00 71.31 183 ASN A C 1
ATOM 1464 O O . ASN A 1 183 ? -0.792 13.262 24.257 1.00 71.31 183 ASN A O 1
ATOM 1468 N N . ASN A 1 184 ? -0.909 13.516 26.475 1.00 71.62 184 ASN A N 1
ATOM 1469 C CA . ASN A 1 184 ? -0.467 12.161 26.786 1.00 71.62 184 ASN A CA 1
ATOM 1470 C C . ASN A 1 184 ? -1.614 11.172 26.545 1.00 71.62 184 ASN A C 1
ATOM 1472 O O . ASN A 1 184 ? -2.596 11.143 27.290 1.00 71.62 184 ASN A O 1
ATOM 1476 N N . TYR A 1 185 ? -1.475 10.340 25.514 1.00 71.75 185 TYR A N 1
ATOM 1477 C CA . TYR A 1 185 ? -2.474 9.354 25.104 1.00 71.75 185 TYR A CA 1
ATOM 1478 C C . TYR A 1 185 ? -2.082 7.956 25.583 1.00 71.75 185 TYR A C 1
ATOM 1480 O O . TYR A 1 185 ? -1.690 7.087 24.803 1.00 71.75 185 TYR A O 1
ATOM 1488 N N . VAL A 1 186 ? -2.201 7.735 26.894 1.00 72.88 186 VAL A N 1
ATOM 1489 C CA . VAL A 1 186 ? -2.036 6.412 27.513 1.00 72.88 186 VAL A CA 1
ATOM 1490 C C . VAL A 1 186 ? -3.414 5.760 27.644 1.00 72.88 186 VAL A C 1
ATOM 1492 O O . VAL A 1 186 ? -4.060 5.815 28.687 1.00 72.88 186 VAL A O 1
ATOM 1495 N N . ILE A 1 187 ? -3.886 5.195 26.536 1.00 73.50 187 ILE A N 1
ATOM 1496 C CA . ILE A 1 187 ? -5.148 4.460 26.412 1.00 73.50 187 ILE A CA 1
ATOM 1497 C C . ILE A 1 187 ? -4.847 2.952 26.506 1.00 73.50 187 ILE A C 1
ATOM 1499 O O . ILE A 1 187 ? -4.274 2.395 25.560 1.00 73.50 187 ILE A O 1
ATOM 1503 N N . PRO A 1 188 ? -5.170 2.263 27.617 1.00 71.44 188 PRO A N 1
ATOM 1504 C CA . PRO A 1 188 ? -4.821 0.851 27.762 1.00 71.44 188 PRO A CA 1
ATOM 1505 C C . PRO A 1 188 ? -5.506 -0.018 26.693 1.00 71.44 188 PRO A C 1
ATOM 1507 O O . PRO A 1 188 ? -6.640 0.246 26.300 1.00 71.44 188 PRO A O 1
ATOM 1510 N N . GLY A 1 189 ? -4.832 -1.063 26.208 1.00 76.19 189 GLY A N 1
ATOM 1511 C CA . GLY A 1 189 ? -5.404 -2.007 25.236 1.00 76.19 189 GLY A CA 1
ATOM 1512 C C . GLY A 1 189 ? -5.512 -1.520 23.781 1.00 76.19 189 GLY A C 1
ATOM 1513 O O . GLY A 1 189 ? -5.841 -2.333 22.915 1.00 76.19 189 GLY A O 1
ATOM 1514 N N . VAL A 1 190 ? -5.197 -0.254 23.482 1.00 84.81 190 VAL A N 1
ATOM 1515 C CA . VAL A 1 190 ? -5.086 0.227 22.095 1.00 84.81 190 VAL A CA 1
ATOM 1516 C C . VAL A 1 190 ? -3.840 -0.369 21.451 1.00 84.81 190 VAL A C 1
ATOM 1518 O O . VAL A 1 190 ? -2.741 -0.282 21.995 1.00 84.81 190 VAL A O 1
ATOM 1521 N N . LYS A 1 191 ? -4.021 -0.955 20.267 1.00 90.06 191 LYS A N 1
ATOM 1522 C CA . LYS A 1 191 ? -2.950 -1.523 19.441 1.00 90.06 191 LYS A CA 1
ATOM 1523 C C . LYS A 1 191 ? -2.560 -0.617 18.286 1.00 90.06 191 LYS A C 1
ATOM 1525 O O . LYS A 1 191 ? -1.383 -0.589 17.935 1.00 90.06 191 LYS A O 1
ATOM 1530 N N . LYS A 1 192 ? -3.519 0.137 17.742 1.00 92.69 192 LYS A N 1
ATOM 1531 C CA . LYS A 1 192 ? -3.288 1.110 16.675 1.00 92.69 192 LYS A CA 1
ATOM 1532 C C . LYS A 1 192 ? -3.792 2.495 17.060 1.00 92.69 192 LYS A C 1
ATOM 1534 O O . LYS A 1 192 ? -4.961 2.634 17.422 1.00 92.69 192 LYS A O 1
ATOM 1539 N N . LEU A 1 193 ? -2.943 3.508 16.911 1.00 91.50 193 LEU A N 1
ATOM 1540 C CA . LEU A 1 193 ? -3.297 4.909 17.119 1.00 91.50 193 LEU A CA 1
ATOM 1541 C C . LEU A 1 193 ? -2.879 5.762 15.917 1.00 91.50 193 LEU A C 1
ATOM 1543 O O . LEU A 1 193 ? -1.694 5.890 15.631 1.00 91.50 193 LEU A O 1
ATOM 1547 N N . ASP A 1 194 ? -3.854 6.393 15.267 1.00 91.69 194 ASP A N 1
ATOM 1548 C CA . ASP A 1 194 ? -3.630 7.423 14.251 1.00 91.69 194 ASP A CA 1
ATOM 1549 C C . ASP A 1 194 ? -4.013 8.787 14.847 1.00 91.69 194 ASP A C 1
ATOM 1551 O O . ASP A 1 194 ? -5.155 8.974 15.259 1.00 91.69 194 ASP A O 1
ATOM 1555 N N . ILE A 1 195 ? -3.099 9.755 14.902 1.00 88.56 195 ILE A N 1
ATOM 1556 C CA . ILE A 1 195 ? -3.361 11.089 15.459 1.00 88.56 195 ILE A CA 1
ATOM 1557 C C . ILE A 1 195 ? -2.998 12.201 14.471 1.00 88.56 195 ILE A C 1
ATOM 1559 O O . ILE A 1 195 ? -1.936 12.176 13.859 1.00 88.56 195 ILE A O 1
ATOM 1563 N N . SER A 1 196 ? -3.882 13.189 14.341 1.00 87.50 196 SER A N 1
ATOM 1564 C CA . SER A 1 196 ? -3.681 14.436 13.600 1.00 87.50 196 SER A CA 1
ATOM 1565 C C . SER A 1 196 ? -3.862 15.621 14.538 1.00 87.50 196 SER A C 1
ATOM 1567 O O . SER A 1 196 ? -4.949 15.826 15.090 1.00 87.50 196 SER A O 1
ATOM 1569 N N . VAL A 1 197 ? -2.795 16.394 14.720 1.00 76.81 197 VAL A N 1
ATOM 1570 C CA . VAL A 1 197 ? -2.718 17.505 15.673 1.00 76.81 197 VAL A CA 1
ATOM 1571 C C . VAL A 1 197 ? -2.845 18.837 14.938 1.00 76.81 197 VAL A C 1
ATOM 1573 O O . VAL A 1 197 ? -2.041 19.125 14.059 1.00 76.81 197 VAL A O 1
ATOM 1576 N N . CYS A 1 198 ? -3.810 19.670 15.343 1.00 66.69 198 CYS A N 1
ATOM 1577 C CA . CYS A 1 198 ? -3.986 21.030 14.799 1.00 66.69 198 CYS A CA 1
ATOM 1578 C C . CYS A 1 198 ? -4.001 22.131 15.873 1.00 66.69 198 CYS A C 1
ATOM 1580 O O . CYS A 1 198 ? -3.901 23.311 15.544 1.00 66.69 198 CYS A O 1
ATOM 1582 N N . PHE A 1 199 ? -4.133 21.770 17.154 1.00 59.44 199 PHE A N 1
ATOM 1583 C CA . PHE A 1 199 ? -4.298 22.721 18.252 1.00 59.44 199 PHE A CA 1
ATOM 1584 C C . PHE A 1 199 ? -3.193 22.521 19.299 1.00 59.44 199 PHE A C 1
ATOM 1586 O O . PHE A 1 199 ? -3.251 21.534 20.020 1.00 59.44 199 PHE A O 1
ATOM 1593 N N . ASP A 1 200 ? -2.221 23.431 19.429 1.00 60.50 200 ASP A N 1
ATOM 1594 C CA . ASP A 1 200 ? -1.644 23.763 20.746 1.00 60.50 200 ASP A CA 1
ATOM 1595 C C . ASP A 1 200 ? -0.790 25.045 20.761 1.00 60.50 200 ASP A C 1
ATOM 1597 O O . ASP A 1 200 ? -0.327 25.517 19.721 1.00 60.50 200 ASP A O 1
ATOM 1601 N N . ASN A 1 201 ? -0.624 25.591 21.972 1.00 53.25 201 ASN A N 1
ATOM 1602 C CA . ASN A 1 201 ? 0.199 26.756 22.308 1.00 53.25 201 ASN A CA 1
ATOM 1603 C C . ASN A 1 201 ? 1.706 26.421 22.274 1.00 53.25 201 ASN A C 1
ATOM 1605 O O . ASN A 1 201 ? 2.095 25.286 22.529 1.00 53.25 201 ASN A O 1
ATOM 1609 N N . ASP A 1 202 ? 2.528 27.441 22.007 1.00 52.12 202 ASP A N 1
ATOM 1610 C CA . ASP A 1 202 ? 3.967 27.468 21.652 1.00 52.12 202 ASP A CA 1
ATOM 1611 C C . ASP A 1 202 ? 5.008 26.756 22.563 1.00 52.12 202 ASP A C 1
ATOM 1613 O O . ASP A 1 202 ? 6.201 27.042 22.466 1.00 52.12 202 ASP A O 1
ATOM 1617 N N . GLU A 1 203 ? 4.644 25.813 23.431 1.00 55.41 203 GLU A N 1
ATOM 1618 C CA . GLU A 1 203 ? 5.602 25.166 24.338 1.00 55.41 203 GLU A CA 1
ATOM 1619 C C . GLU A 1 203 ? 5.909 23.714 23.946 1.00 55.41 203 GLU A C 1
ATOM 1621 O O . GLU A 1 203 ? 5.011 22.883 23.798 1.00 55.41 203 GLU A O 1
ATOM 1626 N N . SER A 1 204 ? 7.203 23.398 23.821 1.00 60.75 204 SER A N 1
ATOM 1627 C CA . SER A 1 204 ? 7.747 22.063 23.553 1.00 60.75 204 SER A CA 1
ATOM 1628 C C . SER A 1 204 ? 7.429 21.093 24.700 1.00 60.75 204 SER A C 1
ATOM 1630 O O . SER A 1 204 ? 8.239 20.894 25.607 1.00 60.75 204 SER A O 1
ATOM 1632 N N . HIS A 1 205 ? 6.233 20.512 24.681 1.00 70.94 205 HIS A N 1
ATOM 1633 C CA . HIS A 1 205 ? 5.801 19.502 25.639 1.00 70.94 205 HIS A CA 1
ATOM 1634 C C . HIS A 1 205 ? 6.291 18.108 25.223 1.00 70.94 205 HIS A C 1
ATOM 1636 O O . HIS A 1 205 ? 6.350 17.770 24.038 1.00 70.94 205 HIS A O 1
ATOM 1642 N N . LEU A 1 206 ? 6.648 17.310 26.230 1.00 82.38 206 LEU A N 1
ATOM 1643 C CA . LEU A 1 206 ? 7.004 15.901 26.105 1.00 82.38 206 LEU A CA 1
ATOM 1644 C C . LEU A 1 206 ? 5.729 15.050 26.112 1.00 82.38 206 LEU A C 1
ATOM 1646 O O . LEU A 1 206 ? 4.983 15.082 27.092 1.00 82.38 206 LEU A O 1
ATOM 1650 N N . TYR A 1 207 ? 5.506 14.274 25.052 1.00 85.00 207 TYR A N 1
ATOM 1651 C CA . TYR A 1 207 ? 4.322 13.431 24.887 1.00 85.00 207 TYR A CA 1
ATOM 1652 C C . TYR A 1 207 ? 4.626 11.946 25.061 1.00 85.00 207 TYR A C 1
ATOM 1654 O O . TYR A 1 207 ? 5.653 11.442 24.604 1.00 85.00 207 TYR A O 1
ATOM 1662 N N . MET A 1 208 ? 3.694 11.237 25.695 1.00 85.81 208 MET A N 1
ATOM 1663 C CA . MET A 1 208 ? 3.769 9.798 25.950 1.00 85.81 208 MET A CA 1
ATOM 1664 C C . MET A 1 208 ? 2.542 9.063 25.412 1.00 85.81 208 MET A C 1
ATOM 1666 O O . MET A 1 208 ? 1.418 9.569 25.473 1.00 85.81 208 MET A O 1
ATOM 1670 N N . PHE A 1 209 ? 2.763 7.830 24.956 1.00 87.06 209 PHE A N 1
ATOM 1671 C CA . PHE A 1 209 ? 1.733 6.940 24.426 1.00 87.06 209 PHE A CA 1
ATOM 1672 C C . PHE A 1 209 ? 1.694 5.598 25.168 1.00 87.06 209 PHE A C 1
ATOM 1674 O O . PHE A 1 209 ? 2.604 5.264 25.928 1.00 87.06 209 PHE A O 1
ATOM 1681 N N . SER A 1 210 ? 0.635 4.815 24.948 1.00 85.19 210 SER A N 1
ATOM 1682 C CA . SER A 1 210 ? 0.495 3.484 25.548 1.00 85.19 210 SER A CA 1
ATOM 1683 C C . SER A 1 210 ? 1.639 2.537 25.178 1.00 85.19 210 SER A C 1
ATOM 1685 O O . SER A 1 210 ? 1.943 2.394 23.993 1.00 85.19 210 SER A O 1
ATOM 1687 N N . PRO A 1 211 ? 2.202 1.795 26.151 1.00 85.62 211 PRO A N 1
ATOM 1688 C CA . PRO A 1 211 ? 3.267 0.827 25.889 1.00 85.62 211 PRO A CA 1
ATOM 1689 C C . PRO A 1 211 ? 2.797 -0.370 25.048 1.00 85.62 211 PRO A C 1
ATOM 1691 O O . PRO A 1 211 ? 3.623 -1.033 24.431 1.00 85.62 211 PRO A O 1
ATOM 1694 N N . ASP A 1 212 ? 1.490 -0.650 25.005 1.00 86.88 212 ASP A N 1
ATOM 1695 C CA . ASP A 1 212 ? 0.902 -1.778 24.266 1.00 86.88 212 ASP A CA 1
ATOM 1696 C C . ASP A 1 212 ? 0.750 -1.534 22.755 1.00 86.88 212 ASP A C 1
ATOM 1698 O O . ASP A 1 212 ? 0.354 -2.465 22.040 1.00 86.88 212 ASP A O 1
ATOM 1702 N N . LEU A 1 213 ? 1.020 -0.306 22.286 1.00 91.81 213 LEU A N 1
ATOM 1703 C CA . LEU A 1 213 ? 0.871 0.082 20.885 1.00 91.81 213 LEU A CA 1
ATOM 1704 C C . LEU A 1 213 ? 1.811 -0.713 19.983 1.00 91.81 213 LEU A C 1
ATOM 1706 O O . LEU A 1 213 ? 3.005 -0.838 20.248 1.00 91.81 213 LEU A O 1
ATOM 1710 N N . GLU A 1 214 ? 1.252 -1.191 18.877 1.00 95.56 214 GLU A N 1
ATOM 1711 C CA . GLU A 1 214 ? 1.965 -1.896 17.813 1.00 95.56 214 GLU A CA 1
ATOM 1712 C C . GLU A 1 214 ? 2.032 -1.056 16.526 1.00 95.56 214 GLU A C 1
ATOM 1714 O O . GLU A 1 214 ? 2.935 -1.256 15.717 1.00 95.56 214 GLU A O 1
ATOM 1719 N N . ASP A 1 215 ? 1.105 -0.115 16.329 1.00 96.75 215 ASP A N 1
ATOM 1720 C CA . ASP A 1 215 ? 1.029 0.759 15.155 1.00 96.75 215 ASP A CA 1
ATOM 1721 C C . ASP A 1 215 ? 0.704 2.197 15.591 1.00 96.75 215 ASP A C 1
ATOM 1723 O O . ASP A 1 215 ? -0.292 2.441 16.280 1.00 96.75 215 ASP A O 1
ATOM 1727 N N . LEU A 1 216 ? 1.569 3.142 15.226 1.00 95.44 216 LEU A N 1
ATOM 1728 C CA . LEU A 1 216 ? 1.435 4.554 15.570 1.00 95.44 216 LEU A CA 1
ATOM 1729 C C . LEU A 1 216 ? 1.645 5.425 14.334 1.00 95.44 216 LEU A C 1
ATOM 1731 O O . LEU A 1 216 ? 2.704 5.380 13.705 1.00 95.44 216 LEU A O 1
ATOM 1735 N N . ARG A 1 217 ? 0.667 6.283 14.037 1.00 95.25 217 ARG A N 1
ATOM 1736 C CA . ARG A 1 217 ? 0.786 7.340 13.035 1.00 95.25 217 ARG A CA 1
ATOM 1737 C C . ARG A 1 217 ? 0.566 8.705 13.659 1.00 95.25 217 ARG A C 1
ATOM 1739 O O . ARG A 1 217 ? -0.469 8.930 14.277 1.00 95.25 217 ARG A O 1
ATOM 1746 N N . ILE A 1 218 ? 1.493 9.629 13.437 1.00 91.88 218 ILE A N 1
ATOM 1747 C CA . ILE A 1 218 ? 1.393 11.008 13.916 1.00 91.88 218 ILE A CA 1
ATOM 1748 C C . ILE A 1 218 ? 1.469 11.962 12.728 1.00 91.88 218 ILE A C 1
ATOM 1750 O O . ILE A 1 218 ? 2.443 11.947 11.982 1.00 91.88 218 ILE A O 1
ATOM 1754 N N . TYR A 1 219 ? 0.451 12.803 12.580 1.00 91.06 219 TYR A N 1
ATOM 1755 C CA . TYR A 1 219 ? 0.450 13.988 11.732 1.00 91.06 219 TYR A CA 1
ATOM 1756 C C . TYR A 1 219 ? 0.520 15.232 12.618 1.00 91.06 219 TYR A C 1
ATOM 1758 O O . TYR A 1 219 ? -0.300 15.398 13.528 1.00 91.06 219 TYR A O 1
ATOM 1766 N N . THR A 1 220 ? 1.497 16.098 12.362 1.00 85.25 220 THR A N 1
ATOM 1767 C CA . THR A 1 220 ? 1.688 17.344 13.106 1.00 85.25 220 THR A CA 1
ATOM 1768 C C . THR A 1 220 ? 2.132 18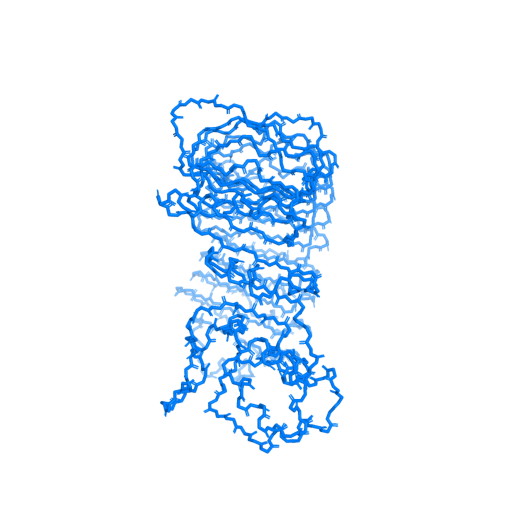.482 12.195 1.00 85.25 220 THR A C 1
ATOM 1770 O O . THR A 1 220 ? 2.926 18.300 11.279 1.00 85.25 220 THR A O 1
ATOM 1773 N N . GLU A 1 221 ? 1.690 19.690 12.513 1.00 82.94 221 GLU A N 1
ATOM 1774 C CA . GLU A 1 221 ? 2.164 20.940 11.907 1.00 82.94 221 GLU A CA 1
ATOM 1775 C C . GLU A 1 221 ? 2.961 21.763 12.931 1.00 82.94 221 GLU A C 1
ATOM 1777 O O . GLU A 1 221 ? 2.945 22.992 12.915 1.00 82.94 221 GLU A O 1
ATOM 1782 N N . ARG A 1 222 ? 3.592 21.099 13.909 1.00 78.62 222 ARG A N 1
ATOM 1783 C CA . ARG A 1 222 ? 4.323 21.736 15.014 1.00 78.62 222 ARG A CA 1
ATOM 1784 C C . ARG A 1 222 ? 5.476 20.876 15.511 1.00 78.62 222 ARG A C 1
ATOM 1786 O O . ARG A 1 222 ? 5.487 19.656 15.338 1.00 78.62 222 ARG A O 1
ATOM 1793 N N . SER A 1 223 ? 6.422 21.532 16.179 1.00 82.00 223 SER A N 1
ATOM 1794 C CA . SER A 1 223 ? 7.533 20.866 16.852 1.00 82.00 223 SER A CA 1
ATOM 1795 C C . SER A 1 223 ? 7.035 20.108 18.078 1.00 82.00 223 SER A C 1
ATOM 1797 O O . SER A 1 223 ? 6.192 20.617 18.816 1.00 82.00 223 SER A O 1
ATOM 1799 N N . MET A 1 224 ? 7.572 18.918 18.334 1.00 81.69 224 MET A N 1
ATOM 1800 C CA . MET A 1 224 ? 7.190 18.122 19.505 1.00 81.69 224 MET A CA 1
ATOM 1801 C C . MET A 1 224 ? 8.314 17.202 19.967 1.00 81.69 224 MET A C 1
ATOM 1803 O O . MET A 1 224 ? 9.191 16.836 19.184 1.00 81.69 224 MET A O 1
ATOM 1807 N N . GLN A 1 225 ? 8.254 16.801 21.237 1.00 87.19 225 GLN A N 1
ATOM 1808 C CA . GLN A 1 225 ? 9.091 15.740 21.779 1.00 87.19 225 GLN A CA 1
ATOM 1809 C C . GLN A 1 225 ? 8.217 14.544 22.160 1.00 87.19 225 GLN A C 1
ATOM 1811 O O . GLN A 1 225 ? 7.187 14.716 22.808 1.00 87.19 225 GLN A O 1
ATOM 1816 N N . VAL A 1 226 ? 8.599 13.338 21.746 1.00 89.44 226 VAL A N 1
ATOM 1817 C CA . VAL A 1 226 ? 7.768 12.133 21.872 1.00 89.44 226 VAL A CA 1
ATOM 1818 C C . VAL A 1 226 ? 8.576 10.981 22.455 1.00 89.44 226 VAL A C 1
ATOM 1820 O O . VAL A 1 226 ? 9.633 10.645 21.928 1.00 89.44 226 VAL A O 1
ATOM 1823 N N . ILE A 1 227 ? 8.045 10.329 23.491 1.00 91.31 227 ILE A N 1
ATOM 1824 C CA . ILE A 1 227 ? 8.529 9.021 23.944 1.00 91.31 227 ILE A CA 1
ATOM 1825 C C . ILE A 1 227 ? 7.826 7.939 23.124 1.00 91.31 227 ILE A C 1
ATOM 1827 O O . ILE A 1 227 ? 6.603 7.784 23.214 1.00 91.31 227 ILE A O 1
ATOM 1831 N N . LEU A 1 228 ? 8.589 7.200 22.319 1.00 93.06 228 LEU A N 1
ATOM 1832 C CA . LEU A 1 228 ? 8.047 6.132 21.479 1.00 93.06 228 LEU A CA 1
ATOM 1833 C C . LEU A 1 228 ? 7.831 4.847 22.298 1.00 93.06 228 LEU A C 1
ATOM 1835 O O . LEU A 1 228 ? 8.725 4.435 23.039 1.00 93.06 228 LEU A O 1
ATOM 1839 N N . PRO A 1 229 ? 6.670 4.177 22.165 1.00 91.81 229 PRO A N 1
ATOM 1840 C CA . PRO A 1 229 ? 6.441 2.883 22.798 1.00 91.81 229 PRO A CA 1
ATOM 1841 C C . PRO A 1 229 ? 7.399 1.789 22.283 1.00 91.81 229 PRO A C 1
ATOM 1843 O O . PRO A 1 229 ? 7.596 1.671 21.072 1.00 91.81 229 PRO A O 1
ATOM 1846 N N . PRO A 1 230 ? 7.925 0.916 23.162 1.00 89.56 230 PRO A N 1
ATOM 1847 C CA . PRO A 1 230 ? 8.914 -0.103 22.782 1.00 89.56 230 PRO A CA 1
ATOM 1848 C C . PRO A 1 230 ? 8.332 -1.280 21.974 1.00 89.56 230 PRO A C 1
ATOM 1850 O O . PRO A 1 230 ? 9.064 -2.012 21.308 1.00 89.56 230 PRO A O 1
ATOM 1853 N N . ASN A 1 231 ? 7.011 -1.490 22.012 1.00 92.50 231 ASN A N 1
ATOM 1854 C CA . ASN A 1 231 ? 6.344 -2.596 21.311 1.00 92.50 231 ASN A CA 1
ATOM 1855 C C . ASN A 1 231 ? 5.906 -2.251 19.877 1.00 92.50 231 ASN A C 1
ATOM 1857 O O . ASN A 1 231 ? 5.274 -3.083 19.217 1.00 92.50 231 ASN A O 1
ATOM 1861 N N . LEU A 1 232 ? 6.241 -1.053 19.385 1.00 96.56 232 LEU A N 1
ATOM 1862 C CA . LEU A 1 232 ? 5.862 -0.626 18.043 1.00 96.56 232 LEU A CA 1
ATOM 1863 C C . LEU A 1 232 ? 6.444 -1.555 16.977 1.00 96.56 232 LEU A C 1
ATOM 1865 O O . LEU A 1 232 ? 7.634 -1.854 16.959 1.00 96.56 232 LEU A O 1
ATOM 1869 N N . ARG A 1 233 ? 5.579 -1.963 16.051 1.00 97.50 233 ARG A N 1
ATOM 1870 C CA . ARG A 1 233 ? 5.905 -2.695 14.821 1.00 97.50 233 ARG A CA 1
ATOM 1871 C C . ARG A 1 233 ? 5.863 -1.788 13.601 1.00 97.50 233 ARG A C 1
ATOM 1873 O O . ARG A 1 233 ? 6.570 -2.049 12.625 1.00 97.50 233 ARG A O 1
ATOM 1880 N N . LYS A 1 234 ? 5.031 -0.745 13.656 1.00 98.12 234 LYS A N 1
ATOM 1881 C CA . LYS A 1 234 ? 4.861 0.264 12.612 1.00 98.12 234 LYS A CA 1
ATOM 1882 C C . LYS A 1 234 ? 4.876 1.661 13.215 1.00 98.12 234 LYS A C 1
ATOM 1884 O O . LYS A 1 234 ? 4.186 1.916 14.201 1.00 98.12 234 LYS A O 1
ATOM 1889 N N . LEU A 1 235 ? 5.638 2.550 12.592 1.00 97.44 235 LEU A N 1
ATOM 1890 C CA . LEU A 1 235 ? 5.677 3.964 12.930 1.00 97.44 235 LEU A CA 1
ATOM 1891 C C . LEU A 1 235 ? 5.590 4.798 11.652 1.00 97.44 235 LEU A C 1
ATOM 1893 O O . LEU A 1 235 ? 6.371 4.602 10.722 1.00 97.44 235 LEU A O 1
ATOM 1897 N N . ALA A 1 236 ? 4.647 5.733 11.615 1.00 96.75 236 ALA A N 1
ATOM 1898 C CA . ALA A 1 236 ? 4.492 6.684 10.525 1.00 96.75 236 ALA A CA 1
ATOM 1899 C C . ALA A 1 236 ? 4.430 8.114 11.067 1.00 96.75 236 ALA A C 1
ATOM 1901 O O . ALA A 1 236 ? 3.561 8.451 11.867 1.00 96.75 236 ALA A O 1
ATOM 1902 N N . ILE A 1 237 ? 5.331 8.974 10.610 1.00 93.25 237 ILE A N 1
ATOM 1903 C CA . ILE A 1 237 ? 5.407 10.373 11.023 1.00 93.25 237 ILE A CA 1
ATOM 1904 C C . ILE A 1 237 ? 5.216 11.250 9.798 1.00 93.25 237 ILE A C 1
ATOM 1906 O O . ILE A 1 237 ? 5.860 11.036 8.774 1.00 93.25 237 ILE A O 1
ATOM 1910 N N . VAL A 1 238 ? 4.334 12.234 9.916 1.00 92.44 238 VAL A N 1
ATOM 1911 C CA . VAL A 1 238 ? 4.058 13.229 8.886 1.00 92.44 238 VAL A CA 1
ATOM 1912 C C . VAL A 1 238 ? 4.148 14.616 9.513 1.00 92.44 238 VAL A C 1
ATOM 1914 O O . VAL A 1 238 ? 3.410 14.923 10.449 1.00 92.44 238 VAL A O 1
ATOM 1917 N N . THR A 1 239 ? 5.063 15.442 9.013 1.00 88.00 239 THR A N 1
ATOM 1918 C CA . THR A 1 239 ? 5.256 16.831 9.451 1.00 88.00 239 THR A CA 1
ATOM 1919 C C . THR A 1 239 ? 5.558 17.733 8.267 1.00 88.00 239 THR A C 1
ATOM 1921 O O . THR A 1 239 ? 6.276 17.337 7.357 1.00 88.00 239 THR A O 1
ATOM 1924 N N . GLU A 1 240 ? 5.028 18.956 8.270 1.00 74.31 240 GLU A N 1
ATOM 1925 C CA . GLU A 1 240 ? 5.168 19.869 7.127 1.00 74.31 240 GLU A CA 1
ATOM 1926 C C . GLU A 1 240 ? 6.498 20.636 7.098 1.00 74.31 240 GLU A C 1
ATOM 1928 O O . GLU A 1 240 ? 6.896 21.104 6.036 1.00 74.31 240 GLU A O 1
ATOM 1933 N N . SER A 1 241 ? 7.207 20.767 8.229 1.00 73.00 241 SER A N 1
ATOM 1934 C CA . SER A 1 241 ? 8.539 21.418 8.334 1.00 73.00 241 SER A CA 1
ATOM 1935 C C . SER A 1 241 ? 9.130 21.411 9.750 1.00 73.00 241 SER A C 1
ATOM 1937 O O . SER A 1 241 ? 10.251 21.874 9.961 1.00 73.00 241 SER A O 1
ATOM 1939 N N . TYR A 1 242 ? 8.390 20.935 10.749 1.00 78.69 242 TYR A N 1
ATOM 1940 C CA . TYR A 1 242 ? 8.734 21.186 12.141 1.00 78.69 242 TYR A CA 1
ATOM 1941 C C . TYR A 1 242 ? 9.613 20.080 12.723 1.00 78.69 242 TYR A C 1
ATOM 1943 O O . TYR A 1 242 ? 9.369 18.904 12.438 1.00 78.69 242 TYR A O 1
ATOM 1951 N N . PRO A 1 243 ? 10.623 20.427 13.541 1.00 79.75 243 PRO A N 1
ATOM 1952 C CA . PRO A 1 243 ? 11.495 19.443 14.158 1.00 79.75 243 PRO A CA 1
ATOM 1953 C C . PRO A 1 243 ? 10.743 18.584 15.177 1.00 79.75 243 PRO A C 1
ATOM 1955 O O . PRO A 1 243 ? 10.042 19.097 16.050 1.00 79.75 243 PRO A O 1
ATOM 1958 N N . ILE A 1 244 ? 10.945 17.272 15.097 1.00 84.25 244 ILE A N 1
ATOM 1959 C CA . ILE A 1 244 ? 10.425 16.302 16.057 1.00 84.25 244 ILE A CA 1
ATOM 1960 C C . ILE A 1 244 ? 11.611 15.658 16.770 1.00 84.25 244 ILE A C 1
ATOM 1962 O O . ILE A 1 244 ? 12.580 15.263 16.136 1.00 84.25 244 ILE A O 1
ATOM 1966 N N . SER A 1 245 ? 11.563 15.562 18.094 1.00 86.62 245 SER A N 1
ATOM 1967 C CA . SER A 1 245 ? 12.565 14.829 18.870 1.00 86.62 245 SER A CA 1
ATOM 1968 C C . SER A 1 245 ? 11.937 13.551 19.404 1.00 86.62 245 SER A C 1
ATOM 1970 O O . SER A 1 245 ? 10.931 13.605 20.113 1.00 86.62 245 SER A O 1
ATOM 1972 N N . PHE A 1 246 ? 12.526 12.406 19.073 1.00 90.06 246 PHE A N 1
ATOM 1973 C CA . PHE A 1 246 ? 12.115 11.128 19.638 1.00 90.06 246 PHE A CA 1
ATOM 1974 C C . PHE A 1 246 ? 13.027 10.741 20.797 1.00 90.06 246 PHE A C 1
ATOM 1976 O O . PHE A 1 246 ? 14.236 10.963 20.769 1.00 90.06 246 PHE A O 1
ATOM 1983 N N . ILE A 1 247 ? 12.417 10.173 21.831 1.00 89.88 247 ILE A N 1
ATOM 1984 C CA . ILE A 1 247 ? 13.095 9.478 22.916 1.00 89.88 247 ILE A CA 1
ATOM 1985 C C . ILE A 1 247 ? 12.623 8.030 22.841 1.00 89.88 247 ILE A C 1
ATOM 1987 O O . ILE A 1 247 ? 11.444 7.738 23.051 1.00 89.88 247 ILE A O 1
ATOM 1991 N N . SER A 1 248 ? 13.537 7.128 22.521 1.00 88.38 248 SER A N 1
ATOM 1992 C CA . SER A 1 248 ? 13.260 5.700 22.406 1.00 88.38 248 SER A CA 1
ATOM 1993 C C . SER A 1 248 ? 14.438 4.894 22.927 1.00 88.38 248 SER A C 1
ATOM 1995 O O . SER A 1 248 ? 15.588 5.297 22.774 1.00 88.38 248 SER A O 1
ATOM 1997 N N . GLU A 1 249 ? 14.138 3.749 23.530 1.00 89.06 249 GLU A N 1
ATOM 1998 C CA . GLU A 1 249 ? 15.100 2.649 23.626 1.00 89.06 249 GLU A CA 1
ATOM 1999 C C . GLU A 1 249 ? 15.218 1.956 22.256 1.00 89.06 249 GLU A C 1
ATOM 2001 O O . GLU A 1 249 ? 14.477 2.280 21.322 1.00 89.06 249 GLU A O 1
ATOM 2006 N N . GLU A 1 250 ? 16.118 0.981 22.139 1.00 92.69 250 GLU A N 1
ATOM 2007 C CA . GLU A 1 250 ? 16.253 0.154 20.938 1.00 92.69 250 GLU A CA 1
ATOM 2008 C C . GLU A 1 250 ? 14.909 -0.507 20.565 1.00 92.69 250 GLU A C 1
ATOM 2010 O O . GLU A 1 250 ? 14.332 -1.310 21.305 1.00 92.69 250 GLU A O 1
ATOM 2015 N N . MET A 1 251 ? 14.392 -0.171 19.386 1.00 93.88 251 MET A N 1
ATOM 2016 C CA . MET A 1 251 ? 13.077 -0.568 18.894 1.00 93.88 251 MET A CA 1
ATOM 2017 C C . MET A 1 251 ? 13.138 -1.916 18.166 1.00 93.88 251 MET A C 1
ATOM 2019 O O . MET A 1 251 ? 12.862 -2.019 16.971 1.00 93.88 251 MET A O 1
ATOM 2023 N N . VAL A 1 252 ? 13.464 -2.984 18.897 1.00 94.50 252 VAL A N 1
ATOM 2024 C CA . VAL A 1 252 ? 13.663 -4.343 18.346 1.00 94.50 252 VAL A CA 1
ATOM 2025 C C . VAL A 1 252 ? 12.455 -4.921 17.600 1.00 94.50 252 VAL A C 1
ATOM 2027 O O . VAL A 1 252 ? 12.615 -5.817 16.772 1.00 94.50 252 VAL A O 1
ATOM 2030 N N . ASN A 1 253 ? 11.244 -4.439 17.884 1.00 95.94 253 ASN A N 1
ATOM 2031 C CA . ASN A 1 253 ? 10.011 -4.908 17.248 1.00 95.94 253 ASN A CA 1
ATOM 2032 C C . ASN A 1 253 ? 9.633 -4.115 15.989 1.00 95.94 253 ASN A C 1
ATOM 2034 O O . ASN A 1 253 ? 8.734 -4.549 15.259 1.00 95.94 253 ASN A O 1
ATOM 2038 N N . LEU A 1 254 ? 10.281 -2.971 15.739 1.00 97.38 254 LEU A N 1
ATOM 2039 C CA . LEU A 1 254 ? 9.906 -2.059 14.666 1.00 97.38 254 LEU A CA 1
ATOM 2040 C C . LEU A 1 254 ? 10.346 -2.628 13.318 1.00 97.38 254 LEU A C 1
ATOM 2042 O O . LEU A 1 254 ? 11.532 -2.784 13.052 1.00 97.38 254 LEU A O 1
ATOM 2046 N N . LYS A 1 255 ? 9.367 -2.917 12.457 1.00 97.94 255 LYS A N 1
ATOM 2047 C CA . LYS A 1 255 ? 9.587 -3.494 11.123 1.00 97.94 255 LYS A CA 1
ATOM 2048 C C . LYS A 1 255 ? 9.330 -2.511 9.994 1.00 97.94 255 LYS A C 1
ATOM 2050 O O . LYS A 1 255 ? 9.917 -2.658 8.927 1.00 97.94 255 LYS A O 1
ATOM 2055 N N . HIS A 1 256 ? 8.457 -1.530 10.216 1.00 98.38 256 HIS A N 1
ATOM 2056 C CA . HIS A 1 256 ? 8.099 -0.544 9.203 1.00 98.38 256 HIS A CA 1
ATOM 2057 C C . HIS A 1 256 ? 8.191 0.870 9.764 1.00 98.38 256 HIS A C 1
ATOM 2059 O O . HIS A 1 256 ? 7.538 1.191 10.760 1.00 98.38 256 HIS A O 1
ATOM 2065 N N . LEU A 1 257 ? 8.955 1.714 9.079 1.00 97.50 257 LEU A N 1
ATOM 2066 C CA . LEU A 1 257 ? 9.145 3.115 9.418 1.00 97.50 257 LEU A CA 1
ATOM 2067 C C . LEU A 1 257 ? 8.865 3.980 8.187 1.00 97.50 257 LEU A C 1
ATOM 2069 O O . LEU A 1 257 ? 9.445 3.771 7.125 1.00 97.50 257 LEU A O 1
ATOM 2073 N N . SER A 1 258 ? 7.969 4.952 8.336 1.00 97.12 258 SER A N 1
ATOM 2074 C CA . SER A 1 258 ? 7.650 5.943 7.308 1.00 97.12 258 SER A CA 1
ATOM 2075 C C . SER A 1 258 ? 7.830 7.338 7.885 1.00 97.12 258 SER A C 1
ATOM 2077 O O . SER A 1 258 ? 7.159 7.696 8.851 1.00 97.12 258 SER A O 1
ATOM 2079 N N . LEU A 1 259 ? 8.703 8.139 7.286 1.00 94.25 259 LEU A N 1
ATOM 2080 C CA . LEU A 1 259 ? 9.011 9.492 7.737 1.00 94.25 259 LEU A CA 1
ATOM 2081 C C . LEU A 1 259 ? 8.796 10.472 6.588 1.00 94.25 259 LEU A C 1
ATOM 2083 O O . LEU A 1 259 ? 9.637 10.578 5.703 1.00 94.25 259 LEU A O 1
ATOM 2087 N N . LEU A 1 260 ? 7.682 11.198 6.623 1.00 93.38 260 LEU A N 1
ATOM 2088 C CA . LEU A 1 260 ? 7.452 12.369 5.785 1.00 93.38 260 LEU A CA 1
ATOM 2089 C C . LEU A 1 260 ? 7.833 13.604 6.592 1.00 93.38 260 LEU A C 1
ATOM 2091 O O . LEU A 1 260 ? 7.034 14.128 7.370 1.00 93.38 260 LEU A O 1
ATOM 2095 N N . TRP A 1 261 ? 9.100 13.993 6.483 1.00 89.75 261 TRP A N 1
ATOM 2096 C CA . TRP A 1 261 ? 9.702 15.038 7.300 1.00 89.75 261 TRP A CA 1
ATOM 2097 C C . TRP A 1 261 ? 10.665 15.905 6.471 1.00 89.75 261 TRP A C 1
ATOM 2099 O O . TRP A 1 261 ? 11.883 15.706 6.505 1.00 89.75 261 TRP A O 1
ATOM 2109 N N . PRO A 1 262 ? 10.149 16.943 5.784 1.00 85.56 262 PRO A N 1
ATOM 2110 C CA . PRO A 1 262 ? 10.938 17.827 4.922 1.00 85.56 262 PRO A CA 1
ATOM 2111 C C . PRO A 1 262 ? 12.127 18.498 5.627 1.00 85.56 262 PRO A C 1
ATOM 2113 O O . PRO A 1 262 ? 13.185 18.681 5.034 1.00 85.56 262 PRO A O 1
ATOM 2116 N N . GLY A 1 263 ? 11.971 18.849 6.907 1.00 82.12 263 GLY A N 1
ATOM 2117 C CA . GLY A 1 263 ? 13.003 19.516 7.709 1.00 82.12 263 GLY A CA 1
ATOM 2118 C C . GLY A 1 263 ? 14.136 18.620 8.230 1.00 82.12 263 GLY A C 1
ATOM 2119 O O . GLY A 1 263 ? 15.068 19.145 8.832 1.00 82.12 263 GLY A O 1
ATOM 2120 N N . MET A 1 264 ? 14.066 17.299 8.043 1.00 85.75 264 MET A N 1
ATOM 2121 C CA . MET A 1 264 ? 15.100 16.366 8.507 1.00 85.75 264 MET A CA 1
ATOM 2122 C C . MET A 1 264 ? 16.379 16.494 7.665 1.00 85.75 264 MET A C 1
ATOM 2124 O O . MET A 1 264 ? 16.313 16.478 6.441 1.00 85.75 264 MET A O 1
ATOM 2128 N N . SER A 1 265 ? 17.549 16.607 8.297 1.00 83.81 265 SER A N 1
ATOM 2129 C CA . SER A 1 265 ? 18.837 16.703 7.586 1.00 83.81 265 SER A CA 1
ATOM 2130 C C . SER A 1 265 ? 19.575 15.371 7.472 1.00 83.81 265 SER A C 1
ATOM 2132 O O . SER A 1 265 ? 20.403 15.204 6.580 1.00 83.81 265 SER A O 1
ATOM 2134 N N . SER A 1 266 ? 19.308 14.430 8.378 1.00 85.31 266 SER A N 1
ATOM 2135 C CA . SER A 1 266 ? 19.899 13.091 8.366 1.00 85.31 266 SER A CA 1
ATOM 2136 C C . SER A 1 266 ? 19.005 12.102 9.116 1.00 85.31 266 SER A C 1
ATOM 2138 O O . SER A 1 266 ? 18.155 12.510 9.909 1.00 85.31 266 SER A O 1
ATOM 2140 N N . PHE A 1 267 ? 19.174 10.801 8.877 1.00 86.81 267 PHE A N 1
ATOM 2141 C CA . PHE A 1 267 ? 18.367 9.780 9.552 1.00 86.81 267 PHE A CA 1
ATOM 2142 C C . PHE A 1 267 ? 18.693 9.670 11.050 1.00 86.81 267 PHE A C 1
ATOM 2144 O O . PHE A 1 267 ? 17.803 9.476 11.874 1.00 86.81 267 PHE A O 1
ATOM 2151 N N . GLU A 1 268 ? 19.951 9.873 11.429 1.00 86.38 268 GLU A N 1
ATOM 2152 C CA . GLU A 1 268 ? 20.444 9.836 12.811 1.00 86.38 268 GLU A CA 1
ATOM 2153 C C . GLU A 1 268 ? 19.798 10.920 13.677 1.00 86.38 268 GLU A C 1
ATOM 2155 O O . GLU A 1 268 ? 19.645 10.735 14.882 1.00 86.38 268 GLU A O 1
ATOM 2160 N N . GLN A 1 269 ? 19.352 12.027 13.067 1.00 85.44 269 GLN A N 1
ATOM 2161 C CA . GLN A 1 269 ? 18.593 13.078 13.749 1.00 85.44 269 GLN A CA 1
ATOM 2162 C C . GLN A 1 269 ? 17.313 12.539 14.405 1.00 85.44 269 GLN A C 1
ATOM 2164 O O . GLN A 1 269 ? 16.835 13.112 15.384 1.00 85.44 269 GLN A O 1
ATOM 2169 N N . THR A 1 270 ? 16.753 11.445 13.883 1.00 87.25 270 THR A N 1
ATOM 2170 C CA . THR A 1 270 ? 15.568 10.815 14.469 1.00 87.25 270 THR A CA 1
ATOM 2171 C C . THR A 1 270 ? 15.859 10.201 15.838 1.00 87.25 270 THR A C 1
ATOM 2173 O O . THR A 1 270 ? 14.948 10.125 16.655 1.00 87.25 270 THR A O 1
ATOM 2176 N N . GLY A 1 271 ? 17.098 9.767 16.103 1.00 87.38 271 GLY A N 1
ATOM 2177 C CA . GLY A 1 271 ? 17.448 8.996 17.300 1.00 87.38 271 GLY A CA 1
ATOM 2178 C C . GLY A 1 271 ? 16.788 7.612 17.372 1.00 87.38 271 GLY A C 1
ATOM 2179 O O . GLY A 1 271 ? 16.802 6.992 18.433 1.00 87.38 271 GLY A O 1
ATOM 2180 N N . ILE A 1 272 ? 16.183 7.133 16.278 1.00 90.50 272 ILE A N 1
ATOM 2181 C CA . ILE A 1 272 ? 15.504 5.836 16.233 1.00 90.50 272 ILE A CA 1
ATOM 2182 C C . ILE A 1 272 ? 16.530 4.741 15.936 1.00 90.50 272 ILE A C 1
ATOM 2184 O O . ILE A 1 272 ? 17.056 4.643 14.828 1.00 90.50 272 ILE A O 1
ATOM 2188 N N . GLU A 1 273 ? 16.759 3.872 16.914 1.00 91.50 273 GLU A N 1
ATOM 2189 C CA . GLU A 1 273 ? 17.563 2.660 16.764 1.00 91.50 273 GLU A CA 1
ATOM 2190 C C . GLU A 1 273 ? 16.626 1.465 16.541 1.00 91.50 273 GLU A C 1
ATOM 2192 O O . GLU A 1 273 ? 15.940 1.031 17.461 1.00 91.50 273 GLU A O 1
ATOM 2197 N N . ALA A 1 274 ? 16.548 0.949 15.311 1.00 94.12 274 ALA A N 1
ATOM 2198 C CA . ALA A 1 274 ? 15.630 -0.130 14.933 1.00 94.12 274 ALA A CA 1
ATOM 2199 C C . ALA A 1 274 ? 16.371 -1.236 14.154 1.00 94.12 274 ALA A C 1
ATOM 2201 O O . ALA A 1 274 ? 16.357 -1.234 12.922 1.00 94.12 274 ALA A O 1
ATOM 2202 N N . PRO A 1 275 ? 17.026 -2.192 14.842 1.00 92.44 275 PRO A N 1
ATOM 2203 C CA . PRO A 1 275 ? 17.917 -3.161 14.193 1.00 92.44 275 PRO A CA 1
ATOM 2204 C C . PRO A 1 275 ? 17.193 -4.142 13.258 1.00 92.44 275 PRO A C 1
ATOM 2206 O O . PRO A 1 275 ? 17.776 -4.613 12.289 1.00 92.44 275 PRO A O 1
ATOM 2209 N N . ASN A 1 276 ? 15.910 -4.426 13.508 1.00 95.19 276 ASN A N 1
ATOM 2210 C CA . ASN A 1 276 ? 15.106 -5.381 12.732 1.00 95.19 276 ASN A CA 1
ATOM 2211 C C . ASN A 1 276 ? 14.202 -4.705 11.684 1.00 95.19 276 ASN A C 1
ATOM 2213 O O . ASN A 1 276 ? 13.171 -5.267 11.298 1.00 95.19 276 ASN A O 1
ATOM 2217 N N . LEU A 1 277 ? 14.542 -3.485 11.258 1.00 96.88 277 LEU A N 1
ATOM 2218 C CA . LEU A 1 277 ? 13.731 -2.724 10.314 1.00 96.88 277 LEU A CA 1
ATOM 2219 C C . LEU A 1 277 ? 13.744 -3.381 8.925 1.00 96.88 277 LEU A C 1
ATOM 2221 O O . LEU A 1 277 ? 14.796 -3.542 8.318 1.00 96.88 277 LEU A O 1
ATOM 2225 N N . GLU A 1 278 ? 12.564 -3.719 8.398 1.00 97.62 278 GLU A N 1
ATOM 2226 C CA . GLU A 1 278 ? 12.407 -4.380 7.093 1.00 97.62 278 GLU A CA 1
ATOM 2227 C C . GLU A 1 278 ? 11.986 -3.396 5.988 1.00 97.62 278 GLU A C 1
ATOM 2229 O O . GLU A 1 278 ? 12.283 -3.610 4.810 1.00 97.62 278 GLU A O 1
ATOM 2234 N N . THR A 1 279 ? 11.287 -2.316 6.347 1.00 98.19 279 THR A N 1
ATOM 2235 C CA . THR A 1 279 ? 10.782 -1.300 5.413 1.00 98.19 279 THR A CA 1
ATOM 2236 C C . THR A 1 279 ? 11.067 0.100 5.924 1.00 98.19 279 THR A C 1
ATOM 2238 O O . THR A 1 279 ? 10.661 0.449 7.036 1.00 98.19 279 THR A O 1
ATOM 2241 N N . LEU A 1 280 ? 11.674 0.917 5.067 1.00 96.31 280 LEU A N 1
ATOM 2242 C CA . LEU A 1 280 ? 11.937 2.324 5.319 1.00 96.31 280 LEU A CA 1
ATOM 2243 C C . LEU A 1 280 ? 11.433 3.176 4.151 1.00 96.31 280 LEU A C 1
ATOM 2245 O O . LEU A 1 280 ? 11.857 2.985 3.012 1.00 96.31 280 LEU A O 1
ATOM 2249 N N . ILE A 1 281 ? 10.545 4.123 4.453 1.00 95.38 281 ILE A N 1
ATOM 2250 C CA . ILE A 1 281 ? 10.078 5.154 3.521 1.00 95.38 281 ILE A CA 1
ATOM 2251 C C . ILE A 1 281 ? 10.510 6.511 4.072 1.00 95.38 281 ILE A C 1
ATOM 2253 O O . ILE A 1 281 ? 10.123 6.879 5.183 1.00 95.38 281 ILE A O 1
ATOM 2257 N N . LEU A 1 282 ? 11.303 7.248 3.304 1.00 92.50 282 LEU A N 1
ATOM 2258 C CA . LEU A 1 282 ? 11.806 8.570 3.661 1.00 92.50 282 LEU A CA 1
ATOM 2259 C C . LEU A 1 282 ? 11.335 9.592 2.637 1.00 92.50 282 LEU A C 1
ATOM 2261 O O . LEU A 1 282 ? 11.635 9.464 1.457 1.00 92.50 282 LEU A O 1
ATOM 2265 N N . GLU A 1 283 ? 10.662 10.636 3.097 1.00 91.25 283 GLU A N 1
ATOM 2266 C CA . GLU A 1 283 ? 10.364 11.815 2.298 1.00 91.25 283 GLU A CA 1
ATOM 2267 C C . GLU A 1 283 ? 10.934 13.051 2.988 1.00 91.25 283 GLU A C 1
ATOM 2269 O O . GLU A 1 283 ? 10.450 13.472 4.043 1.00 91.25 283 GLU A O 1
ATOM 2274 N N . SER A 1 284 ? 12.022 13.596 2.439 1.00 87.06 284 SER A N 1
ATOM 2275 C CA . SER A 1 284 ? 12.704 14.734 3.055 1.00 87.06 284 SER A CA 1
ATOM 2276 C C . SER A 1 284 ? 13.628 15.483 2.104 1.00 87.06 284 SER A C 1
ATOM 2278 O O . SER A 1 284 ? 14.601 14.907 1.630 1.00 87.06 284 SER A O 1
ATOM 2280 N N . ILE A 1 285 ? 13.403 16.784 1.917 1.00 83.88 285 ILE A N 1
ATOM 2281 C CA . ILE A 1 285 ? 14.146 17.624 0.961 1.00 83.88 285 ILE A CA 1
ATOM 2282 C C . ILE A 1 285 ? 15.600 17.911 1.343 1.00 83.88 285 ILE A C 1
ATOM 2284 O O . ILE A 1 285 ? 16.390 18.264 0.470 1.00 83.88 285 ILE A O 1
ATOM 2288 N N . ASN A 1 286 ? 15.964 17.760 2.619 1.00 82.31 286 ASN A N 1
ATOM 2289 C CA . ASN A 1 286 ? 17.273 18.180 3.128 1.00 82.31 286 ASN A CA 1
ATOM 2290 C C . ASN A 1 286 ? 18.239 17.020 3.401 1.00 82.31 286 ASN A C 1
ATOM 2292 O O . ASN A 1 286 ? 19.418 17.270 3.654 1.00 82.31 286 ASN A O 1
ATOM 2296 N N . VAL A 1 287 ? 17.781 15.765 3.347 1.00 81.81 287 VAL A N 1
ATOM 2297 C CA . VAL A 1 287 ? 18.656 14.606 3.573 1.00 81.81 287 VAL A CA 1
ATOM 2298 C C . VAL A 1 287 ? 19.581 14.425 2.376 1.00 81.81 287 VAL A C 1
ATOM 2300 O O . VAL A 1 287 ? 19.121 14.118 1.276 1.00 81.81 287 VAL A O 1
ATOM 2303 N N . ALA A 1 288 ? 20.881 14.611 2.614 1.00 73.62 288 ALA A N 1
ATOM 2304 C CA . ALA A 1 288 ? 21.954 14.404 1.637 1.00 73.62 288 ALA A CA 1
ATOM 2305 C C . ALA A 1 288 ? 22.887 13.241 1.997 1.00 73.62 288 ALA A C 1
ATOM 2307 O O . ALA A 1 288 ? 23.497 12.646 1.109 1.00 73.62 288 ALA A O 1
ATOM 2308 N N . ASP A 1 289 ? 22.997 12.924 3.287 1.00 76.06 289 ASP A N 1
ATOM 2309 C CA . ASP A 1 289 ? 23.810 11.827 3.795 1.00 76.06 289 ASP A CA 1
ATOM 2310 C C . ASP A 1 289 ? 22.907 10.672 4.229 1.00 76.06 289 ASP A C 1
ATOM 2312 O O . ASP A 1 289 ? 21.972 10.845 5.011 1.00 76.06 289 ASP A O 1
ATOM 2316 N N . PHE A 1 290 ? 23.190 9.497 3.679 1.00 79.88 290 PHE A N 1
ATOM 2317 C CA . PHE A 1 290 ? 22.450 8.263 3.918 1.00 79.88 290 PHE A CA 1
ATOM 2318 C C . PHE A 1 290 ? 23.360 7.171 4.497 1.00 79.88 290 PHE A C 1
ATOM 2320 O O . PHE A 1 290 ? 22.958 6.012 4.572 1.00 79.88 290 PHE A O 1
ATOM 2327 N N . THR A 1 291 ? 24.593 7.509 4.889 1.00 77.56 291 THR A N 1
ATOM 2328 C CA . THR A 1 291 ? 25.570 6.540 5.404 1.00 77.56 291 THR A CA 1
ATOM 2329 C C . THR A 1 291 ? 25.085 5.826 6.664 1.00 77.56 291 THR A C 1
ATOM 2331 O O . THR A 1 291 ? 25.291 4.619 6.772 1.00 77.56 291 THR A O 1
ATOM 2334 N N . GLY A 1 292 ? 24.343 6.487 7.561 1.00 77.19 292 GLY A N 1
ATOM 2335 C CA . GLY A 1 292 ? 23.764 5.820 8.734 1.00 77.19 292 GLY A CA 1
ATOM 2336 C C . GLY A 1 292 ? 22.722 4.751 8.430 1.00 77.19 292 GLY A C 1
ATOM 2337 O O . GLY A 1 292 ? 22.446 3.921 9.294 1.00 77.19 292 GLY A O 1
ATOM 2338 N N . LEU A 1 293 ? 22.176 4.707 7.208 1.00 86.19 293 LEU A N 1
ATOM 2339 C CA . LEU A 1 293 ? 21.267 3.633 6.810 1.00 86.19 293 LEU A CA 1
ATOM 2340 C C . LEU A 1 293 ? 21.991 2.299 6.595 1.00 86.19 293 LEU A C 1
ATOM 2342 O O . LEU A 1 293 ? 21.340 1.261 6.649 1.00 86.19 293 LEU A O 1
ATOM 2346 N N . GLN A 1 294 ? 23.314 2.299 6.392 1.00 78.56 294 GLN A N 1
ATOM 2347 C CA . GLN A 1 294 ? 24.093 1.077 6.136 1.00 78.56 294 GLN A CA 1
ATOM 2348 C C . GLN A 1 294 ? 24.065 0.080 7.308 1.00 78.56 294 GLN A C 1
ATOM 2350 O O . GLN A 1 294 ? 24.354 -1.096 7.119 1.00 78.56 294 GLN A O 1
ATOM 2355 N N . ASN A 1 295 ? 23.681 0.528 8.508 1.00 80.62 295 ASN A N 1
ATOM 2356 C CA . ASN A 1 295 ? 23.530 -0.326 9.690 1.00 80.62 295 ASN A CA 1
ATOM 2357 C C . ASN A 1 295 ? 22.203 -1.114 9.709 1.00 80.62 295 ASN A C 1
ATOM 2359 O O . ASN A 1 295 ? 21.983 -1.930 10.601 1.00 80.62 295 ASN A O 1
ATOM 2363 N N . LEU A 1 296 ? 21.295 -0.872 8.756 1.00 89.06 296 LEU A N 1
ATOM 2364 C CA . LEU A 1 296 ? 19.997 -1.544 8.666 1.00 89.06 296 LEU A CA 1
ATOM 2365 C C . LEU A 1 296 ? 20.123 -2.861 7.882 1.00 89.06 296 LEU A C 1
ATOM 2367 O O . LEU A 1 296 ? 19.644 -2.985 6.754 1.00 89.06 296 LEU A O 1
ATOM 2371 N N . GLU A 1 297 ? 20.781 -3.855 8.483 1.00 88.88 297 GLU A N 1
ATOM 2372 C CA . GLU A 1 297 ? 21.145 -5.119 7.818 1.00 88.88 297 GLU A CA 1
ATOM 2373 C C . GLU A 1 297 ? 19.931 -5.912 7.292 1.00 88.88 297 GLU A C 1
ATOM 2375 O O . GLU A 1 297 ? 20.010 -6.543 6.236 1.00 88.88 297 GLU A O 1
ATOM 2380 N N . HIS A 1 298 ? 18.790 -5.832 7.982 1.00 94.12 298 HIS A N 1
ATOM 2381 C CA . HIS A 1 298 ? 17.552 -6.544 7.637 1.00 94.12 298 HIS A CA 1
ATOM 2382 C C . HIS A 1 298 ? 16.610 -5.761 6.706 1.00 94.12 298 HIS A C 1
ATOM 2384 O O . HIS A 1 298 ? 15.469 -6.177 6.473 1.00 94.12 298 HIS A O 1
ATOM 2390 N N . LEU A 1 299 ? 17.062 -4.624 6.165 1.00 94.88 299 LEU A N 1
ATOM 2391 C CA . LEU A 1 299 ? 16.231 -3.780 5.317 1.00 94.88 299 LEU A CA 1
ATOM 2392 C C . LEU A 1 299 ? 15.961 -4.457 3.970 1.00 94.88 299 LEU A C 1
ATOM 2394 O O . LEU A 1 299 ? 16.866 -4.660 3.164 1.00 94.88 299 LEU A O 1
ATOM 2398 N N . LYS A 1 300 ? 14.687 -4.753 3.698 1.00 96.50 300 LYS A N 1
ATOM 2399 C CA . LYS A 1 300 ? 14.223 -5.370 2.444 1.00 96.50 300 LYS A CA 1
ATOM 2400 C C . LYS A 1 300 ? 13.700 -4.347 1.452 1.00 96.50 300 LYS A C 1
ATOM 2402 O O . LYS A 1 300 ? 13.751 -4.587 0.246 1.00 96.50 300 LYS A O 1
ATOM 2407 N N . GLN A 1 301 ? 13.165 -3.233 1.945 1.00 97.00 301 GLN A N 1
ATOM 2408 C CA . GLN A 1 301 ? 12.555 -2.192 1.124 1.00 97.00 301 GLN A CA 1
ATOM 2409 C C . GLN A 1 301 ? 13.019 -0.811 1.571 1.00 97.00 301 GLN A C 1
ATOM 2411 O O . GLN A 1 301 ? 12.815 -0.431 2.725 1.00 97.00 301 GLN A O 1
ATOM 2416 N N . LEU A 1 302 ? 13.593 -0.063 0.630 1.00 93.94 302 LEU A N 1
ATOM 2417 C CA . LEU A 1 302 ? 13.962 1.333 0.808 1.00 93.94 302 LEU A CA 1
ATOM 2418 C C . LEU A 1 302 ? 13.292 2.185 -0.267 1.00 93.94 302 LEU A C 1
ATOM 2420 O O . LEU A 1 302 ? 13.533 2.004 -1.463 1.00 93.94 302 LEU A O 1
ATOM 2424 N N . GLU A 1 303 ? 12.480 3.136 0.171 1.00 93.81 303 GLU A N 1
ATOM 2425 C CA . GLU A 1 303 ? 11.887 4.159 -0.679 1.00 93.81 303 GLU A CA 1
ATOM 2426 C C . GLU A 1 303 ? 12.305 5.543 -0.191 1.00 93.81 303 GLU A C 1
ATOM 2428 O O . GLU A 1 303 ? 12.171 5.872 0.985 1.00 93.81 303 GLU A O 1
ATOM 2433 N N . VAL A 1 304 ? 12.825 6.350 -1.110 1.00 90.69 304 VAL A N 1
ATOM 2434 C CA . VAL A 1 304 ? 13.234 7.727 -0.854 1.00 90.69 304 VAL A CA 1
ATOM 2435 C C . VAL A 1 304 ? 12.528 8.640 -1.850 1.00 90.69 304 VAL A C 1
ATOM 2437 O O . VAL A 1 304 ? 12.593 8.446 -3.068 1.00 90.69 304 VAL A O 1
ATOM 2440 N N . VAL A 1 305 ? 11.843 9.641 -1.318 1.00 89.38 305 VAL A N 1
ATOM 2441 C CA . VAL A 1 305 ? 10.964 10.555 -2.041 1.00 89.38 305 VAL A CA 1
ATOM 2442 C C . VAL A 1 305 ? 11.419 11.982 -1.759 1.00 89.38 305 VAL A C 1
ATOM 2444 O O . VAL A 1 305 ? 11.720 12.329 -0.622 1.00 89.38 305 VAL A O 1
ATOM 2447 N N . GLN A 1 306 ? 11.505 12.821 -2.791 1.00 86.19 306 GLN A N 1
ATOM 2448 C CA . GLN A 1 306 ? 11.811 14.249 -2.645 1.00 86.19 306 GLN A CA 1
ATOM 2449 C C . GLN A 1 306 ? 13.047 14.552 -1.774 1.00 86.19 306 GLN A C 1
ATOM 2451 O O . GLN A 1 306 ? 13.022 15.494 -0.996 1.00 86.19 306 GLN A O 1
ATOM 2456 N N . SER A 1 307 ? 14.129 13.774 -1.889 1.00 83.31 307 SER A N 1
ATOM 2457 C CA . SER A 1 307 ? 15.397 13.994 -1.158 1.00 83.31 307 SER A CA 1
ATOM 2458 C C . SER A 1 307 ? 16.566 14.335 -2.061 1.00 83.31 307 SER A C 1
ATOM 2460 O O . SER A 1 307 ? 16.460 14.200 -3.275 1.00 83.31 307 SER A O 1
ATOM 2462 N N . ILE A 1 308 ? 17.711 14.736 -1.506 1.00 80.31 308 ILE A N 1
ATOM 2463 C CA . ILE A 1 308 ? 18.935 14.834 -2.307 1.00 80.31 308 ILE A CA 1
ATOM 2464 C C . ILE A 1 308 ? 19.357 13.413 -2.708 1.00 80.31 308 ILE A C 1
ATOM 2466 O O . ILE A 1 308 ? 19.317 12.485 -1.902 1.00 80.31 308 ILE A O 1
ATOM 2470 N N . PHE A 1 309 ? 19.702 13.212 -3.982 1.00 78.25 309 PHE A N 1
ATOM 2471 C CA . PHE A 1 309 ? 20.003 11.882 -4.509 1.00 78.25 309 PHE A CA 1
ATOM 2472 C C . PHE A 1 309 ? 21.221 11.268 -3.789 1.00 78.25 309 PHE A C 1
ATOM 2474 O O . PHE A 1 309 ? 22.278 11.907 -3.734 1.00 78.25 309 PHE A O 1
ATOM 2481 N N . PRO A 1 310 ? 21.123 10.034 -3.260 1.00 72.81 310 PRO A N 1
ATOM 2482 C CA . PRO A 1 310 ? 22.086 9.520 -2.292 1.00 72.81 310 PRO A CA 1
ATOM 2483 C C . PRO A 1 310 ? 23.294 8.855 -2.961 1.00 72.81 310 PRO A C 1
ATOM 2485 O O . PRO A 1 310 ? 23.449 7.637 -2.944 1.00 72.81 310 PRO A O 1
ATOM 2488 N N . ILE A 1 311 ? 24.179 9.657 -3.553 1.00 66.69 311 ILE A N 1
ATOM 2489 C CA . ILE A 1 311 ? 25.350 9.171 -4.308 1.00 66.69 311 ILE A CA 1
ATOM 2490 C C . ILE A 1 311 ? 26.214 8.201 -3.475 1.00 66.69 311 ILE A C 1
ATOM 2492 O O . ILE A 1 311 ? 26.693 7.199 -4.000 1.00 66.69 311 ILE A O 1
ATOM 2496 N N . GLY A 1 312 ? 26.387 8.475 -2.177 1.00 63.69 312 GLY A N 1
ATOM 2497 C CA . GLY A 1 312 ? 27.232 7.691 -1.266 1.00 63.69 312 GLY A CA 1
ATOM 2498 C C . GLY A 1 312 ? 26.608 6.403 -0.716 1.00 63.69 312 GLY A C 1
ATOM 2499 O O . GLY A 1 312 ? 27.282 5.662 -0.004 1.00 63.69 312 GLY A O 1
ATOM 2500 N N . LEU A 1 313 ? 25.342 6.114 -1.030 1.00 71.44 313 LEU A N 1
ATOM 2501 C CA . LEU A 1 313 ? 24.639 4.934 -0.515 1.00 71.44 313 LEU A CA 1
ATOM 2502 C C . LEU A 1 313 ? 25.097 3.626 -1.186 1.00 71.44 313 LEU A C 1
ATOM 2504 O O . LEU A 1 313 ? 24.961 2.544 -0.618 1.00 71.44 313 LEU A O 1
ATOM 2508 N N . PHE A 1 314 ? 25.656 3.721 -2.393 1.00 66.00 314 PHE A N 1
ATOM 2509 C CA . PHE A 1 314 ? 25.906 2.591 -3.290 1.00 66.00 314 PHE A CA 1
ATOM 2510 C C . PHE A 1 314 ? 27.302 1.980 -3.113 1.00 66.00 314 PHE A C 1
ATOM 2512 O O . PHE A 1 314 ? 28.115 2.019 -4.028 1.00 66.00 314 PHE A O 1
ATOM 2519 N N . ASN A 1 315 ? 27.574 1.420 -1.932 1.00 63.31 315 ASN A N 1
ATOM 2520 C CA . ASN A 1 315 ? 28.789 0.652 -1.625 1.00 63.31 315 ASN A CA 1
ATOM 2521 C C . ASN A 1 315 ? 28.443 -0.579 -0.751 1.00 63.31 315 ASN A C 1
ATOM 2523 O O . ASN A 1 315 ? 28.829 -0.648 0.408 1.00 63.31 315 ASN A O 1
ATOM 2527 N N . GLU A 1 316 ? 27.654 -1.519 -1.294 1.00 61.38 316 GLU A N 1
ATOM 2528 C CA . GLU A 1 316 ? 27.249 -2.814 -0.679 1.00 61.38 316 GLU A CA 1
ATOM 2529 C C . GLU A 1 316 ? 26.451 -2.765 0.650 1.00 61.38 316 GLU A C 1
ATOM 2531 O O . GLU A 1 316 ? 26.165 -3.805 1.237 1.00 61.38 316 GLU A O 1
ATOM 2536 N N . GLY A 1 317 ? 25.991 -1.590 1.089 1.00 65.75 317 GLY A N 1
ATOM 2537 C CA . GLY A 1 317 ? 25.413 -1.363 2.424 1.00 65.75 317 GLY A CA 1
ATOM 2538 C C . GLY A 1 317 ? 24.037 -1.961 2.763 1.00 65.75 317 GLY A C 1
ATOM 2539 O O . GLY A 1 317 ? 23.443 -1.492 3.723 1.00 65.75 317 GLY A O 1
ATOM 2540 N N . PHE A 1 318 ? 23.506 -2.947 2.024 1.00 85.69 318 PHE A N 1
ATOM 2541 C CA . PHE A 1 318 ? 22.218 -3.587 2.364 1.00 85.69 318 PHE A CA 1
ATOM 2542 C C . PHE A 1 318 ? 22.127 -5.050 1.891 1.00 85.69 318 PHE A C 1
ATOM 2544 O O . PHE A 1 318 ? 21.737 -5.310 0.745 1.00 85.69 318 PHE A O 1
ATOM 2551 N N . PRO A 1 319 ? 22.457 -6.037 2.738 1.00 86.44 319 PRO A N 1
ATOM 2552 C CA . PRO A 1 319 ? 22.537 -7.429 2.308 1.00 86.44 319 PRO A CA 1
ATOM 2553 C C . PRO A 1 319 ? 21.169 -8.028 1.954 1.00 86.44 319 PRO A C 1
ATOM 2555 O O . PRO A 1 319 ? 21.100 -8.821 1.022 1.00 86.44 319 PRO A O 1
ATOM 2558 N N . GLU A 1 320 ? 20.076 -7.638 2.618 1.00 92.50 320 GLU A N 1
ATOM 2559 C CA . GLU A 1 320 ? 18.730 -8.196 2.381 1.00 92.50 320 GLU A CA 1
ATOM 2560 C C . GLU A 1 320 ? 17.843 -7.370 1.429 1.00 92.50 320 GLU A C 1
ATOM 2562 O O . GLU A 1 320 ? 16.690 -7.732 1.192 1.00 92.50 320 GLU A O 1
ATOM 2567 N N . LEU A 1 321 ? 18.358 -6.277 0.856 1.00 93.00 321 LEU A N 1
ATOM 2568 C CA . LEU A 1 321 ? 17.540 -5.342 0.082 1.00 93.00 321 LEU A CA 1
ATOM 2569 C C . LEU A 1 321 ? 16.978 -5.978 -1.191 1.00 93.00 321 LEU A C 1
ATOM 2571 O O . LEU A 1 321 ? 17.715 -6.339 -2.107 1.00 93.00 321 LEU A O 1
ATOM 2575 N N . GLU A 1 322 ? 15.651 -6.042 -1.273 1.00 95.56 322 GLU A N 1
ATOM 2576 C CA . GLU A 1 322 ? 14.919 -6.591 -2.413 1.00 95.56 322 GLU A CA 1
ATOM 2577 C C . GLU A 1 322 ? 14.309 -5.497 -3.297 1.00 95.56 322 GLU A C 1
ATOM 2579 O O . GLU A 1 322 ? 14.182 -5.689 -4.508 1.00 95.56 322 GLU A O 1
ATOM 2584 N N . MET A 1 323 ? 13.939 -4.355 -2.714 1.00 95.62 323 MET A N 1
ATOM 2585 C CA . MET A 1 323 ? 13.302 -3.239 -3.412 1.00 95.62 323 MET A CA 1
ATOM 2586 C C . MET A 1 323 ? 13.991 -1.923 -3.074 1.00 95.62 323 MET A C 1
ATOM 2588 O O . MET A 1 323 ? 14.157 -1.578 -1.904 1.00 95.62 323 MET A O 1
ATOM 2592 N N . LEU A 1 324 ? 14.314 -1.163 -4.116 1.00 91.81 324 LEU A N 1
ATOM 2593 C CA . LEU A 1 324 ? 14.884 0.166 -3.997 1.00 91.81 324 LEU A CA 1
ATOM 2594 C C . LEU A 1 324 ? 14.158 1.142 -4.918 1.00 91.81 324 LEU A C 1
ATOM 2596 O O . LEU A 1 324 ? 14.072 0.914 -6.127 1.00 91.81 324 LEU A O 1
ATOM 2600 N N . SER A 1 325 ? 13.651 2.232 -4.346 1.00 91.56 325 SER A N 1
ATOM 2601 C CA . SER A 1 325 ? 12.900 3.258 -5.065 1.00 91.56 325 SER A CA 1
ATOM 2602 C C . SER A 1 325 ? 13.396 4.659 -4.722 1.00 91.56 325 SER A C 1
ATOM 2604 O O . SER A 1 325 ? 13.451 5.035 -3.555 1.00 91.56 325 SER A O 1
ATOM 2606 N N . PHE A 1 326 ? 13.709 5.444 -5.750 1.00 88.00 326 PHE A N 1
ATOM 2607 C CA . PHE A 1 326 ? 13.984 6.876 -5.662 1.00 88.00 326 PHE A CA 1
ATOM 2608 C C . PHE A 1 326 ? 12.981 7.633 -6.518 1.00 88.00 326 PHE A C 1
ATOM 2610 O O . PHE A 1 32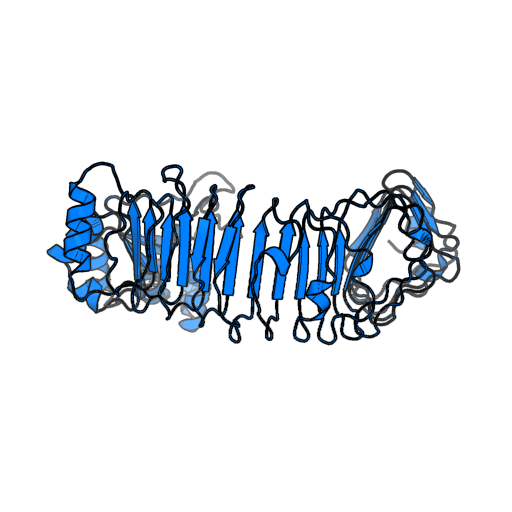6 ? 12.845 7.333 -7.708 1.00 88.00 326 PHE A O 1
ATOM 2617 N N . SER A 1 327 ? 12.305 8.630 -5.952 1.00 88.31 327 SER A N 1
ATOM 2618 C CA . SER A 1 327 ? 11.381 9.478 -6.707 1.00 88.31 327 SER A CA 1
ATOM 2619 C C . SER A 1 327 ? 11.511 10.955 -6.359 1.00 88.31 327 SER A C 1
ATOM 2621 O O . SER A 1 327 ? 11.747 11.311 -5.210 1.00 88.31 327 SER A O 1
ATOM 2623 N N . ASP A 1 328 ? 11.412 11.811 -7.377 1.00 84.31 328 ASP A N 1
ATOM 2624 C CA . ASP A 1 328 ? 11.422 13.276 -7.247 1.00 84.31 328 ASP A CA 1
ATOM 2625 C C . ASP A 1 328 ? 12.629 13.856 -6.479 1.00 84.31 328 ASP A C 1
ATOM 2627 O O . ASP A 1 328 ? 12.563 14.942 -5.910 1.00 84.31 328 ASP A O 1
ATOM 2631 N N . CYS A 1 329 ? 13.758 13.140 -6.468 1.00 80.50 329 CYS A N 1
ATOM 2632 C CA . CYS A 1 329 ? 14.969 13.569 -5.775 1.00 80.50 329 CYS A CA 1
ATOM 2633 C C . CYS A 1 329 ? 15.626 14.811 -6.414 1.00 80.50 329 CYS A C 1
ATOM 2635 O O . CYS A 1 329 ? 15.548 15.040 -7.618 1.00 80.50 329 CYS A O 1
ATOM 2637 N N . ILE A 1 330 ? 16.374 15.588 -5.640 1.00 76.81 330 ILE A N 1
ATOM 2638 C CA . ILE A 1 330 ? 17.209 16.680 -6.146 1.00 76.81 330 ILE A CA 1
ATOM 2639 C C . ILE A 1 330 ? 18.608 16.130 -6.403 1.00 76.81 330 ILE A C 1
ATOM 2641 O O . ILE A 1 330 ? 19.223 15.537 -5.519 1.00 76.81 330 ILE A O 1
ATOM 2645 N N . PHE A 1 331 ? 19.127 16.303 -7.616 1.00 71.38 331 PHE A N 1
ATOM 2646 C CA . PHE A 1 331 ? 20.500 15.912 -7.907 1.00 71.38 331 PHE A CA 1
ATOM 2647 C C . PHE A 1 331 ? 21.446 17.055 -7.524 1.00 71.38 331 PHE A C 1
ATOM 2649 O O . PHE A 1 331 ? 21.238 18.177 -7.986 1.00 71.38 331 PHE A O 1
ATOM 2656 N N . PRO A 1 332 ? 22.457 16.814 -6.685 1.00 66.31 332 PRO A N 1
ATOM 2657 C CA . PRO A 1 332 ? 23.433 17.845 -6.374 1.00 66.31 332 PRO A CA 1
ATOM 2658 C C . PRO A 1 332 ? 24.373 18.080 -7.570 1.00 66.31 332 PRO A C 1
ATOM 2660 O O . PRO A 1 332 ? 24.774 17.129 -8.243 1.00 66.31 332 PRO A O 1
ATOM 2663 N N . ASP A 1 333 ? 24.724 19.342 -7.840 1.00 59.38 333 ASP A N 1
ATOM 2664 C CA . ASP A 1 333 ? 25.647 19.748 -8.912 1.00 59.38 333 ASP A CA 1
ATOM 2665 C C . ASP A 1 333 ? 27.083 19.271 -8.607 1.00 59.38 333 ASP A C 1
ATOM 2667 O O . ASP A 1 333 ? 27.932 20.041 -8.160 1.00 59.38 333 ASP A O 1
ATOM 2671 N N . PHE A 1 334 ? 27.369 17.984 -8.812 1.00 56.25 334 PHE A N 1
ATOM 2672 C CA . PHE A 1 334 ? 28.718 17.428 -8.686 1.00 56.25 334 PHE A CA 1
ATOM 2673 C C . PHE A 1 334 ? 29.264 17.016 -10.056 1.00 56.25 334 PHE A C 1
ATOM 2675 O O . PHE A 1 334 ? 28.695 16.160 -10.736 1.00 56.25 334 PHE A O 1
ATOM 2682 N N . GLU A 1 335 ? 30.412 17.587 -10.437 1.00 49.81 335 GLU A N 1
ATOM 2683 C CA . GLU A 1 335 ? 31.154 17.231 -11.659 1.00 49.81 335 GLU A CA 1
ATOM 2684 C C . GLU A 1 335 ? 31.659 15.768 -11.648 1.00 49.81 335 GLU A C 1
ATOM 2686 O O . GLU A 1 335 ? 31.873 15.181 -12.709 1.00 49.81 335 GLU A O 1
ATOM 2691 N N . ASP A 1 336 ? 31.767 15.144 -10.467 1.00 50.25 336 ASP A N 1
ATOM 2692 C CA . ASP A 1 336 ? 32.396 13.828 -10.266 1.00 50.25 336 ASP A CA 1
ATOM 2693 C C . ASP A 1 336 ? 31.468 12.612 -10.431 1.00 50.25 336 ASP A C 1
ATOM 2695 O O . ASP A 1 336 ? 31.944 11.476 -10.478 1.00 50.25 336 ASP A O 1
ATOM 2699 N N . PHE A 1 337 ? 30.147 12.796 -10.559 1.00 54.75 337 PHE A N 1
ATOM 2700 C CA . PHE A 1 337 ? 29.229 11.647 -10.595 1.00 54.75 337 PHE A CA 1
ATOM 2701 C C . PHE A 1 337 ? 29.402 10.758 -11.838 1.00 54.75 337 PHE A C 1
ATOM 2703 O O . PHE A 1 337 ? 29.136 9.559 -11.787 1.00 54.75 337 PHE A O 1
ATOM 2710 N N . ASN A 1 338 ? 29.897 11.314 -12.947 1.00 53.25 338 ASN A N 1
ATOM 2711 C CA . ASN A 1 338 ? 30.086 10.578 -14.202 1.00 53.25 338 ASN A CA 1
ATOM 2712 C C . ASN A 1 338 ? 31.038 9.372 -14.087 1.00 53.25 338 ASN A C 1
ATOM 2714 O O . ASN A 1 338 ? 31.034 8.523 -14.976 1.00 53.25 338 ASN A O 1
ATOM 2718 N N . ASN A 1 339 ? 31.823 9.279 -13.006 1.00 51.00 339 ASN A N 1
ATOM 2719 C CA . ASN A 1 339 ? 32.803 8.213 -12.793 1.00 51.00 339 ASN A CA 1
ATOM 2720 C C . ASN A 1 339 ? 32.441 7.239 -11.656 1.00 51.00 339 ASN A C 1
ATOM 2722 O O . ASN A 1 339 ? 33.175 6.274 -11.442 1.00 51.00 339 ASN A O 1
ATOM 2726 N N . SER A 1 340 ? 31.333 7.449 -10.939 1.00 58.31 340 SER A N 1
ATOM 2727 C CA . SER A 1 340 ? 30.951 6.600 -9.804 1.00 58.31 340 SER A CA 1
ATOM 2728 C C . SER A 1 340 ? 30.278 5.308 -10.275 1.00 58.31 340 SER A C 1
ATOM 2730 O O . SER A 1 340 ? 29.269 5.335 -10.981 1.00 58.31 340 SER A O 1
ATOM 2732 N N . SER A 1 341 ? 30.817 4.157 -9.874 1.00 61.78 341 SER A N 1
ATOM 2733 C CA . SER A 1 341 ? 30.163 2.860 -10.081 1.00 61.78 341 SER A CA 1
ATOM 2734 C C . SER A 1 341 ? 28.974 2.720 -9.132 1.00 61.78 341 SER A C 1
ATOM 2736 O O . SER A 1 341 ? 29.138 2.816 -7.920 1.00 61.78 341 SER A O 1
ATOM 2738 N N . LEU A 1 342 ? 27.780 2.469 -9.673 1.00 70.75 342 LEU A N 1
ATOM 2739 C CA . LEU A 1 342 ? 26.585 2.195 -8.874 1.00 70.75 342 LEU A CA 1
ATOM 2740 C C . LEU A 1 342 ? 26.510 0.693 -8.592 1.00 70.75 342 LEU A C 1
ATOM 2742 O O . LEU A 1 342 ? 26.086 -0.085 -9.452 1.00 70.75 342 LEU A O 1
ATOM 2746 N N . ILE A 1 343 ? 26.952 0.295 -7.400 1.00 73.50 343 ILE A N 1
ATOM 2747 C CA . ILE A 1 343 ? 26.907 -1.092 -6.932 1.00 73.50 343 ILE A CA 1
ATOM 2748 C C . ILE A 1 343 ? 25.694 -1.254 -6.018 1.00 73.50 343 ILE A C 1
ATOM 2750 O O . ILE A 1 343 ? 25.564 -0.576 -4.999 1.00 73.50 343 ILE A O 1
ATOM 2754 N N . PHE A 1 344 ? 24.798 -2.161 -6.396 1.00 78.81 344 PHE A N 1
ATOM 2755 C CA . PHE A 1 344 ? 23.574 -2.460 -5.659 1.00 78.81 344 PHE A CA 1
ATOM 2756 C C . PHE A 1 344 ? 23.672 -3.812 -4.956 1.00 78.81 344 PHE A C 1
ATOM 2758 O O . PHE A 1 344 ? 24.495 -4.652 -5.321 1.00 78.81 344 PHE A O 1
ATOM 2765 N N . SER A 1 345 ? 22.788 -4.033 -3.981 1.00 82.75 345 SER A N 1
ATOM 2766 C CA . SER A 1 345 ? 22.649 -5.330 -3.317 1.00 82.75 345 SER A CA 1
ATOM 2767 C C . SER A 1 345 ? 22.456 -6.461 -4.327 1.00 82.75 345 SER A C 1
ATOM 2769 O O . SER A 1 345 ? 21.675 -6.344 -5.276 1.00 82.75 345 SER A O 1
ATOM 2771 N N . SER A 1 346 ? 23.128 -7.587 -4.095 1.00 86.50 346 SER A N 1
ATOM 2772 C CA . SER A 1 346 ? 23.018 -8.784 -4.929 1.00 86.50 346 SER A CA 1
ATOM 2773 C C . SER A 1 346 ? 21.646 -9.461 -4.849 1.00 86.50 346 SER A C 1
ATOM 2775 O O . SER A 1 346 ? 21.347 -10.271 -5.724 1.00 86.50 346 SER A O 1
ATOM 2777 N N . ASN A 1 347 ? 20.826 -9.116 -3.845 1.00 90.81 347 ASN A N 1
ATOM 2778 C CA . ASN A 1 347 ? 19.463 -9.618 -3.644 1.00 90.81 347 ASN A CA 1
ATOM 2779 C C . ASN A 1 347 ? 18.374 -8.718 -4.250 1.00 90.81 347 ASN A C 1
ATOM 2781 O O . ASN A 1 347 ? 17.190 -9.069 -4.203 1.00 90.81 347 ASN A O 1
ATOM 2785 N N . LEU A 1 348 ? 18.751 -7.585 -4.854 1.00 91.81 348 LEU A N 1
ATOM 2786 C CA . LEU A 1 348 ? 17.802 -6.613 -5.385 1.00 91.81 348 LEU A CA 1
ATOM 2787 C C . LEU A 1 348 ? 16.947 -7.234 -6.498 1.00 91.81 348 LEU A C 1
ATOM 2789 O O . LEU A 1 348 ? 17.461 -7.721 -7.507 1.00 91.81 348 LEU A O 1
ATOM 2793 N N . LYS A 1 349 ? 15.626 -7.207 -6.325 1.00 95.56 349 LYS A N 1
ATOM 2794 C CA . LYS A 1 349 ? 14.627 -7.703 -7.285 1.00 95.56 349 LYS A CA 1
ATOM 2795 C C . LYS A 1 349 ? 13.982 -6.566 -8.068 1.00 95.56 349 LYS A C 1
ATOM 2797 O O . LYS A 1 349 ? 13.573 -6.774 -9.214 1.00 95.56 349 LYS A O 1
ATOM 2802 N N . GLU A 1 350 ? 13.911 -5.379 -7.474 1.00 95.62 350 GLU A N 1
ATOM 2803 C CA . GLU A 1 350 ? 13.220 -4.222 -8.028 1.00 95.62 350 GLU A CA 1
ATOM 2804 C C . GLU A 1 350 ? 14.018 -2.934 -7.826 1.00 95.62 350 GLU A C 1
ATOM 2806 O O . GLU A 1 350 ? 14.327 -2.552 -6.698 1.00 95.62 350 GLU A O 1
ATOM 2811 N N . LEU A 1 351 ? 14.315 -2.254 -8.936 1.00 90.94 351 LEU A N 1
ATOM 2812 C CA . LEU A 1 351 ? 14.955 -0.943 -8.951 1.00 90.94 351 LEU A CA 1
ATOM 2813 C C . LEU A 1 351 ? 14.052 0.069 -9.653 1.00 90.94 351 LEU A C 1
ATOM 2815 O O . LEU A 1 351 ? 13.734 -0.086 -10.838 1.00 90.94 351 LEU A O 1
ATOM 2819 N N . ARG A 1 352 ? 13.686 1.131 -8.933 1.00 90.88 352 ARG A N 1
ATOM 2820 C CA . ARG A 1 352 ? 12.942 2.269 -9.470 1.00 90.88 352 ARG A CA 1
ATOM 2821 C C . ARG A 1 352 ? 13.683 3.571 -9.231 1.00 90.88 352 ARG A C 1
ATOM 2823 O O . ARG A 1 352 ? 14.039 3.898 -8.108 1.00 90.88 352 ARG A O 1
ATOM 2830 N N . ILE A 1 353 ? 13.873 4.339 -10.290 1.00 85.81 353 ILE A N 1
ATOM 2831 C CA . ILE A 1 353 ? 14.475 5.665 -10.241 1.00 85.81 353 ILE A CA 1
ATOM 2832 C C . ILE A 1 353 ? 13.613 6.575 -11.115 1.00 85.81 353 ILE A C 1
ATOM 2834 O O . ILE A 1 353 ? 13.693 6.534 -12.339 1.00 85.81 353 ILE A O 1
ATOM 2838 N N . LYS A 1 354 ? 12.742 7.370 -10.493 1.00 82.88 354 LYS A N 1
ATOM 2839 C CA . LYS A 1 354 ? 11.739 8.214 -11.155 1.00 82.88 354 LYS A CA 1
ATOM 2840 C C . LYS A 1 354 ? 12.005 9.682 -10.860 1.00 82.88 354 LYS A C 1
ATOM 2842 O O . LYS A 1 354 ? 11.517 10.217 -9.875 1.00 82.88 354 LYS A O 1
ATOM 2847 N N . ASN A 1 355 ? 12.762 10.349 -11.715 1.00 71.44 355 ASN A N 1
ATOM 2848 C CA . ASN A 1 355 ? 13.051 11.759 -11.518 1.00 71.44 355 ASN A CA 1
ATOM 2849 C C . ASN A 1 355 ? 13.279 12.455 -12.860 1.00 71.44 355 ASN A C 1
ATOM 2851 O O . ASN A 1 355 ? 14.107 12.043 -13.669 1.00 71.44 355 ASN A O 1
ATOM 2855 N N . SER A 1 356 ? 12.548 13.540 -13.089 1.00 54.03 356 SER A N 1
ATOM 2856 C CA . SER A 1 356 ? 12.594 14.303 -14.335 1.00 54.03 356 SER A CA 1
ATOM 2857 C C . SER A 1 356 ? 13.872 15.134 -14.531 1.00 54.03 356 SER A C 1
ATOM 2859 O O . SER A 1 356 ? 14.053 15.699 -15.610 1.00 54.03 356 SER A O 1
ATOM 2861 N N . GLY A 1 357 ? 14.744 15.233 -13.517 1.00 54.41 357 GLY A N 1
ATOM 2862 C CA . GLY A 1 357 ? 15.927 16.105 -13.498 1.00 54.41 357 GLY A CA 1
ATOM 2863 C C . GLY A 1 357 ? 17.281 15.451 -13.808 1.00 54.41 357 GLY A C 1
ATOM 2864 O O . GLY A 1 357 ? 18.296 16.118 -13.656 1.00 54.41 357 GLY A O 1
ATOM 2865 N N . PHE A 1 358 ? 17.339 14.176 -14.218 1.00 58.34 358 PHE A N 1
ATOM 2866 C CA . PHE A 1 358 ? 18.577 13.385 -14.378 1.00 58.34 358 PHE A CA 1
ATOM 2867 C C . PHE A 1 358 ? 19.529 13.865 -15.498 1.00 58.34 358 PHE A C 1
ATOM 2869 O O . PHE A 1 358 ? 19.755 13.131 -16.459 1.00 58.34 358 PHE A O 1
ATOM 2876 N N . SER A 1 359 ? 20.099 15.078 -15.419 1.00 50.19 359 SER A N 1
ATOM 2877 C CA . SER A 1 359 ? 20.772 15.699 -16.567 1.00 50.19 359 SER A CA 1
ATOM 2878 C C . SER A 1 359 ? 22.114 15.134 -17.018 1.00 50.19 359 SER A C 1
ATOM 2880 O O . SER A 1 359 ? 22.521 15.369 -18.156 1.00 50.19 359 SER A O 1
ATOM 2882 N N . SER A 1 360 ? 22.761 14.339 -16.175 1.00 49.00 360 SER A N 1
ATOM 2883 C CA . SER A 1 360 ? 24.142 13.901 -16.402 1.00 49.00 360 SER A CA 1
ATOM 2884 C C . SER A 1 360 ? 24.417 12.442 -16.042 1.00 49.00 360 SER A C 1
ATOM 2886 O O . SER A 1 360 ? 25.502 11.959 -16.329 1.00 49.00 360 SER A O 1
ATOM 2888 N N . VAL A 1 361 ? 23.471 11.693 -15.468 1.00 53.94 361 VAL A N 1
ATOM 2889 C CA . VAL A 1 361 ? 23.775 10.334 -14.991 1.00 53.94 361 VAL A CA 1
ATOM 2890 C C . VAL A 1 361 ? 23.799 9.325 -16.133 1.00 53.94 361 VAL A C 1
ATOM 2892 O O . VAL A 1 361 ? 22.762 8.907 -16.657 1.00 53.94 361 VAL A O 1
ATOM 2895 N N . HIS A 1 362 ? 25.008 8.896 -16.484 1.00 56.94 362 HIS A N 1
ATOM 2896 C CA . HIS A 1 362 ? 25.241 7.752 -17.347 1.00 56.94 362 HIS A CA 1
ATOM 2897 C C . HIS A 1 362 ? 25.215 6.460 -16.521 1.00 56.94 362 HIS A C 1
ATOM 2899 O O . HIS A 1 362 ? 26.147 6.154 -15.787 1.00 56.94 362 HIS A O 1
ATOM 2905 N N . PHE A 1 363 ? 24.175 5.642 -16.697 1.00 60.78 363 PHE A N 1
ATOM 2906 C CA . PHE A 1 363 ? 24.106 4.285 -16.129 1.00 60.78 363 PHE A CA 1
ATOM 2907 C C . PHE A 1 363 ? 25.051 3.287 -16.832 1.00 60.78 363 PHE A C 1
ATOM 2909 O O . PHE A 1 363 ? 24.854 2.081 -16.741 1.00 60.78 363 PHE A O 1
ATOM 2916 N N . SER A 1 364 ? 26.074 3.757 -17.552 1.00 55.19 364 SER A N 1
ATOM 2917 C CA . SER A 1 364 ? 27.014 2.897 -18.282 1.00 55.19 364 SER A CA 1
ATOM 2918 C C . SER A 1 364 ? 27.834 1.991 -17.360 1.00 55.19 364 SER A C 1
ATOM 2920 O O . SER A 1 364 ? 28.240 0.917 -17.785 1.00 55.19 364 SER A O 1
ATOM 2922 N N . ASN A 1 365 ? 28.016 2.390 -16.096 1.00 58.78 365 ASN A N 1
ATOM 2923 C CA . ASN A 1 365 ? 28.740 1.622 -15.078 1.00 58.78 365 ASN A CA 1
ATOM 2924 C C . ASN A 1 365 ? 27.795 0.875 -14.114 1.00 58.78 365 ASN A C 1
ATOM 2926 O O . ASN A 1 365 ? 28.221 0.437 -13.047 1.00 58.78 365 ASN A O 1
ATOM 2930 N N . PHE A 1 366 ? 26.503 0.757 -14.448 1.00 70.81 366 PHE A N 1
ATOM 2931 C CA . PHE A 1 366 ? 25.535 0.033 -13.625 1.00 70.81 366 PHE A CA 1
ATOM 2932 C C . PHE A 1 366 ? 25.688 -1.479 -13.828 1.00 70.81 366 PHE A C 1
ATOM 2934 O O . PHE A 1 366 ? 25.356 -2.028 -14.884 1.00 70.81 366 PHE A O 1
ATOM 2941 N N . VAL A 1 367 ? 26.163 -2.154 -12.780 1.00 73.75 367 VAL A N 1
ATOM 2942 C CA . VAL A 1 367 ? 26.226 -3.616 -12.713 1.00 73.75 367 VAL A CA 1
ATOM 2943 C C . VAL A 1 367 ? 24.897 -4.129 -12.169 1.00 73.75 367 VAL A C 1
ATOM 2945 O O . VAL A 1 367 ? 24.549 -3.889 -11.015 1.00 73.75 367 VAL A O 1
ATOM 2948 N N . GLN A 1 368 ? 24.136 -4.820 -13.016 1.00 76.81 368 GLN A N 1
ATOM 2949 C CA . GLN A 1 368 ? 22.815 -5.326 -12.653 1.00 76.81 368 GLN A CA 1
ATOM 2950 C C . GLN A 1 368 ? 22.922 -6.556 -11.745 1.00 76.81 368 GLN A C 1
ATOM 2952 O O . GLN A 1 368 ? 23.573 -7.533 -12.126 1.00 76.81 368 GLN A O 1
ATOM 2957 N N . PRO A 1 369 ? 22.245 -6.555 -10.583 1.00 84.31 369 PRO A N 1
ATOM 2958 C CA . PRO A 1 369 ? 22.141 -7.740 -9.747 1.00 84.31 369 PRO A CA 1
ATOM 2959 C C . PRO A 1 369 ? 21.485 -8.895 -10.516 1.00 84.31 369 PRO A C 1
ATOM 2961 O O . PRO A 1 369 ? 20.497 -8.675 -11.224 1.00 84.31 369 PRO A O 1
ATOM 2964 N N . PRO A 1 370 ? 21.971 -10.140 -10.372 1.00 86.25 370 PRO A N 1
ATOM 2965 C CA . PRO A 1 370 ? 21.406 -11.286 -11.084 1.00 86.25 370 PRO A CA 1
ATOM 2966 C C . PRO A 1 370 ? 19.950 -11.565 -10.683 1.00 86.25 370 PRO A C 1
ATOM 2968 O O . PRO A 1 370 ? 19.206 -12.169 -11.449 1.00 86.25 370 PRO A O 1
ATOM 2971 N N . THR A 1 371 ? 19.518 -11.122 -9.503 1.00 92.31 371 THR A N 1
ATOM 2972 C CA . THR A 1 371 ? 18.144 -11.264 -9.006 1.00 92.31 371 THR A CA 1
ATOM 2973 C C . THR A 1 371 ? 17.172 -10.223 -9.561 1.00 92.31 371 THR A C 1
ATOM 2975 O O . THR A 1 371 ? 15.968 -10.350 -9.321 1.00 92.31 371 THR A O 1
ATOM 2978 N N . LEU A 1 372 ? 17.660 -9.207 -10.282 1.00 92.81 372 LEU A N 1
ATOM 2979 C CA . LEU A 1 372 ? 16.856 -8.069 -10.715 1.00 92.81 372 LEU A CA 1
ATOM 2980 C C . LEU A 1 372 ? 15.818 -8.499 -11.760 1.00 92.81 372 LEU A C 1
ATOM 2982 O O . LEU A 1 372 ? 16.152 -9.022 -12.823 1.00 92.81 372 LEU A O 1
ATOM 2986 N N . LYS A 1 373 ? 14.540 -8.254 -11.455 1.00 96.06 373 LYS A N 1
ATOM 2987 C CA . LYS A 1 373 ? 13.387 -8.604 -12.303 1.00 96.06 373 LYS A CA 1
ATOM 2988 C C . LYS A 1 373 ? 12.652 -7.388 -12.847 1.00 96.06 373 LYS A C 1
ATOM 2990 O O . LYS A 1 373 ? 12.017 -7.503 -13.899 1.00 96.06 373 LYS A O 1
ATOM 2995 N N . ILE A 1 374 ? 12.695 -6.271 -12.124 1.00 96.19 374 ILE A N 1
ATOM 2996 C CA . ILE A 1 374 ? 11.974 -5.036 -12.440 1.00 96.19 374 ILE A CA 1
ATOM 2997 C C . ILE A 1 374 ? 12.974 -3.885 -12.500 1.00 96.19 374 ILE A C 1
ATOM 2999 O O . ILE A 1 374 ? 13.663 -3.605 -11.519 1.00 96.19 374 ILE A O 1
ATOM 3003 N N . LEU A 1 375 ? 13.006 -3.207 -13.646 1.00 92.06 375 LEU A N 1
ATOM 3004 C CA . LEU A 1 375 ? 13.803 -2.011 -13.883 1.00 92.06 375 LEU A CA 1
ATOM 3005 C C . LEU A 1 375 ? 12.898 -0.882 -14.391 1.00 92.06 375 LEU A C 1
ATOM 3007 O O . LEU A 1 375 ? 12.308 -0.996 -15.465 1.00 92.06 375 LEU A O 1
ATOM 3011 N N . ASP A 1 376 ? 12.785 0.200 -13.623 1.00 91.31 376 ASP A N 1
ATOM 3012 C CA . ASP A 1 376 ? 11.966 1.378 -13.944 1.00 91.31 376 ASP A CA 1
ATOM 3013 C C . ASP A 1 376 ? 12.809 2.649 -13.781 1.00 91.31 376 ASP A C 1
ATOM 3015 O O . ASP A 1 376 ? 13.085 3.075 -12.663 1.00 91.31 376 ASP A O 1
ATOM 3019 N N . LEU A 1 377 ? 13.263 3.232 -14.890 1.00 86.75 377 LEU A N 1
ATOM 3020 C CA . LEU A 1 377 ? 14.22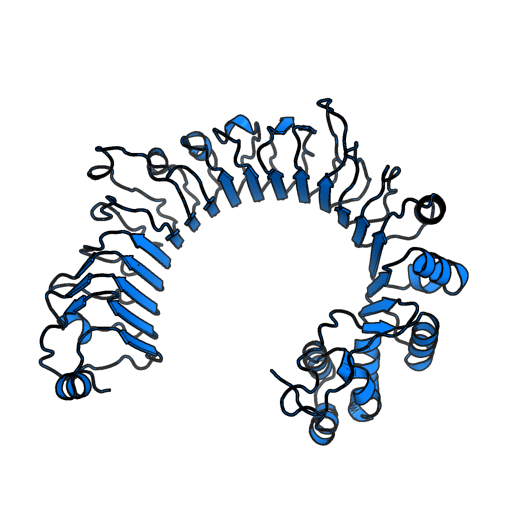2 4.337 -14.904 1.00 86.75 377 LEU A CA 1
ATOM 3021 C C . LEU A 1 377 ? 13.676 5.553 -15.655 1.00 86.75 377 LEU A C 1
ATOM 3023 O O . LEU A 1 377 ? 13.144 5.432 -16.757 1.00 86.75 377 LEU A O 1
ATOM 3027 N N . ASP A 1 378 ? 13.893 6.742 -15.106 1.00 82.38 378 ASP A N 1
ATOM 3028 C CA . ASP A 1 378 ? 13.785 8.033 -15.787 1.00 82.38 378 ASP A CA 1
ATOM 3029 C C . ASP A 1 378 ? 15.186 8.664 -15.834 1.00 82.38 378 ASP A C 1
ATOM 3031 O O . ASP A 1 378 ? 15.749 9.018 -14.803 1.00 82.38 378 ASP A O 1
ATOM 3035 N N . SER A 1 379 ? 15.805 8.717 -17.014 1.00 68.19 379 SER A N 1
ATOM 3036 C CA . SER A 1 379 ? 17.223 9.062 -17.215 1.00 68.19 379 SER A CA 1
ATOM 3037 C C . SER A 1 379 ? 17.389 9.981 -18.419 1.00 68.19 379 SER A C 1
ATOM 3039 O O . SER A 1 379 ? 16.835 9.677 -19.463 1.00 68.19 379 SER A O 1
ATOM 3041 N N . LEU A 1 380 ? 18.198 11.053 -18.401 1.00 59.62 380 LEU A N 1
ATOM 3042 C CA . LEU A 1 380 ? 18.348 11.836 -19.639 1.00 59.62 380 LEU A CA 1
ATOM 3043 C C . LEU A 1 380 ? 18.951 11.033 -20.800 1.00 59.62 380 LEU A C 1
ATOM 3045 O O . LEU A 1 380 ? 18.555 11.295 -21.939 1.00 59.62 380 LEU A O 1
ATOM 3049 N N . SER A 1 381 ? 19.862 10.081 -20.577 1.00 63.00 381 SER A N 1
ATOM 3050 C CA . SER A 1 381 ? 20.459 9.314 -21.678 1.00 63.00 381 SER A CA 1
ATOM 3051 C C . SER A 1 381 ? 20.507 7.813 -21.415 1.00 63.00 381 SER A C 1
ATOM 3053 O O . SER A 1 381 ? 21.076 7.355 -20.430 1.00 63.00 381 SER A O 1
ATOM 3055 N N . PHE A 1 382 ? 19.936 7.041 -22.339 1.00 69.44 382 PHE A N 1
ATOM 3056 C CA . PHE A 1 382 ? 19.952 5.583 -22.307 1.00 69.44 382 PHE A CA 1
ATOM 3057 C C . PHE A 1 382 ? 20.823 5.049 -23.449 1.00 69.44 382 PHE A C 1
ATOM 3059 O O . PHE A 1 382 ? 20.384 4.969 -24.598 1.00 69.44 382 PHE A O 1
ATOM 3066 N N . ASN A 1 383 ? 22.072 4.714 -23.126 1.00 63.28 383 ASN A N 1
ATOM 3067 C CA . ASN A 1 383 ? 23.033 4.073 -24.027 1.00 63.28 383 ASN A CA 1
ATOM 3068 C C . ASN A 1 383 ? 23.466 2.754 -23.377 1.00 63.28 383 ASN A C 1
ATOM 3070 O O . ASN A 1 383 ? 24.568 2.648 -22.846 1.00 63.28 383 ASN A O 1
ATOM 3074 N N . TYR A 1 384 ? 22.546 1.798 -23.298 1.00 63.81 384 TYR A N 1
ATOM 3075 C CA . TYR A 1 384 ? 22.778 0.565 -22.553 1.00 63.81 384 TYR A CA 1
ATOM 3076 C C . TYR A 1 384 ? 23.349 -0.511 -23.476 1.00 63.81 384 TYR A C 1
ATOM 3078 O O . TYR A 1 384 ? 22.758 -0.800 -24.515 1.00 63.81 384 TYR A O 1
ATOM 3086 N N . GLU A 1 385 ? 24.493 -1.084 -23.100 1.00 61.91 385 GLU A N 1
ATOM 3087 C CA . GLU A 1 385 ? 25.160 -2.125 -23.893 1.00 61.91 385 GLU A CA 1
ATOM 3088 C C . GLU A 1 385 ? 24.526 -3.502 -23.645 1.00 61.91 385 GLU A C 1
ATOM 3090 O O . GLU A 1 385 ? 24.187 -4.186 -24.605 1.00 61.91 385 GLU A O 1
ATOM 3095 N N . HIS A 1 386 ? 24.239 -3.870 -22.387 1.00 69.25 386 HIS A N 1
ATOM 3096 C CA . HIS A 1 386 ? 23.625 -5.165 -22.058 1.00 69.25 386 HIS A CA 1
ATOM 3097 C C . HIS A 1 386 ? 22.634 -5.085 -20.890 1.00 69.25 386 HIS A C 1
ATOM 3099 O O . HIS A 1 386 ? 23.001 -4.735 -19.774 1.00 69.25 386 HIS A O 1
ATOM 3105 N N . LEU A 1 387 ? 21.369 -5.427 -21.141 1.00 82.31 387 LEU A N 1
ATOM 3106 C CA . LEU A 1 387 ? 20.343 -5.602 -20.108 1.00 82.31 387 LEU A CA 1
ATOM 3107 C C . LEU A 1 387 ? 20.433 -7.015 -19.507 1.00 82.31 387 LEU A C 1
ATOM 3109 O O . LEU A 1 387 ? 20.705 -7.972 -20.228 1.00 82.31 387 LEU A O 1
ATOM 3113 N N . GLY A 1 388 ? 20.191 -7.149 -18.203 1.00 84.12 388 GLY A N 1
ATOM 3114 C CA . GLY A 1 388 ? 20.279 -8.413 -17.476 1.00 84.12 388 GLY A CA 1
ATOM 3115 C C . GLY A 1 388 ? 19.232 -9.430 -17.928 1.00 84.12 388 GLY A C 1
ATOM 3116 O O . GLY A 1 388 ? 18.069 -9.092 -18.148 1.00 84.12 388 GLY A O 1
ATOM 3117 N N . GLU A 1 389 ? 19.637 -10.696 -18.041 1.00 88.69 389 GLU A N 1
ATOM 3118 C CA . GLU A 1 389 ? 18.826 -11.759 -18.653 1.00 88.69 389 GLU A CA 1
ATOM 3119 C C . GLU A 1 389 ? 17.521 -12.069 -17.898 1.00 88.69 389 GLU A C 1
ATOM 3121 O O . GLU A 1 389 ? 16.543 -12.507 -18.507 1.00 88.69 389 GLU A O 1
ATOM 3126 N N . ASN A 1 390 ? 17.491 -11.802 -16.588 1.00 92.56 390 ASN A N 1
ATOM 3127 C CA . ASN A 1 390 ? 16.367 -12.100 -15.694 1.00 92.56 390 ASN A CA 1
ATOM 3128 C C . ASN A 1 390 ? 15.298 -10.995 -15.631 1.00 92.56 390 ASN A C 1
ATOM 3130 O O . ASN A 1 390 ? 14.290 -11.152 -14.936 1.00 92.56 390 ASN A O 1
ATOM 3134 N N . LEU A 1 391 ? 15.482 -9.892 -16.362 1.00 94.12 391 LEU A N 1
ATOM 3135 C CA . LEU A 1 391 ? 14.533 -8.784 -16.376 1.00 94.12 391 LEU A CA 1
ATOM 3136 C C . LEU A 1 391 ? 13.208 -9.185 -17.037 1.00 94.12 391 LEU A C 1
ATOM 3138 O O . LEU A 1 391 ? 13.149 -9.475 -18.233 1.00 94.12 391 LEU A O 1
ATOM 3142 N N . SER A 1 392 ? 12.135 -9.125 -16.249 1.00 96.69 392 SER A N 1
ATOM 3143 C CA . SER A 1 392 ? 10.751 -9.383 -16.675 1.00 96.69 392 SER A CA 1
ATOM 3144 C C . SER A 1 392 ? 10.004 -8.104 -17.065 1.00 96.69 392 SER A C 1
ATOM 3146 O O . SER A 1 392 ? 9.200 -8.107 -18.000 1.00 96.69 392 SER A O 1
ATOM 3148 N N . TYR A 1 393 ? 10.304 -6.993 -16.388 1.00 97.38 393 TYR A N 1
ATOM 3149 C CA . TYR A 1 393 ? 9.694 -5.689 -16.611 1.00 97.38 393 TYR A CA 1
ATOM 3150 C C . TYR A 1 393 ? 10.775 -4.630 -16.786 1.00 97.38 393 TYR A C 1
ATOM 3152 O O . TYR A 1 393 ? 11.606 -4.428 -15.899 1.00 97.38 393 TYR A O 1
ATOM 3160 N N . ILE A 1 394 ? 10.735 -3.942 -17.924 1.00 94.00 394 ILE A N 1
ATOM 3161 C CA . ILE A 1 394 ? 11.690 -2.896 -18.279 1.00 94.00 394 ILE A CA 1
ATOM 3162 C C . ILE A 1 394 ? 10.903 -1.667 -18.713 1.00 94.00 394 ILE A C 1
ATOM 3164 O O . ILE A 1 394 ? 10.191 -1.695 -19.719 1.00 94.00 394 ILE A O 1
ATOM 3168 N N . HIS A 1 395 ? 11.047 -0.580 -17.966 1.00 93.31 395 HIS A N 1
ATOM 3169 C CA . HIS A 1 395 ? 10.492 0.721 -18.299 1.00 93.31 395 HIS A CA 1
ATOM 3170 C C . HIS A 1 395 ? 11.589 1.774 -18.239 1.00 93.31 395 HIS A C 1
ATOM 3172 O O . HIS A 1 395 ? 12.207 1.982 -17.202 1.00 93.31 395 HIS A O 1
ATOM 3178 N N . VAL A 1 396 ? 11.829 2.446 -19.359 1.00 89.75 396 VAL A N 1
ATOM 3179 C CA . VAL A 1 396 ? 12.842 3.493 -19.458 1.00 89.75 396 VAL A CA 1
ATOM 3180 C C . VAL A 1 396 ? 12.220 4.736 -20.071 1.00 89.75 396 VAL A C 1
ATOM 3182 O O . VAL A 1 396 ? 11.673 4.701 -21.176 1.00 89.75 396 VAL A O 1
ATOM 3185 N N . ARG A 1 397 ? 12.337 5.859 -19.372 1.00 87.44 397 ARG A N 1
ATOM 3186 C CA . ARG A 1 397 ? 12.057 7.200 -19.877 1.00 87.44 397 ARG A CA 1
ATOM 3187 C C . ARG A 1 397 ? 13.376 7.924 -20.080 1.00 87.44 397 ARG A C 1
ATOM 3189 O O . ARG A 1 397 ? 14.239 7.870 -19.212 1.00 87.44 397 ARG A O 1
ATOM 3196 N N . ALA A 1 398 ? 13.548 8.556 -21.241 1.00 84.00 398 ALA A N 1
ATOM 3197 C CA . ALA A 1 398 ? 14.767 9.291 -21.525 1.00 84.00 398 ALA A CA 1
ATOM 3198 C C . ALA A 1 398 ? 14.639 10.544 -22.388 1.00 84.00 398 ALA A C 1
ATOM 3200 O O . ALA A 1 398 ? 13.652 10.771 -23.090 1.00 84.00 398 ALA A O 1
ATOM 3201 N N . SER A 1 399 ? 15.668 11.393 -22.377 1.00 83.19 399 SER A N 1
ATOM 3202 C CA . SER A 1 399 ? 15.774 12.476 -23.361 1.00 83.19 399 SER A CA 1
ATOM 3203 C C . SER A 1 399 ? 16.340 11.956 -24.678 1.00 83.19 399 SER A C 1
ATOM 3205 O O . SER A 1 399 ? 15.756 12.202 -25.732 1.00 83.19 399 SER A O 1
ATOM 3207 N N . LYS A 1 400 ? 17.390 11.137 -24.630 1.00 85.44 400 LYS A N 1
ATOM 3208 C CA . LYS A 1 400 ? 17.985 10.482 -25.794 1.00 85.44 400 LYS A CA 1
ATOM 3209 C C . LYS A 1 400 ? 18.244 9.015 -25.483 1.00 85.44 400 LYS A C 1
ATOM 3211 O O . LYS A 1 400 ? 18.812 8.697 -24.448 1.00 85.44 400 LYS A O 1
ATOM 3216 N N . ALA A 1 401 ? 17.867 8.133 -26.393 1.00 86.75 401 ALA A N 1
ATOM 3217 C CA . ALA A 1 401 ? 18.181 6.718 -26.307 1.00 86.75 401 ALA A CA 1
ATOM 3218 C C . ALA A 1 401 ? 18.784 6.249 -27.632 1.00 86.75 401 ALA A C 1
ATOM 3220 O O . ALA A 1 401 ? 18.214 6.505 -28.700 1.00 86.75 401 ALA A O 1
ATOM 3221 N N . THR A 1 402 ? 19.942 5.595 -27.551 1.00 86.62 402 THR A N 1
ATOM 3222 C CA . THR A 1 402 ? 20.633 5.013 -28.707 1.00 86.62 402 THR A CA 1
ATOM 3223 C C . THR A 1 402 ? 20.888 3.542 -28.421 1.00 86.62 402 THR A C 1
ATOM 3225 O O . THR A 1 402 ? 21.648 3.221 -27.512 1.00 86.62 402 THR A O 1
ATOM 3228 N N . LEU A 1 403 ? 20.242 2.655 -29.176 1.00 87.19 403 LEU A N 1
ATOM 3229 C CA . LEU A 1 403 ? 20.453 1.212 -29.058 1.00 87.19 403 LEU A CA 1
ATOM 3230 C C . LEU A 1 403 ? 21.435 0.753 -30.129 1.00 87.19 403 LEU A C 1
ATOM 3232 O O . LEU A 1 403 ? 21.228 1.031 -31.314 1.00 87.19 403 LEU A O 1
ATOM 3236 N N . LYS A 1 404 ? 22.499 0.073 -29.699 1.00 87.00 404 LYS A N 1
ATOM 3237 C CA . LYS A 1 404 ? 23.554 -0.424 -30.582 1.00 87.00 404 LYS A CA 1
ATOM 3238 C C . LYS A 1 404 ? 23.062 -1.537 -31.500 1.00 87.00 404 LYS A C 1
ATOM 3240 O O . LYS A 1 404 ? 21.996 -2.118 -31.293 1.00 87.00 404 LYS A O 1
ATOM 3245 N N . SER A 1 405 ? 23.843 -1.820 -32.538 1.00 87.81 405 SER A N 1
ATOM 3246 C CA . SER A 1 405 ? 23.481 -2.819 -33.552 1.00 87.81 405 SER A CA 1
ATOM 3247 C C . SER A 1 405 ? 23.270 -4.241 -33.006 1.00 87.81 405 SER A C 1
ATOM 3249 O O . SER A 1 405 ? 22.477 -4.994 -33.568 1.00 87.81 405 SER A O 1
ATOM 3251 N N . ASP A 1 406 ? 23.925 -4.579 -31.898 1.00 86.75 406 ASP A N 1
ATOM 3252 C CA . ASP A 1 406 ? 23.882 -5.860 -31.189 1.00 86.75 406 ASP A CA 1
ATOM 3253 C C . ASP A 1 406 ? 22.847 -5.906 -30.051 1.00 86.75 406 ASP A C 1
ATOM 3255 O O . ASP A 1 406 ? 22.741 -6.914 -29.353 1.00 86.75 406 ASP A O 1
ATOM 3259 N N . PHE A 1 407 ? 22.045 -4.850 -29.877 1.00 88.62 407 PHE A N 1
ATOM 3260 C CA . PHE A 1 407 ? 21.006 -4.801 -28.853 1.00 88.62 407 PHE A CA 1
ATOM 3261 C C . PHE A 1 407 ? 20.046 -5.998 -28.952 1.00 88.62 407 PHE A C 1
ATOM 3263 O O . PHE A 1 407 ? 19.616 -6.401 -30.041 1.00 88.62 407 PHE A O 1
ATOM 3270 N N . ARG A 1 408 ? 19.674 -6.542 -27.790 1.00 89.94 408 ARG A N 1
ATOM 3271 C CA . ARG A 1 408 ? 18.666 -7.593 -27.619 1.00 89.94 408 ARG A CA 1
ATOM 3272 C C . ARG A 1 408 ? 17.793 -7.281 -26.411 1.00 89.94 408 ARG A C 1
ATOM 3274 O O . ARG A 1 408 ? 18.274 -6.756 -25.408 1.00 89.94 408 ARG A O 1
ATOM 3281 N N . ILE A 1 409 ? 16.514 -7.635 -26.505 1.00 92.62 409 ILE A N 1
ATOM 3282 C CA . ILE A 1 409 ? 15.620 -7.631 -25.345 1.00 92.62 409 ILE A CA 1
ATOM 3283 C C . ILE A 1 409 ? 15.904 -8.911 -24.536 1.00 92.62 409 ILE A C 1
ATOM 3285 O O . ILE A 1 409 ? 15.992 -9.978 -25.149 1.00 92.62 409 ILE A O 1
ATOM 3289 N N . PRO A 1 410 ? 16.050 -8.840 -23.198 1.00 92.88 410 PRO A N 1
ATOM 3290 C CA . PRO A 1 410 ? 16.310 -10.017 -22.374 1.00 92.88 410 PRO A CA 1
ATOM 3291 C C . PRO A 1 410 ? 15.270 -11.138 -22.543 1.00 92.88 410 PRO A C 1
ATOM 3293 O O . PRO A 1 410 ? 14.077 -10.864 -22.688 1.00 92.88 410 PRO A O 1
ATOM 3296 N N . PRO A 1 411 ? 15.684 -12.416 -22.472 1.00 93.62 411 PRO A N 1
ATOM 3297 C CA . PRO A 1 411 ? 14.816 -13.560 -22.764 1.00 93.62 411 PRO A CA 1
ATOM 3298 C C . PRO A 1 411 ? 13.629 -13.712 -21.798 1.00 93.62 411 PRO A C 1
ATOM 3300 O O . PRO A 1 411 ? 12.595 -14.265 -22.177 1.00 93.62 411 PRO A O 1
ATOM 3303 N N . MET A 1 412 ? 13.748 -13.218 -20.562 1.00 95.31 412 MET A N 1
ATOM 3304 C CA . MET A 1 412 ? 12.674 -13.275 -19.563 1.00 95.31 412 MET A CA 1
ATOM 3305 C C . MET A 1 412 ? 11.696 -12.096 -19.642 1.00 95.31 412 MET A C 1
ATOM 3307 O O . MET A 1 412 ? 10.734 -12.060 -18.878 1.00 95.31 412 MET A O 1
ATOM 3311 N N . THR A 1 413 ? 11.908 -11.136 -20.548 1.00 96.44 413 THR A N 1
ATOM 3312 C CA . THR A 1 413 ? 11.096 -9.917 -20.602 1.00 96.44 413 THR A CA 1
ATOM 3313 C C . THR A 1 413 ? 9.671 -10.199 -21.064 1.00 96.44 413 THR A C 1
ATOM 3315 O O . THR A 1 413 ? 9.440 -10.708 -22.159 1.00 96.44 413 THR A O 1
ATOM 3318 N N . GLU A 1 414 ? 8.710 -9.786 -20.240 1.00 97.94 414 GLU A N 1
ATOM 3319 C CA . GLU A 1 414 ? 7.278 -9.794 -20.541 1.00 97.94 414 GLU A CA 1
ATOM 3320 C C . GLU A 1 414 ? 6.804 -8.418 -21.018 1.00 97.94 414 GLU A C 1
ATOM 3322 O O . GLU A 1 414 ? 5.955 -8.317 -21.906 1.00 97.94 414 GLU A O 1
ATOM 3327 N N . LYS A 1 415 ? 7.363 -7.343 -20.444 1.00 98.12 415 LYS A N 1
ATOM 3328 C CA . LYS A 1 415 ? 7.002 -5.957 -20.767 1.00 98.12 415 LYS A CA 1
ATOM 3329 C C . LYS A 1 415 ? 8.247 -5.115 -21.003 1.00 98.12 415 LYS A C 1
ATOM 3331 O O . LYS A 1 415 ? 9.051 -4.926 -20.092 1.00 98.12 415 LYS A O 1
ATOM 3336 N N . PHE A 1 416 ? 8.360 -4.565 -22.208 1.00 96.25 416 PHE A N 1
ATOM 3337 C CA . PHE A 1 416 ? 9.430 -3.649 -22.588 1.00 96.25 416 PHE A CA 1
ATOM 3338 C C . PHE A 1 416 ? 8.851 -2.299 -23.009 1.00 96.25 416 PHE A C 1
ATOM 3340 O O . PHE A 1 416 ? 8.085 -2.215 -23.969 1.00 96.25 416 PHE A O 1
ATOM 3347 N N . THR A 1 417 ? 9.220 -1.232 -22.304 1.00 95.38 417 THR A N 1
ATOM 3348 C CA . THR A 1 417 ? 8.819 0.141 -22.618 1.00 95.38 417 THR A CA 1
ATOM 3349 C C . THR A 1 417 ? 10.031 1.059 -22.678 1.00 95.38 417 THR A C 1
ATOM 3351 O O . THR A 1 417 ? 10.754 1.202 -21.695 1.00 95.38 417 THR A O 1
ATOM 3354 N N . LEU A 1 418 ? 10.208 1.740 -23.809 1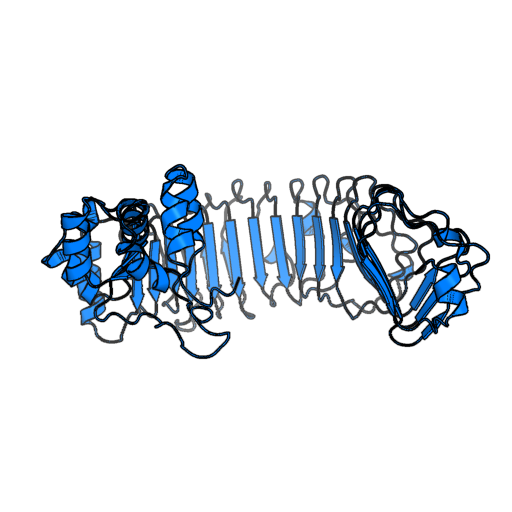.00 92.75 418 LEU A N 1
ATOM 3355 C CA . LEU A 1 418 ? 11.241 2.748 -24.014 1.00 92.75 418 LEU A CA 1
ATOM 3356 C C . LEU A 1 418 ? 10.620 4.032 -24.572 1.00 92.75 418 LEU A C 1
ATOM 3358 O O . LEU A 1 418 ? 10.188 4.104 -25.723 1.00 92.75 418 LEU A O 1
ATOM 3362 N N . ASN A 1 419 ? 10.606 5.065 -23.737 1.00 91.81 419 ASN A N 1
ATOM 3363 C CA . ASN A 1 419 ? 10.010 6.366 -24.001 1.00 91.81 419 ASN A CA 1
ATOM 3364 C C . ASN A 1 419 ? 11.100 7.442 -24.024 1.00 91.81 419 ASN A C 1
ATOM 3366 O O . ASN A 1 419 ? 11.426 8.002 -22.983 1.00 91.81 419 ASN A O 1
ATOM 3370 N N . ALA A 1 420 ? 11.646 7.779 -25.192 1.00 90.25 420 ALA A N 1
ATOM 3371 C CA . ALA A 1 420 ? 12.696 8.795 -25.307 1.00 90.25 420 ALA A CA 1
ATOM 3372 C C . ALA A 1 420 ? 12.206 10.082 -25.995 1.00 90.25 420 ALA A C 1
ATOM 3374 O O . ALA A 1 420 ? 11.215 10.058 -26.718 1.00 90.25 420 ALA A O 1
ATOM 3375 N N . SER A 1 421 ? 12.884 11.227 -25.845 1.00 89.31 421 SER A N 1
ATOM 3376 C CA . SER A 1 421 ? 12.615 12.381 -26.729 1.00 89.31 421 SER A CA 1
ATOM 3377 C C . SER A 1 421 ? 13.208 12.165 -28.122 1.00 89.31 421 SER A C 1
ATOM 3379 O O . SER A 1 421 ? 12.534 12.425 -29.121 1.00 89.31 421 SER A O 1
ATOM 3381 N N . TYR A 1 422 ? 14.419 11.614 -28.183 1.00 89.62 422 TYR A N 1
ATOM 3382 C CA . TYR A 1 422 ? 15.099 11.176 -29.397 1.00 89.62 422 TYR A CA 1
ATOM 3383 C C . TYR A 1 422 ? 15.431 9.685 -29.274 1.00 89.62 422 TYR A C 1
ATOM 3385 O O . TYR A 1 422 ? 16.242 9.322 -28.425 1.00 89.62 422 TYR A O 1
ATOM 3393 N N . LEU A 1 423 ? 14.818 8.826 -30.094 1.00 90.94 423 LEU A N 1
ATOM 3394 C CA . LEU A 1 423 ? 15.077 7.378 -30.092 1.00 90.94 423 LEU A CA 1
ATOM 3395 C C . LEU A 1 423 ? 15.703 6.948 -31.419 1.00 90.94 423 LEU A C 1
ATOM 3397 O O . LEU A 1 423 ? 15.114 7.145 -32.484 1.00 90.94 423 LEU A O 1
ATOM 3401 N N . THR A 1 424 ? 16.895 6.360 -31.350 1.00 89.25 424 THR A N 1
ATOM 3402 C CA . THR A 1 424 ? 17.622 5.842 -32.515 1.00 89.25 424 THR A CA 1
ATOM 3403 C C . THR A 1 424 ? 18.076 4.414 -32.250 1.00 89.25 424 THR A C 1
ATOM 3405 O O . THR A 1 424 ? 18.598 4.109 -31.182 1.00 89.25 424 THR A O 1
ATOM 3408 N N . PHE A 1 425 ? 17.914 3.553 -33.245 1.00 88.88 425 PHE A N 1
ATOM 3409 C CA . PHE A 1 425 ? 18.468 2.203 -33.259 1.00 88.88 425 PHE A CA 1
ATOM 3410 C C . PHE A 1 425 ? 19.581 2.175 -34.297 1.00 88.88 425 PHE A C 1
ATOM 3412 O O . PHE A 1 425 ? 19.361 2.687 -35.381 1.00 88.88 425 PHE A O 1
ATOM 3419 N N . GLU A 1 426 ? 20.755 1.619 -34.029 1.00 89.12 426 GLU A N 1
ATOM 3420 C CA . GLU A 1 426 ? 21.775 1.429 -35.076 1.00 89.12 426 GLU A CA 1
ATOM 3421 C C . GLU A 1 426 ? 21.391 0.303 -36.043 1.00 89.12 426 GLU A C 1
ATOM 3423 O O . GLU A 1 426 ? 21.759 0.330 -37.216 1.00 89.12 426 GLU A O 1
ATOM 3428 N N . SER A 1 427 ? 20.612 -0.663 -35.553 1.00 88.12 427 SER A N 1
ATOM 3429 C CA . SER A 1 427 ? 20.056 -1.774 -36.317 1.00 88.12 427 SER A CA 1
ATOM 3430 C C . SER A 1 427 ? 18.668 -2.145 -35.794 1.00 88.12 427 SER A C 1
ATOM 3432 O O . SER A 1 427 ? 18.387 -2.012 -34.605 1.00 88.12 427 SER A O 1
ATOM 3434 N N . MET A 1 428 ? 17.808 -2.650 -36.681 1.00 88.88 428 MET A N 1
ATOM 3435 C CA . MET A 1 428 ? 16.495 -3.208 -36.325 1.00 88.88 428 MET A CA 1
ATOM 3436 C C . MET A 1 428 ? 16.537 -4.718 -36.047 1.00 88.88 428 MET A C 1
ATOM 3438 O O . MET A 1 428 ? 15.495 -5.335 -35.859 1.00 88.88 428 MET A O 1
ATOM 3442 N N . ASP A 1 429 ? 17.726 -5.315 -36.017 1.00 90.81 429 ASP A N 1
ATOM 3443 C CA . ASP A 1 429 ? 17.935 -6.762 -35.912 1.00 90.81 429 ASP A CA 1
ATOM 3444 C C . ASP A 1 429 ? 17.317 -7.404 -34.653 1.00 90.81 429 ASP A C 1
ATOM 3446 O O . ASP A 1 429 ? 16.838 -8.534 -34.698 1.00 90.81 429 ASP A O 1
ATOM 3450 N N . PHE A 1 430 ? 17.211 -6.659 -33.546 1.00 91.38 430 PHE A N 1
ATOM 3451 C CA . PHE A 1 430 ? 16.550 -7.137 -32.323 1.00 91.38 430 PHE A CA 1
ATOM 3452 C C . PHE A 1 430 ? 15.091 -7.580 -32.550 1.00 91.38 430 PHE A C 1
ATOM 3454 O O . PHE A 1 430 ? 14.591 -8.432 -31.817 1.00 91.38 430 PHE A O 1
ATOM 3461 N N . MET A 1 431 ? 14.416 -7.034 -33.569 1.00 92.19 431 MET A N 1
ATOM 3462 C CA . MET A 1 431 ? 13.032 -7.373 -33.919 1.00 92.19 431 MET A CA 1
ATOM 3463 C C . MET A 1 431 ? 12.881 -8.813 -34.421 1.00 92.19 431 MET A C 1
ATOM 3465 O O . MET A 1 431 ? 11.783 -9.353 -34.372 1.00 92.19 431 MET A O 1
ATOM 3469 N N . TYR A 1 432 ? 13.959 -9.449 -34.884 1.00 92.75 432 TYR A N 1
ATOM 3470 C CA . TYR A 1 432 ? 13.947 -10.852 -35.318 1.00 92.75 432 TYR A CA 1
ATOM 3471 C C . TYR A 1 432 ? 14.312 -11.825 -34.190 1.00 92.75 432 TYR A C 1
ATOM 3473 O O . TYR A 1 432 ? 14.320 -13.037 -34.379 1.00 92.75 432 TYR A O 1
ATOM 3481 N N . HIS A 1 433 ? 14.624 -11.294 -33.008 1.00 92.75 433 HIS A N 1
ATOM 3482 C CA . HIS A 1 433 ? 15.065 -12.052 -31.842 1.00 92.75 433 HIS A CA 1
ATOM 3483 C C . HIS A 1 433 ? 14.234 -11.687 -30.608 1.00 92.75 433 HIS A C 1
ATOM 3485 O O . HIS A 1 433 ? 14.760 -11.582 -29.499 1.00 92.75 433 HIS A O 1
ATOM 3491 N N . LEU A 1 434 ? 12.934 -11.449 -30.805 1.00 95.25 434 LEU A N 1
ATOM 3492 C CA . LEU A 1 434 ? 12.028 -11.090 -29.719 1.00 95.25 434 LEU A CA 1
ATOM 3493 C C . LEU A 1 434 ? 11.857 -12.267 -28.736 1.00 95.25 434 LEU A C 1
ATOM 3495 O O . LEU A 1 434 ? 11.686 -13.409 -29.170 1.00 95.25 434 LEU A O 1
ATOM 3499 N N . PRO A 1 435 ? 11.860 -12.013 -27.415 1.00 95.62 435 PRO A N 1
ATOM 3500 C CA . PRO A 1 435 ? 11.638 -13.046 -26.411 1.00 95.62 435 PRO A CA 1
ATOM 3501 C C . PRO A 1 435 ? 10.267 -13.707 -26.549 1.00 95.62 435 PRO A C 1
ATOM 3503 O O . PRO A 1 435 ? 9.256 -13.035 -26.744 1.00 95.62 435 PRO A O 1
ATOM 3506 N N . THR A 1 436 ? 10.197 -15.021 -26.339 1.00 95.25 436 THR A N 1
ATOM 3507 C CA . THR A 1 436 ? 8.935 -15.782 -26.407 1.00 95.25 436 THR A CA 1
ATOM 3508 C C . THR A 1 436 ? 7.918 -15.366 -25.341 1.00 95.25 436 THR A C 1
ATOM 3510 O O . THR A 1 436 ? 6.715 -15.548 -25.533 1.00 95.25 436 THR A O 1
ATOM 3513 N N . ASN A 1 437 ? 8.392 -14.803 -24.225 1.00 95.25 437 ASN A N 1
ATOM 3514 C CA . ASN A 1 437 ? 7.560 -14.315 -23.129 1.00 95.25 437 ASN A CA 1
ATOM 3515 C C . ASN A 1 437 ? 7.036 -12.888 -23.329 1.00 95.25 437 ASN A C 1
ATOM 3517 O O . ASN A 1 437 ? 6.170 -12.467 -22.562 1.00 95.25 437 ASN A O 1
ATOM 3521 N N . LEU A 1 438 ? 7.520 -12.164 -24.343 1.00 97.69 438 LEU A N 1
ATOM 3522 C CA . LEU A 1 438 ? 7.177 -10.763 -24.552 1.00 97.69 438 LEU A CA 1
ATOM 3523 C C . LEU A 1 438 ? 5.686 -10.620 -24.884 1.00 97.69 438 LEU A C 1
ATOM 3525 O O . LEU A 1 438 ? 5.212 -11.104 -25.912 1.00 97.69 438 LEU A O 1
ATOM 3529 N N . ALA A 1 439 ? 4.961 -9.940 -24.000 1.00 97.62 439 ALA A N 1
ATOM 3530 C CA . ALA A 1 439 ? 3.535 -9.660 -24.125 1.00 97.62 439 ALA A CA 1
ATOM 3531 C C . ALA A 1 439 ? 3.254 -8.203 -24.528 1.00 97.62 439 ALA A C 1
ATOM 3533 O O . ALA A 1 439 ? 2.211 -7.910 -25.113 1.00 97.62 439 ALA A O 1
ATOM 3534 N N . SER A 1 440 ? 4.178 -7.286 -24.222 1.00 98.00 440 SER A N 1
ATOM 3535 C CA . SER A 1 440 ? 4.013 -5.851 -24.465 1.00 98.00 440 SER A CA 1
ATOM 3536 C C . SER A 1 440 ? 5.315 -5.196 -24.923 1.00 98.00 440 SER A C 1
ATOM 3538 O O . SER A 1 440 ? 6.306 -5.211 -24.188 1.00 98.00 440 SER A O 1
ATOM 3540 N N . LEU A 1 441 ? 5.284 -4.540 -26.088 1.00 97.31 441 LEU A N 1
ATOM 3541 C CA . LEU A 1 441 ? 6.389 -3.744 -26.631 1.00 97.31 441 LEU A CA 1
ATOM 3542 C C . LEU A 1 441 ? 5.947 -2.308 -26.926 1.00 97.31 441 LEU A C 1
ATOM 3544 O O . LEU A 1 441 ? 5.154 -2.060 -27.832 1.00 97.31 441 LEU A O 1
ATOM 3548 N N . HIS A 1 442 ? 6.491 -1.348 -26.180 1.00 96.44 442 HIS A N 1
ATOM 3549 C CA . HIS A 1 442 ? 6.185 0.074 -26.333 1.00 96.44 442 HIS A CA 1
ATOM 3550 C C . HIS A 1 442 ? 7.454 0.855 -26.636 1.00 96.44 442 HIS A C 1
ATOM 3552 O O . HIS A 1 442 ? 8.326 1.003 -25.784 1.00 96.44 442 HIS A O 1
ATOM 3558 N N . LEU A 1 443 ? 7.542 1.393 -27.845 1.00 94.81 443 LEU A N 1
ATOM 3559 C CA . LEU A 1 443 ? 8.619 2.266 -28.283 1.00 94.81 443 LEU A CA 1
ATOM 3560 C C . LEU A 1 443 ? 8.014 3.622 -28.641 1.00 94.81 443 LEU A C 1
ATOM 3562 O O . LEU A 1 443 ? 7.130 3.728 -29.492 1.00 94.81 443 LEU A O 1
ATOM 3566 N N . SER A 1 444 ? 8.486 4.685 -28.000 1.00 93.44 444 SER A N 1
ATOM 3567 C CA . SER A 1 444 ? 7.919 6.022 -28.171 1.00 93.44 444 SER A CA 1
ATOM 3568 C C . SER A 1 444 ? 9.010 7.073 -28.242 1.00 93.44 444 SER A C 1
ATOM 3570 O O . SER A 1 444 ? 9.841 7.186 -27.341 1.00 93.44 444 SER A O 1
ATOM 3572 N N . ALA A 1 445 ? 8.982 7.874 -29.306 1.00 92.62 445 ALA A N 1
ATOM 3573 C CA . ALA A 1 445 ? 9.807 9.064 -29.432 1.00 92.62 445 ALA A CA 1
ATOM 3574 C C . ALA A 1 445 ? 8.954 10.336 -29.271 1.00 92.62 445 ALA A C 1
ATOM 3576 O O . ALA A 1 445 ? 8.039 10.585 -30.052 1.00 92.62 445 ALA A O 1
ATOM 3577 N N . LYS A 1 446 ? 9.244 11.206 -28.297 1.00 89.19 446 LYS A N 1
ATOM 3578 C CA . LYS A 1 446 ? 8.472 12.455 -28.119 1.00 89.19 446 LYS A CA 1
ATOM 3579 C C . LYS A 1 446 ? 8.746 13.479 -29.221 1.00 89.19 446 LYS A C 1
ATOM 3581 O O . LYS A 1 446 ? 7.833 14.197 -29.609 1.00 89.19 446 LYS A O 1
ATOM 3586 N N . ARG A 1 447 ? 9.988 13.562 -29.714 1.00 89.12 447 ARG A N 1
ATOM 3587 C CA . ARG A 1 447 ? 10.407 14.532 -30.740 1.00 89.12 447 ARG A CA 1
ATOM 3588 C C . ARG A 1 447 ? 10.781 13.859 -32.054 1.00 89.12 447 ARG A C 1
ATOM 3590 O O . ARG A 1 447 ? 10.227 14.229 -33.080 1.00 89.12 447 ARG A O 1
ATOM 3597 N N . SER A 1 448 ? 11.679 12.873 -32.032 1.00 88.06 448 SER A N 1
ATOM 3598 C CA . SER A 1 448 ? 12.138 12.199 -33.255 1.00 88.06 448 SER A CA 1
ATOM 3599 C C . SER A 1 448 ? 12.527 10.748 -33.000 1.00 88.06 448 SER A C 1
ATOM 3601 O O . SER A 1 448 ? 13.421 10.475 -32.198 1.00 88.06 448 SER A O 1
ATOM 3603 N N . GLY A 1 449 ? 11.895 9.825 -33.721 1.00 89.06 449 GLY A N 1
ATOM 3604 C CA . GLY A 1 449 ? 12.259 8.414 -33.765 1.00 89.06 449 GLY A CA 1
ATOM 3605 C C . GLY A 1 449 ? 12.801 8.030 -35.140 1.00 89.06 449 GLY A C 1
ATOM 3606 O O . GLY A 1 449 ? 12.212 8.393 -36.158 1.00 89.06 449 GLY A O 1
ATOM 3607 N N . LYS A 1 450 ? 13.907 7.281 -35.191 1.00 84.00 450 LYS A N 1
ATOM 3608 C CA . LYS A 1 450 ? 14.458 6.742 -36.444 1.00 84.00 450 LYS A CA 1
ATOM 3609 C C . LYS A 1 450 ? 14.490 5.218 -36.397 1.00 84.00 450 LYS A C 1
ATOM 3611 O O . LYS A 1 450 ? 15.285 4.642 -35.659 1.00 84.00 450 LYS A O 1
ATOM 3616 N N . LEU A 1 451 ? 13.657 4.589 -37.224 1.00 80.44 451 LEU A N 1
ATOM 3617 C CA . LEU A 1 451 ? 13.775 3.166 -37.550 1.00 80.44 451 LEU A CA 1
ATOM 3618 C C . LEU A 1 451 ? 14.574 3.024 -38.841 1.00 80.44 451 LEU A C 1
ATOM 3620 O O . LEU A 1 451 ? 14.269 3.684 -39.841 1.00 80.44 451 LEU A O 1
ATOM 3624 N N . TYR A 1 452 ? 15.587 2.165 -38.811 1.00 81.88 452 TYR A N 1
ATOM 3625 C CA . TYR A 1 452 ? 16.287 1.741 -40.019 1.00 81.88 452 TYR A CA 1
ATOM 3626 C C . TYR A 1 452 ? 15.438 0.728 -40.801 1.00 81.88 452 TYR A C 1
ATOM 3628 O O . TYR A 1 452 ? 14.455 0.212 -40.266 1.00 81.88 452 TYR A O 1
ATOM 3636 N N . PRO A 1 453 ? 15.758 0.476 -42.082 1.00 79.94 453 PRO A N 1
ATOM 3637 C CA . PRO A 1 453 ? 15.014 -0.481 -42.889 1.00 79.94 453 PRO A CA 1
ATOM 3638 C C . PRO A 1 453 ? 14.962 -1.860 -42.231 1.00 79.94 453 PRO A C 1
ATOM 3640 O O . PRO A 1 453 ? 15.988 -2.405 -41.825 1.00 79.94 453 PRO A O 1
ATOM 3643 N N . ILE A 1 454 ? 13.759 -2.419 -42.169 1.00 83.00 454 ILE A N 1
ATOM 3644 C CA . ILE A 1 454 ? 13.532 -3.819 -41.832 1.00 83.00 454 ILE A CA 1
ATOM 3645 C C . ILE A 1 454 ? 13.673 -4.594 -43.151 1.00 83.00 454 ILE A C 1
ATOM 3647 O O . ILE A 1 454 ? 13.204 -4.156 -44.199 1.00 83.00 454 ILE A O 1
ATOM 3651 N N . THR A 1 455 ? 14.411 -5.694 -43.143 1.00 83.00 455 THR A N 1
ATOM 3652 C CA . THR A 1 455 ? 14.778 -6.464 -44.344 1.00 83.00 455 THR A CA 1
ATOM 3653 C C . THR A 1 455 ? 13.982 -7.760 -44.485 1.00 83.00 455 THR A C 1
ATOM 3655 O O . THR A 1 455 ? 13.939 -8.320 -45.579 1.00 83.00 455 THR A O 1
ATOM 3658 N N . GLN A 1 456 ? 13.334 -8.221 -43.413 1.00 85.88 456 GLN A N 1
ATOM 3659 C CA . GLN A 1 456 ? 12.554 -9.459 -43.345 1.00 85.88 456 GLN A CA 1
ATOM 3660 C C . GLN A 1 456 ? 11.236 -9.215 -42.594 1.00 85.88 456 GLN A C 1
ATOM 3662 O O . GLN A 1 456 ? 11.076 -8.184 -41.944 1.00 85.88 456 GLN A O 1
ATOM 3667 N N . MET A 1 457 ? 10.267 -10.126 -42.705 1.00 90.06 457 MET A N 1
ATOM 3668 C CA . MET A 1 457 ? 9.037 -10.017 -41.913 1.00 90.06 457 MET A CA 1
ATOM 3669 C C . MET A 1 457 ? 9.327 -10.295 -40.437 1.00 90.06 457 MET A C 1
ATOM 3671 O O . MET A 1 457 ? 10.059 -11.229 -40.121 1.00 90.06 457 MET A O 1
ATOM 3675 N N . VAL A 1 458 ? 8.754 -9.489 -39.546 1.00 92.62 458 VAL A N 1
ATOM 3676 C CA . VAL A 1 458 ? 8.871 -9.682 -38.096 1.00 92.62 458 VAL A CA 1
ATOM 3677 C C . VAL A 1 458 ? 7.964 -10.825 -37.642 1.00 92.62 458 VAL A C 1
ATOM 3679 O O . VAL A 1 458 ? 6.768 -10.851 -37.944 1.00 92.62 458 VAL A O 1
ATOM 3682 N N . GLU A 1 459 ? 8.535 -11.760 -36.886 1.00 94.00 459 GLU A N 1
ATOM 3683 C CA . GLU A 1 459 ? 7.799 -12.831 -36.217 1.00 94.00 459 GLU A CA 1
ATOM 3684 C C . GLU A 1 459 ? 7.456 -12.400 -34.789 1.00 94.00 459 GLU A C 1
ATOM 3686 O O . GLU A 1 459 ? 8.317 -12.323 -33.911 1.00 94.00 459 GLU A O 1
ATOM 3691 N N . TRP A 1 460 ? 6.181 -12.093 -34.552 1.00 95.19 460 TRP A N 1
ATOM 3692 C CA . TRP A 1 460 ? 5.720 -11.701 -33.225 1.00 95.19 460 TRP A CA 1
ATOM 3693 C C . TRP A 1 460 ? 5.583 -12.915 -32.294 1.00 95.19 460 TRP A C 1
ATOM 3695 O O . TRP A 1 460 ? 5.026 -13.940 -32.700 1.00 95.19 460 TRP A O 1
ATOM 3705 N N . PRO A 1 461 ? 6.019 -12.807 -31.026 1.00 95.31 461 PRO A N 1
ATOM 3706 C CA . PRO A 1 461 ? 5.792 -13.839 -30.021 1.00 95.31 461 PRO A CA 1
ATOM 3707 C C . PRO A 1 461 ? 4.302 -14.140 -29.832 1.00 95.31 461 PRO A C 1
ATOM 3709 O O . PRO A 1 461 ? 3.474 -13.235 -29.813 1.00 95.31 461 PRO A O 1
ATOM 3712 N N . SER A 1 462 ? 3.953 -15.409 -29.604 1.00 93.75 462 SER A N 1
ATOM 3713 C CA . SER A 1 462 ? 2.550 -15.835 -29.424 1.00 93.75 462 SER A CA 1
ATOM 3714 C C . SER A 1 462 ? 1.823 -15.169 -28.247 1.00 93.75 462 SER A C 1
ATOM 3716 O O . SER A 1 462 ? 0.600 -15.063 -28.269 1.00 93.75 462 SER A O 1
ATOM 3718 N N . LYS A 1 463 ? 2.564 -14.718 -27.224 1.00 95.50 463 LYS A N 1
ATOM 3719 C CA . LYS A 1 463 ? 2.020 -13.994 -26.066 1.00 95.50 463 LYS A CA 1
ATOM 3720 C C . LYS A 1 463 ? 1.822 -12.498 -26.318 1.00 95.50 463 LYS A C 1
ATOM 3722 O O . LYS A 1 463 ? 1.272 -11.825 -25.450 1.00 95.50 463 LYS A O 1
ATOM 3727 N N . MET A 1 464 ? 2.280 -11.975 -27.456 1.00 96.06 464 MET A N 1
ATOM 3728 C CA . MET A 1 464 ? 2.211 -10.553 -27.764 1.00 96.06 464 MET A CA 1
ATOM 3729 C C . MET A 1 464 ? 0.751 -10.096 -27.828 1.00 96.06 464 MET A C 1
ATOM 3731 O O . MET A 1 464 ? -0.024 -10.570 -28.656 1.00 96.06 464 MET A O 1
ATOM 3735 N N . SER A 1 465 ? 0.387 -9.159 -26.956 1.00 94.62 465 SER A N 1
ATOM 3736 C CA . SER A 1 465 ? -0.957 -8.581 -26.880 1.00 94.62 465 SER A CA 1
ATOM 3737 C C . SER A 1 465 ? -0.973 -7.080 -27.148 1.00 94.62 465 SER A C 1
ATOM 3739 O O . SER A 1 465 ? -2.015 -6.540 -27.508 1.00 94.62 465 SER A O 1
ATOM 3741 N N . GLU A 1 466 ? 0.158 -6.394 -26.961 1.00 95.06 466 GLU A N 1
ATOM 3742 C CA . GLU A 1 466 ? 0.238 -4.943 -27.107 1.00 95.06 466 GLU A CA 1
ATOM 3743 C C . GLU A 1 466 ? 1.526 -4.510 -27.813 1.00 95.06 466 GLU A C 1
ATOM 3745 O O . GLU A 1 466 ? 2.638 -4.825 -27.384 1.00 95.06 466 GLU A O 1
ATOM 3750 N N . ILE A 1 467 ? 1.370 -3.747 -28.895 1.00 93.56 467 ILE A N 1
ATOM 3751 C CA . ILE A 1 467 ? 2.472 -3.163 -29.657 1.00 93.56 467 ILE A CA 1
ATOM 3752 C C . ILE A 1 467 ? 2.172 -1.683 -29.858 1.00 93.56 467 ILE A C 1
ATOM 3754 O O . ILE A 1 467 ? 1.133 -1.317 -30.406 1.00 93.56 467 ILE A O 1
ATOM 3758 N N . ASN A 1 468 ? 3.097 -0.827 -29.441 1.00 92.38 468 ASN A N 1
ATOM 3759 C CA . ASN A 1 468 ? 2.961 0.613 -29.583 1.00 92.38 468 ASN A CA 1
ATOM 3760 C C . ASN A 1 468 ? 4.243 1.214 -30.156 1.00 92.38 468 ASN A C 1
ATOM 3762 O O . ASN A 1 468 ? 5.295 1.177 -29.520 1.00 92.38 468 ASN A O 1
ATOM 3766 N N . PHE A 1 469 ? 4.137 1.800 -31.349 1.00 92.06 469 PHE A N 1
ATOM 3767 C CA . PHE A 1 469 ? 5.195 2.588 -31.968 1.00 92.06 469 PHE A CA 1
ATOM 3768 C C . PHE A 1 469 ? 4.718 4.022 -32.161 1.00 92.06 469 PHE A C 1
ATOM 3770 O O . PHE A 1 469 ? 3.882 4.304 -33.021 1.00 92.06 469 PHE A O 1
ATOM 3777 N N . LYS A 1 470 ? 5.294 4.961 -31.412 1.00 92.00 470 LYS A N 1
ATOM 3778 C CA . LYS A 1 470 ? 4.939 6.380 -31.515 1.00 92.00 470 LYS A CA 1
ATOM 3779 C C . LYS A 1 470 ? 6.073 7.200 -32.122 1.00 92.00 470 LYS A C 1
ATOM 3781 O O . LYS A 1 470 ? 7.179 7.219 -31.590 1.00 92.00 470 LYS A O 1
ATOM 3786 N N . ASN A 1 471 ? 5.748 7.944 -33.187 1.00 89.50 471 ASN A N 1
ATOM 3787 C CA . ASN A 1 471 ? 6.609 8.947 -33.833 1.00 89.50 471 ASN A CA 1
ATOM 3788 C C . ASN A 1 471 ? 7.866 8.391 -34.549 1.00 89.50 471 ASN A C 1
ATOM 3790 O O . ASN A 1 471 ? 8.960 8.945 -34.438 1.00 89.50 471 ASN A O 1
ATOM 3794 N N . PHE A 1 472 ? 7.698 7.301 -35.309 1.00 86.94 472 PHE A N 1
ATOM 3795 C CA . PHE A 1 472 ? 8.765 6.641 -36.089 1.00 86.94 472 PHE A CA 1
ATOM 3796 C C . PHE A 1 472 ? 8.629 6.765 -37.615 1.00 86.94 472 PHE A C 1
ATOM 3798 O O . PHE A 1 472 ? 9.362 6.101 -38.353 1.00 86.94 472 PHE A O 1
ATOM 3805 N N . ASN A 1 473 ? 7.695 7.594 -38.098 1.00 83.12 473 ASN A N 1
ATOM 3806 C CA . ASN A 1 473 ? 7.365 7.732 -39.522 1.00 83.12 473 ASN A CA 1
ATOM 3807 C C . ASN A 1 473 ? 7.235 6.357 -40.218 1.00 83.12 473 ASN A C 1
ATOM 3809 O O . ASN A 1 473 ? 8.027 5.986 -41.097 1.00 83.12 473 ASN A O 1
ATOM 3813 N N . ILE A 1 474 ? 6.300 5.553 -39.706 1.00 84.06 474 ILE A N 1
ATOM 3814 C CA . ILE A 1 474 ? 6.003 4.214 -40.214 1.00 84.06 474 ILE A CA 1
ATOM 3815 C C . ILE A 1 474 ? 5.058 4.378 -41.403 1.00 84.06 474 ILE A C 1
ATOM 3817 O O . ILE A 1 474 ? 3.924 4.824 -41.242 1.00 84.06 474 ILE A O 1
ATOM 3821 N N . ASP A 1 475 ? 5.552 4.050 -42.593 1.00 83.56 475 ASP A N 1
ATOM 3822 C CA . ASP A 1 475 ? 4.765 4.016 -43.819 1.00 83.56 475 ASP A CA 1
ATOM 3823 C C . ASP A 1 475 ? 4.145 2.625 -44.042 1.00 83.56 475 ASP A C 1
ATOM 3825 O O . ASP A 1 475 ? 4.388 1.669 -43.300 1.00 83.56 475 ASP A O 1
ATOM 3829 N N . TYR A 1 476 ? 3.341 2.507 -45.096 1.00 84.00 476 TYR A N 1
ATOM 3830 C CA . TYR A 1 476 ? 2.684 1.256 -45.470 1.00 84.00 476 TYR A CA 1
ATOM 3831 C C . TYR A 1 476 ? 3.666 0.093 -45.699 1.00 84.00 476 TYR A C 1
ATOM 3833 O O . TYR A 1 476 ? 3.383 -1.045 -45.326 1.00 84.00 476 TYR A O 1
ATOM 3841 N N . PHE A 1 477 ? 4.833 0.360 -46.293 1.00 83.19 477 PHE A N 1
ATOM 3842 C CA . PHE A 1 477 ? 5.818 -0.686 -46.565 1.00 83.19 477 PHE A CA 1
ATOM 3843 C C . PHE A 1 477 ? 6.419 -1.226 -45.267 1.00 83.19 477 PHE A C 1
ATOM 3845 O O . PHE A 1 477 ? 6.550 -2.441 -45.117 1.00 83.19 477 PHE A O 1
ATOM 3852 N N . LYS A 1 478 ? 6.705 -0.344 -44.303 1.00 85.12 478 LYS A N 1
ATOM 3853 C CA . LYS A 1 478 ? 7.177 -0.728 -42.970 1.00 85.12 478 LYS A CA 1
ATOM 3854 C C . LYS A 1 478 ? 6.123 -1.492 -42.175 1.00 85.12 478 LYS A C 1
ATOM 3856 O O . LYS A 1 478 ? 6.487 -2.467 -41.532 1.00 85.12 478 LYS A O 1
ATOM 3861 N N . LEU A 1 479 ? 4.840 -1.116 -42.237 1.00 85.50 479 LEU A N 1
ATOM 3862 C CA . LEU A 1 479 ? 3.767 -1.887 -41.583 1.00 85.50 479 LEU A CA 1
ATOM 3863 C C . LEU A 1 479 ? 3.723 -3.332 -42.091 1.00 85.50 479 LEU A C 1
ATOM 3865 O O . LEU A 1 479 ? 3.710 -4.267 -41.297 1.00 85.50 479 LEU A O 1
ATOM 3869 N N . LYS A 1 480 ? 3.823 -3.520 -43.412 1.00 86.19 480 LYS A N 1
ATOM 3870 C CA . LYS A 1 480 ? 3.859 -4.859 -44.012 1.00 86.19 480 LYS A CA 1
ATOM 3871 C C . LYS A 1 480 ? 5.065 -5.681 -43.546 1.00 86.19 480 LYS A C 1
ATOM 3873 O O . LYS A 1 480 ? 4.943 -6.886 -43.353 1.00 86.19 480 LYS A O 1
ATOM 3878 N N . GLN A 1 481 ? 6.227 -5.052 -43.374 1.00 86.25 481 GLN A N 1
ATOM 3879 C CA . GLN A 1 481 ? 7.428 -5.716 -42.848 1.00 86.25 481 GLN A CA 1
ATOM 3880 C C . GLN A 1 481 ? 7.322 -6.017 -41.350 1.00 86.25 481 GLN A C 1
ATOM 3882 O O . GLN A 1 481 ? 7.806 -7.050 -40.898 1.00 86.25 481 GLN A O 1
ATOM 3887 N N . LEU A 1 482 ? 6.646 -5.155 -40.593 1.00 87.25 482 LEU A N 1
ATOM 3888 C CA . LEU A 1 482 ? 6.295 -5.404 -39.199 1.00 87.25 482 LEU A CA 1
ATOM 3889 C C . LEU A 1 482 ? 5.231 -6.494 -39.046 1.00 87.25 482 LEU A C 1
ATOM 3891 O O . LEU A 1 482 ? 4.993 -6.892 -37.919 1.00 87.25 482 LEU A O 1
ATOM 3895 N N . ASN A 1 483 ? 4.615 -6.985 -40.128 1.00 87.75 483 ASN A N 1
ATOM 3896 C CA . ASN A 1 483 ? 3.550 -7.988 -40.077 1.00 87.75 483 ASN A CA 1
ATOM 3897 C C . ASN A 1 483 ? 2.358 -7.530 -39.203 1.00 87.75 483 ASN A C 1
ATOM 3899 O O . ASN A 1 483 ? 1.893 -8.276 -38.340 1.00 87.75 483 ASN A O 1
ATOM 3903 N N . LEU A 1 484 ? 1.926 -6.273 -39.401 1.00 83.12 484 LEU A N 1
ATOM 3904 C CA . LEU A 1 484 ? 0.823 -5.600 -38.696 1.00 83.12 484 LEU A CA 1
ATOM 3905 C C . LEU A 1 484 ? -0.304 -5.162 -39.635 1.00 83.12 484 LEU A C 1
ATOM 3907 O O . LEU A 1 484 ? -0.006 -4.846 -40.814 1.00 83.12 484 LEU A O 1
#

Foldseek 3Di:
DQDQDDPLVVLLVCLVDDLVVSLVVLLPDQLLCLVVSCVNVSCNLSSLQSLQAFEEEDPDDDFDDADPPPRVGCVVRPDPGRYDHPVVSVVSCVVNVHQYQEYEAAELVSVVCCVVPPVVNQVPHNAYEYAYEDDPPPVSVVSVVVVQPDPGAHQEYHYEPDADPPQREQRYQEYEYYQYDAAAAQHPNHAEYAYAHDDDDDDADEYHYHLNYQYYEYHDAEEYEYEDRLNHQYYAYAYPEYHYEYDYDANANHAEYHDQHQNDQEPVSRVHHYQQHAYYHEEYARHAEHPVVLSNANHQYYEYENYEDHLPPQDQSYQNHAEDEYEQHDYDPDPPQQPRQRHDHLNHQEDYYYHQPQPRDDCANHDDRQNHAYAHDEHAEAEYPDDHQNHQYEHYEYQEYEAEQPDEDRQNHQEYAYAYQEYYYPAPVNQQVHHLNHQEDHDEHNHAYEDDDQDAAGDDRPNHDYDYDYHHPQDPVNCVSPVD

Organism: NCBI:txid1094989